Protein AF-A0A2E3Q6E6-F1 (afdb_monomer_lite)

Sequence (419 aa):
MIGASSLKQVFTHRFVLGALVAPLGAWAAHRLASPTRWAWLAGALAGLLLAWDPGLVDTLVVSFRGYGAPEFIAVAMVGISVGGRAGAVVAGAAFVAATGQHPMSAGVGLGLAVLMWAQADRAALGFAVAAVALCALPRLHWIWQLGSCGAGFVECLGSVATGSAEPDVSAITMLRRAFWDRGVVELGLGASLAVLTGLVAAASHRHGRRLAWAGILAVLGVLALGLSIQGLRPYHLRAAMPVVVVAAAVGFSLRPWALGVAGLCLFFGGIRLEAPHGPAGDLAAVDALGAALAQGGEAVRVEAVWFEDPVGVEPAGVVLAARQAGLSTDLLTIEETAPLVLLVNGPASGELPVPLPATDGELDGIAREAVPGTRVVRFVGLAEARAWIQSASTPPVVSGGSFDWVKAMKPGVGAYEGL

Radius of gyration: 23.6 Å; chains: 1; bounding box: 62×43×67 Å

Secondary structure (DSSP, 8-state):
-TT--SHHHHHHHHHHHHHTHHHHHHHHHHHHS-SSTTHHHHHHHHHHHHHH-HHHHHHHH-GGG---HHHHHHHHHHHHHH-HHHHHHHHHHHHHHHHHH-TTHHHHHHHHHHHHHHH--HHHHHHHHHHHHHHHHHHHHHHHHHTTSSS-HHHHHHHHHHTT--TTS-HHHHHHHHHIIIIIIIS-HHHHHHHHHHHHHHHTSTTTHHHHHHHHHHHHHHHHHHHHTT---GGGGGGGHHHHHHHHHHHHHH-THHHHHHHHHHHHH----SPPPPPS--HHHHHHHHHHHHHS-S-BEEEEEESSSSP-S-HHHHHHHHHHTT--GGGB---TTS-EEEEEE--TTS--SS----B-HHHHHHHHHHSTTEEEEEESSHHHHHHHHHT-SS--SEEE-SHHHHHHH-TTTT-----

Structure (mmCIF, N/CA/C/O backbone):
data_AF-A0A2E3Q6E6-F1
#
_entry.id   AF-A0A2E3Q6E6-F1
#
loop_
_atom_site.group_PDB
_atom_site.id
_atom_site.type_symbol
_atom_site.label_atom_id
_atom_site.label_alt_id
_atom_site.label_comp_id
_atom_site.label_asym_id
_atom_site.label_entity_id
_atom_site.label_seq_id
_atom_site.pdbx_PDB_ins_code
_atom_site.Cartn_x
_atom_site.Cartn_y
_atom_site.Cartn_z
_atom_site.occupancy
_atom_site.B_iso_or_equiv
_atom_site.auth_seq_id
_atom_site.auth_comp_id
_atom_site.auth_asym_id
_atom_site.auth_atom_id
_atom_site.pdbx_PDB_model_num
ATOM 1 N N . MET A 1 1 ? 3.784 -15.969 -4.122 1.00 55.38 1 MET A N 1
ATOM 2 C CA . MET A 1 1 ? 4.144 -15.914 -5.556 1.00 55.38 1 MET A CA 1
ATOM 3 C C . MET A 1 1 ? 5.064 -17.044 -6.000 1.00 55.38 1 MET A C 1
ATOM 5 O O . MET A 1 1 ? 5.200 -17.235 -7.199 1.00 55.38 1 MET A O 1
ATOM 9 N N . ILE A 1 2 ? 5.654 -17.819 -5.080 1.00 41.59 2 ILE A N 1
ATOM 10 C CA . ILE A 1 2 ? 6.239 -19.129 -5.399 1.00 41.59 2 ILE A CA 1
ATOM 11 C C . ILE A 1 2 ? 5.158 -19.956 -6.117 1.00 41.59 2 ILE A C 1
ATOM 13 O O . ILE A 1 2 ? 4.078 -20.136 -5.557 1.00 41.59 2 ILE A O 1
ATOM 17 N N . GLY A 1 3 ? 5.422 -20.362 -7.361 1.00 62.66 3 GLY A N 1
ATOM 18 C CA . GLY A 1 3 ? 4.515 -21.169 -8.186 1.00 62.66 3 GLY A CA 1
ATOM 19 C C . GLY A 1 3 ? 3.654 -20.421 -9.214 1.00 62.66 3 GLY A C 1
ATOM 20 O O . GLY A 1 3 ? 2.913 -21.081 -9.931 1.00 62.66 3 GLY A O 1
ATOM 21 N N . ALA A 1 4 ? 3.728 -19.087 -9.320 1.00 76.81 4 ALA A N 1
ATOM 22 C CA . ALA A 1 4 ? 3.060 -18.372 -10.415 1.00 76.81 4 ALA A CA 1
ATOM 23 C C . ALA A 1 4 ? 3.908 -18.433 -11.697 1.00 76.81 4 ALA A C 1
ATOM 25 O O . ALA A 1 4 ? 5.089 -18.093 -11.661 1.00 76.81 4 ALA A O 1
ATOM 26 N N . SER A 1 5 ? 3.303 -18.839 -12.814 1.00 82.56 5 SER A N 1
ATOM 27 C CA . SER A 1 5 ? 3.966 -18.972 -14.120 1.00 82.56 5 SER A CA 1
ATOM 28 C C . SER A 1 5 ? 3.773 -17.760 -15.042 1.00 82.56 5 SER A C 1
ATOM 30 O O . SER A 1 5 ? 4.204 -17.800 -16.187 1.00 82.56 5 SER A O 1
ATOM 32 N N . SER A 1 6 ? 3.065 -16.722 -14.585 1.00 81.31 6 SER A N 1
ATOM 33 C CA . SER A 1 6 ? 2.751 -15.502 -15.349 1.00 81.31 6 SER A CA 1
ATOM 34 C C . SER A 1 6 ? 2.426 -14.329 -14.423 1.00 81.31 6 SER A C 1
ATOM 36 O O . SER A 1 6 ? 2.037 -14.536 -13.259 1.00 81.31 6 SER A O 1
ATOM 38 N N . LEU A 1 7 ? 2.503 -13.101 -14.940 1.00 79.50 7 LEU A N 1
ATOM 39 C CA . LEU A 1 7 ? 2.070 -11.908 -14.223 1.00 79.50 7 LEU A CA 1
ATOM 40 C C . LEU A 1 7 ? 0.579 -11.985 -13.953 1.00 79.50 7 LEU A C 1
ATOM 42 O O . LEU A 1 7 ? 0.161 -11.753 -12.820 1.00 79.50 7 LEU A O 1
ATOM 46 N N . LYS A 1 8 ? -0.227 -12.414 -14.927 1.00 81.25 8 LYS A N 1
ATOM 47 C CA . LYS A 1 8 ? -1.668 -12.599 -14.724 1.00 81.25 8 LYS A CA 1
ATOM 48 C C . LYS A 1 8 ? -1.987 -13.434 -13.479 1.00 81.25 8 LYS A C 1
ATOM 50 O O . LYS A 1 8 ? -2.848 -13.050 -12.683 1.00 81.25 8 LYS A O 1
ATOM 55 N N . GLN A 1 9 ? -1.279 -14.544 -13.256 1.00 81.31 9 GLN A N 1
ATOM 56 C CA . GLN A 1 9 ? -1.454 -15.356 -12.045 1.00 81.31 9 GLN A CA 1
ATOM 57 C C . GLN A 1 9 ? -0.987 -14.632 -10.778 1.00 81.31 9 GLN A C 1
ATOM 59 O O . GLN A 1 9 ? -1.646 -14.724 -9.742 1.00 81.31 9 GLN A O 1
ATOM 64 N N . VAL A 1 10 ? 0.132 -13.904 -10.835 1.00 81.00 10 VAL A N 1
ATOM 65 C CA . VAL A 1 10 ? 0.601 -13.067 -9.720 1.00 81.00 10 VAL A CA 1
ATOM 66 C C . VAL A 1 10 ? -0.456 -12.041 -9.316 1.00 81.00 10 VAL A C 1
ATOM 68 O O . VAL A 1 10 ? -0.835 -11.995 -8.144 1.00 81.00 10 VAL A O 1
ATOM 71 N N . PHE A 1 11 ? -0.960 -11.266 -10.276 1.00 78.56 11 PHE A N 1
ATOM 72 C CA . PHE A 1 11 ? -1.993 -10.257 -10.059 1.00 78.56 11 PHE A CA 1
ATOM 73 C C . PHE A 1 11 ? -3.296 -10.887 -9.563 1.00 78.56 11 PHE A C 1
ATOM 75 O O . PHE A 1 11 ? -3.905 -10.361 -8.639 1.00 78.56 11 PHE A O 1
ATOM 82 N N . THR A 1 12 ? -3.679 -12.059 -10.077 1.00 81.75 12 THR A N 1
ATOM 83 C CA . THR A 1 12 ? -4.864 -12.794 -9.599 1.00 81.75 12 THR A CA 1
ATOM 84 C C . THR A 1 12 ? -4.723 -13.179 -8.126 1.00 81.75 12 THR A C 1
ATOM 86 O O . THR A 1 12 ? -5.603 -12.882 -7.318 1.00 81.75 12 THR A O 1
ATOM 89 N N . HIS A 1 13 ? -3.598 -13.785 -7.731 1.00 83.06 13 HIS A N 1
ATOM 90 C CA . HIS A 1 13 ? -3.347 -14.103 -6.324 1.00 83.06 13 HIS A CA 1
ATOM 91 C C . HIS A 1 13 ? -3.319 -12.841 -5.458 1.00 83.06 13 HIS A C 1
ATOM 93 O O . HIS A 1 13 ? -3.861 -12.830 -4.353 1.00 83.06 13 HIS A O 1
ATOM 99 N N . ARG A 1 14 ? -2.705 -11.764 -5.957 1.00 80.06 14 ARG A N 1
ATOM 100 C CA . ARG A 1 14 ? -2.631 -10.484 -5.252 1.00 80.06 14 ARG A CA 1
ATOM 101 C C . ARG A 1 14 ? -4.014 -9.872 -5.044 1.00 80.06 14 ARG A C 1
ATOM 103 O O . ARG A 1 14 ? -4.275 -9.395 -3.941 1.00 80.06 14 ARG A O 1
ATOM 110 N N . PHE A 1 15 ? -4.873 -9.937 -6.060 1.00 81.94 15 PHE A N 1
ATOM 111 C CA . PHE A 1 15 ? -6.258 -9.484 -6.027 1.00 81.94 15 PHE A CA 1
ATOM 112 C C . PHE A 1 15 ? -7.061 -10.255 -4.980 1.00 81.94 15 PHE A C 1
ATOM 114 O O . PHE A 1 15 ? -7.695 -9.643 -4.125 1.00 81.94 15 PHE A O 1
ATO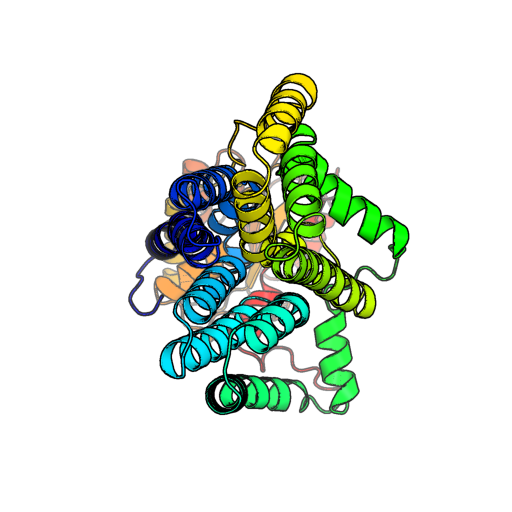M 121 N N . VAL A 1 16 ? -6.955 -11.590 -4.970 1.00 84.69 16 VAL A N 1
ATOM 122 C CA . VAL A 1 16 ? -7.597 -12.436 -3.950 1.00 84.69 16 VAL A CA 1
ATOM 123 C C . VAL A 1 16 ? -7.120 -12.057 -2.547 1.00 84.69 16 VAL A C 1
ATOM 125 O O . VAL A 1 16 ? -7.940 -11.896 -1.649 1.00 84.69 16 VAL A O 1
ATOM 128 N N . LEU A 1 17 ? -5.811 -11.869 -2.351 1.00 85.69 17 LEU A N 1
ATOM 129 C CA . LEU A 1 17 ? -5.263 -11.488 -1.048 1.00 85.69 17 LEU A CA 1
ATOM 130 C C . LEU A 1 17 ? -5.728 -10.100 -0.591 1.00 85.69 17 LEU A C 1
ATOM 132 O O . LEU A 1 17 ? -6.064 -9.944 0.579 1.00 85.69 17 LEU A O 1
ATOM 136 N N . GLY A 1 18 ? -5.783 -9.101 -1.474 1.00 86.19 18 GLY A N 1
ATOM 137 C CA . GLY A 1 18 ? -6.264 -7.773 -1.079 1.00 86.19 18 GLY A CA 1
ATOM 138 C C . GLY A 1 18 ? -7.775 -7.689 -0.907 1.00 86.19 18 GLY A C 1
ATOM 139 O O . GLY A 1 18 ? -8.241 -6.962 -0.032 1.00 86.19 18 GLY A O 1
ATOM 140 N N . ALA A 1 19 ? -8.549 -8.520 -1.609 1.00 89.56 19 ALA A N 1
ATOM 141 C CA . ALA A 1 19 ? -9.977 -8.673 -1.341 1.00 89.56 19 ALA A CA 1
ATOM 142 C C . ALA A 1 19 ? -10.256 -9.153 0.099 1.00 89.56 19 ALA A C 1
ATOM 144 O O . ALA A 1 19 ? -11.340 -8.903 0.624 1.00 89.56 19 ALA A O 1
ATOM 145 N N . LEU A 1 20 ? -9.280 -9.782 0.777 1.00 92.88 20 LEU A N 1
ATOM 146 C CA . LEU A 1 20 ? -9.403 -10.175 2.184 1.00 92.88 20 LEU A CA 1
ATOM 147 C C . LEU A 1 20 ? -9.321 -8.998 3.166 1.00 92.88 20 LEU A C 1
ATOM 149 O O . LEU A 1 20 ? -9.752 -9.155 4.308 1.00 92.88 20 LEU A O 1
ATOM 153 N N . VAL A 1 21 ? -8.832 -7.816 2.772 1.00 95.00 21 VAL A N 1
ATOM 154 C CA . VAL A 1 21 ? -8.731 -6.657 3.683 1.00 95.00 21 VAL A CA 1
ATOM 155 C C . VAL A 1 21 ? -10.096 -6.308 4.279 1.00 95.00 21 VAL A C 1
ATOM 157 O O . VAL A 1 21 ? -10.211 -6.122 5.491 1.00 95.00 21 VAL A O 1
ATOM 160 N N . ALA A 1 22 ? -11.141 -6.282 3.449 1.00 95.81 22 ALA A N 1
ATOM 161 C CA . ALA A 1 22 ? -12.502 -5.969 3.873 1.00 95.81 22 ALA A CA 1
ATOM 162 C C . ALA A 1 22 ? -13.083 -6.978 4.887 1.00 95.81 22 ALA A C 1
ATOM 164 O O . ALA A 1 22 ? -13.472 -6.544 5.975 1.00 95.81 22 ALA A O 1
ATOM 165 N N . PRO A 1 23 ? -13.125 -8.303 4.627 1.00 97.62 23 PRO A N 1
ATOM 166 C CA . PRO A 1 23 ? -13.629 -9.266 5.605 1.00 97.62 23 PRO A CA 1
ATOM 167 C C . PRO A 1 23 ? -12.757 -9.354 6.866 1.00 97.62 23 PRO A C 1
ATOM 169 O O . PRO A 1 23 ? -13.300 -9.510 7.960 1.00 97.62 23 PRO A O 1
ATOM 172 N N . LEU A 1 24 ? -11.431 -9.197 6.762 1.00 98.06 24 LEU A N 1
ATOM 173 C CA . LEU A 1 24 ? -10.545 -9.154 7.933 1.00 98.06 24 LEU A CA 1
ATOM 174 C C . LEU A 1 24 ? -10.821 -7.921 8.806 1.00 98.06 24 LEU A C 1
ATOM 176 O O . LEU A 1 24 ? -10.926 -8.035 10.028 1.00 98.06 24 LEU A O 1
ATOM 180 N N . GLY A 1 25 ? -11.003 -6.751 8.189 1.00 97.94 25 GLY A N 1
ATOM 181 C CA . GLY A 1 25 ? -11.387 -5.527 8.888 1.00 97.94 25 GLY A CA 1
ATOM 182 C C . GLY A 1 25 ? -12.787 -5.610 9.500 1.00 97.94 25 GLY A C 1
ATOM 183 O O . GLY A 1 25 ? -12.974 -5.205 10.646 1.00 97.94 25 GLY A O 1
ATOM 184 N N . ALA A 1 26 ? -13.754 -6.202 8.793 1.00 98.25 26 ALA A N 1
ATOM 185 C CA . ALA A 1 26 ? -15.092 -6.473 9.318 1.00 98.25 26 ALA A CA 1
ATOM 186 C C . ALA A 1 26 ? -15.040 -7.358 10.570 1.00 98.25 26 ALA A C 1
ATOM 188 O O . ALA A 1 26 ? -15.648 -7.043 11.596 1.00 98.25 26 ALA A O 1
ATOM 189 N N . TRP A 1 27 ? -14.266 -8.442 10.509 1.00 98.12 27 TRP A N 1
ATOM 190 C CA . TRP A 1 27 ? -14.070 -9.340 11.639 1.00 98.12 27 TRP A CA 1
ATOM 191 C C . TRP A 1 27 ? -13.416 -8.620 12.825 1.00 98.12 27 TRP A C 1
ATOM 193 O O . TRP A 1 27 ? -13.933 -8.680 13.944 1.00 98.12 27 TRP A O 1
ATOM 203 N N . ALA A 1 28 ? -12.339 -7.867 12.582 1.00 97.88 28 ALA A N 1
ATOM 204 C CA . ALA A 1 28 ? -11.651 -7.114 13.625 1.00 97.88 28 ALA A CA 1
ATOM 205 C C . ALA A 1 28 ? -12.564 -6.060 14.274 1.00 97.88 28 ALA A C 1
ATOM 207 O O . ALA A 1 28 ? -12.620 -5.968 15.500 1.00 97.88 28 ALA A O 1
ATOM 208 N N . ALA A 1 29 ? -13.332 -5.302 13.484 1.00 97.75 29 ALA A N 1
ATOM 209 C CA . ALA A 1 29 ? -14.275 -4.309 13.998 1.00 97.75 29 ALA A CA 1
ATOM 210 C C . ALA A 1 29 ? -15.397 -4.943 14.823 1.00 97.75 29 ALA A C 1
ATOM 212 O O . ALA A 1 29 ? -15.726 -4.435 15.894 1.00 97.75 29 ALA A O 1
ATOM 213 N N . HIS A 1 30 ? -15.943 -6.076 14.374 1.00 97.31 30 HIS A N 1
ATOM 214 C CA . HIS A 1 30 ? -16.950 -6.816 15.128 1.00 97.31 30 HIS A CA 1
ATOM 215 C C . HIS A 1 30 ? -16.427 -7.272 16.497 1.00 97.31 30 HIS A C 1
ATOM 217 O O . HIS A 1 30 ? -17.115 -7.129 17.506 1.00 97.31 30 HIS A O 1
ATOM 223 N N . ARG A 1 31 ? -15.195 -7.792 16.537 1.00 96.25 31 ARG A N 1
ATOM 224 C CA . ARG A 1 31 ? -14.553 -8.309 17.754 1.00 96.25 31 ARG A CA 1
ATOM 225 C C . ARG A 1 31 ? -14.098 -7.213 18.717 1.00 96.25 31 ARG A C 1
ATOM 227 O O . ARG A 1 31 ? -14.141 -7.420 19.925 1.00 96.25 31 ARG A O 1
ATOM 234 N N . LEU A 1 32 ? -13.652 -6.070 18.193 1.00 95.44 32 LEU A N 1
ATOM 235 C CA . LEU A 1 32 ? -13.181 -4.929 18.987 1.00 95.44 32 LEU A CA 1
ATOM 236 C C . LEU A 1 32 ? -14.315 -4.010 19.447 1.00 95.44 32 LEU A C 1
ATOM 238 O O . LEU A 1 32 ? -14.121 -3.214 20.371 1.00 95.44 32 LEU A O 1
ATOM 242 N N . ALA A 1 33 ? -15.492 -4.097 18.826 1.00 93.75 33 ALA A N 1
ATOM 243 C CA . ALA A 1 33 ? -16.678 -3.431 19.331 1.00 93.75 33 ALA A CA 1
ATOM 244 C C . ALA A 1 33 ? -17.034 -3.981 20.720 1.00 93.75 33 ALA A C 1
ATOM 246 O O . ALA A 1 33 ? -16.974 -5.183 20.976 1.00 93.75 33 ALA A O 1
ATOM 247 N N . SER A 1 34 ? -17.433 -3.093 21.636 1.00 82.12 34 SER A N 1
ATOM 248 C CA . SER A 1 34 ? -17.981 -3.524 22.925 1.00 82.12 34 SER A CA 1
ATOM 249 C C . SER A 1 34 ? -19.151 -4.493 22.697 1.00 82.12 34 SER A C 1
ATOM 251 O O . SER A 1 34 ? -19.881 -4.293 21.719 1.00 82.12 34 SER A O 1
ATOM 253 N N . PRO A 1 35 ? -19.365 -5.489 23.586 1.00 77.94 35 PRO A N 1
ATOM 254 C CA . PRO A 1 35 ? -20.443 -6.473 23.478 1.00 77.94 35 PRO A CA 1
ATOM 255 C C . PRO A 1 35 ? -21.796 -5.777 23.635 1.00 77.94 35 PRO A C 1
ATOM 257 O O . PRO A 1 35 ? -22.407 -5.712 24.695 1.00 77.94 35 PRO A O 1
ATOM 260 N N . THR A 1 36 ? -22.226 -5.176 22.542 1.00 78.50 36 THR A N 1
ATOM 261 C CA . THR A 1 36 ? -23.466 -4.447 22.374 1.00 78.50 36 THR A CA 1
ATOM 262 C C . THR A 1 36 ? -24.239 -5.156 21.279 1.00 78.50 36 THR A C 1
ATOM 264 O O . THR A 1 36 ? -23.657 -5.789 20.393 1.00 78.50 36 THR A O 1
ATOM 267 N N . ARG A 1 37 ? -25.560 -4.979 21.265 1.00 85.94 37 ARG A N 1
ATOM 268 C CA . ARG A 1 37 ? -26.411 -5.470 20.169 1.00 85.94 37 ARG A CA 1
ATOM 269 C C . ARG A 1 37 ? -26.032 -4.918 18.783 1.00 85.94 37 ARG A C 1
ATOM 271 O O . ARG A 1 37 ? -26.583 -5.374 17.791 1.00 85.94 37 ARG A O 1
ATOM 278 N N . TRP A 1 38 ? -25.117 -3.946 18.712 1.00 90.81 38 TRP A N 1
ATOM 279 C CA . TRP A 1 38 ? -24.669 -3.275 17.491 1.00 90.81 38 TRP A CA 1
ATOM 280 C C . TRP A 1 38 ? -23.248 -3.664 17.061 1.00 90.81 38 TRP A C 1
ATOM 282 O O . TRP A 1 38 ? -22.733 -3.100 16.101 1.00 90.81 38 TRP A O 1
ATOM 292 N N . ALA A 1 39 ? -22.598 -4.636 17.710 1.00 92.44 39 ALA A N 1
ATOM 293 C CA . ALA A 1 39 ? -21.259 -5.075 17.303 1.00 92.44 39 ALA A CA 1
ATOM 294 C C . ALA A 1 39 ? -21.221 -5.607 15.855 1.00 92.44 39 ALA A C 1
ATOM 296 O O . ALA A 1 39 ? -20.226 -5.449 15.153 1.00 92.44 39 ALA A O 1
ATOM 297 N N . TRP A 1 40 ? -22.305 -6.223 15.370 1.00 94.94 40 TRP A N 1
ATOM 298 C CA . TRP A 1 40 ? -22.417 -6.656 13.969 1.00 94.94 40 TRP A CA 1
ATOM 299 C C . TRP A 1 40 ? -22.393 -5.468 12.994 1.00 94.94 40 TRP A C 1
ATOM 301 O O . TRP A 1 40 ? -21.820 -5.577 11.914 1.00 94.94 40 TRP A O 1
ATOM 311 N N . LEU A 1 41 ? -22.947 -4.319 13.400 1.00 94.50 41 LEU A N 1
ATOM 312 C CA . LEU A 1 41 ? -22.977 -3.103 12.593 1.00 94.50 41 LEU A CA 1
ATOM 313 C C . LEU A 1 41 ? -21.569 -2.530 12.407 1.00 94.50 41 LEU A C 1
ATOM 315 O O . LEU A 1 41 ? -21.233 -2.106 11.307 1.00 94.50 41 LEU A O 1
ATOM 319 N N . ALA A 1 42 ? -20.719 -2.582 13.442 1.00 95.69 42 ALA A N 1
ATOM 320 C CA . ALA A 1 42 ? -19.305 -2.225 13.308 1.00 95.69 42 ALA A CA 1
ATOM 321 C C . ALA A 1 42 ? -18.606 -3.095 12.252 1.00 95.69 42 ALA A C 1
ATOM 323 O O . ALA A 1 42 ? -17.888 -2.575 11.402 1.00 95.69 42 ALA A O 1
ATOM 324 N N . GLY A 1 43 ? -18.852 -4.408 12.268 1.00 96.75 43 GLY A N 1
ATOM 325 C CA . GLY A 1 43 ? -18.298 -5.316 11.265 1.00 96.75 43 GLY A CA 1
ATOM 326 C C . GLY A 1 43 ? -18.785 -5.003 9.851 1.00 96.75 43 GLY A C 1
ATOM 327 O O . GLY A 1 43 ? -17.971 -4.831 8.947 1.00 96.75 43 GLY A O 1
ATOM 328 N N . ALA A 1 44 ? -20.100 -4.856 9.669 1.00 96.75 44 ALA A N 1
ATOM 329 C CA . ALA A 1 44 ? -20.698 -4.550 8.370 1.00 96.75 44 ALA A CA 1
ATOM 330 C C . ALA A 1 44 ? -20.172 -3.228 7.783 1.00 96.75 44 ALA A C 1
ATOM 332 O O . ALA A 1 44 ? -19.795 -3.179 6.615 1.00 96.75 44 ALA A O 1
ATOM 333 N N . LEU A 1 45 ? -20.089 -2.172 8.600 1.00 95.88 45 LEU A N 1
ATOM 334 C CA . LEU A 1 45 ? -19.599 -0.864 8.162 1.00 95.88 45 LEU A CA 1
ATOM 335 C C . LEU A 1 45 ? -18.105 -0.876 7.849 1.00 95.88 45 LEU A C 1
ATOM 337 O O . LEU A 1 45 ? -17.700 -0.277 6.858 1.00 95.88 45 LEU A O 1
ATOM 341 N N . ALA A 1 46 ? -17.287 -1.562 8.654 1.00 97.19 46 ALA A N 1
ATOM 342 C CA . ALA A 1 46 ? -15.861 -1.683 8.366 1.00 97.19 46 ALA A CA 1
ATOM 343 C C . ALA A 1 46 ? -15.619 -2.437 7.055 1.00 97.19 46 ALA A C 1
ATOM 345 O O . ALA A 1 46 ? -14.839 -1.977 6.226 1.00 97.19 46 ALA A O 1
ATOM 346 N N . GLY A 1 47 ? -16.320 -3.557 6.849 1.00 96.38 47 GLY A N 1
ATOM 347 C CA . GLY A 1 47 ? -16.245 -4.325 5.609 1.00 96.38 47 GLY A CA 1
ATOM 348 C C . GLY A 1 47 ? -16.666 -3.503 4.396 1.00 96.38 47 GLY A C 1
ATOM 349 O O . GLY A 1 47 ? -15.937 -3.470 3.412 1.00 96.38 47 GLY A O 1
ATOM 350 N N . LEU A 1 48 ? -17.792 -2.787 4.489 1.00 94.25 48 LEU A N 1
ATOM 351 C CA . LEU A 1 48 ? -18.283 -1.939 3.404 1.00 94.25 48 LEU A CA 1
ATOM 352 C C . LEU A 1 48 ? -17.304 -0.807 3.076 1.00 94.25 48 LEU A C 1
ATOM 354 O O . LEU A 1 48 ? -16.957 -0.635 1.917 1.00 94.25 48 LEU A O 1
ATOM 358 N N . LEU A 1 49 ? -16.830 -0.061 4.079 1.00 93.25 49 LEU A N 1
ATOM 359 C CA . LEU A 1 49 ? -15.914 1.064 3.865 1.00 93.25 49 LEU A CA 1
ATOM 360 C C . LEU A 1 49 ? -14.557 0.615 3.305 1.00 93.25 49 LEU A C 1
ATOM 362 O O . LEU A 1 49 ? -14.005 1.301 2.452 1.00 93.25 49 LEU A O 1
ATOM 366 N N . LEU A 1 50 ? -14.027 -0.530 3.749 1.00 93.81 50 LEU A N 1
ATOM 367 C CA . LEU A 1 50 ? -12.780 -1.086 3.209 1.00 93.81 50 LEU A CA 1
ATOM 368 C C . LEU A 1 50 ? -12.958 -1.666 1.802 1.00 93.81 50 LEU A C 1
ATOM 370 O O . LEU A 1 50 ? -12.058 -1.528 0.985 1.00 93.81 50 LEU A O 1
ATOM 374 N N . ALA A 1 51 ? -14.098 -2.298 1.510 1.00 91.25 51 ALA A N 1
ATOM 375 C CA . ALA A 1 51 ? -14.409 -2.777 0.163 1.00 91.25 51 ALA A CA 1
ATOM 376 C C . ALA A 1 51 ? -14.638 -1.617 -0.818 1.00 91.25 51 ALA A C 1
ATOM 378 O O . ALA A 1 51 ? -14.346 -1.748 -2.002 1.00 91.25 51 ALA A O 1
ATOM 379 N N . TRP A 1 52 ? -15.155 -0.493 -0.317 1.00 88.75 52 TRP A N 1
ATOM 380 C CA . TRP A 1 52 ? -15.399 0.710 -1.103 1.00 88.75 52 TRP A CA 1
ATOM 381 C C . TRP A 1 52 ? -14.115 1.458 -1.450 1.00 88.75 52 TRP A C 1
ATOM 383 O O . TRP A 1 52 ? -14.049 2.095 -2.491 1.00 88.75 52 TRP A O 1
ATOM 393 N N . ASP A 1 53 ? -13.113 1.430 -0.573 1.00 89.31 53 ASP A N 1
ATOM 394 C CA . ASP A 1 53 ? -11.920 2.262 -0.680 1.00 89.31 53 ASP A CA 1
ATOM 395 C C . ASP A 1 53 ? -11.151 2.020 -1.997 1.00 89.31 53 ASP A C 1
ATOM 397 O O . ASP A 1 53 ? -10.412 1.034 -2.116 1.00 89.31 53 ASP A O 1
ATOM 401 N N . PRO A 1 54 ? -11.242 2.935 -2.981 1.00 83.44 54 PRO A N 1
ATOM 402 C CA . PRO A 1 54 ? -10.610 2.732 -4.277 1.00 83.44 54 PRO A CA 1
ATOM 403 C C . PRO A 1 54 ? -9.088 2.783 -4.165 1.00 83.44 54 PRO A C 1
ATOM 405 O O . PRO A 1 54 ? -8.410 2.225 -5.015 1.00 83.44 54 PRO A O 1
ATOM 408 N N . GLY A 1 55 ? -8.531 3.380 -3.104 1.00 79.12 55 GLY A N 1
ATOM 409 C CA . GLY A 1 55 ? -7.095 3.329 -2.841 1.00 79.12 55 GLY A CA 1
ATOM 410 C C . GLY A 1 55 ? -6.617 1.910 -2.518 1.00 79.12 55 GLY A C 1
ATOM 411 O O . GLY A 1 55 ? -5.530 1.519 -2.945 1.00 79.12 55 GLY A O 1
ATOM 412 N N . LEU A 1 56 ? -7.433 1.113 -1.817 1.00 81.38 56 LEU A N 1
ATOM 413 C CA . LEU A 1 56 ? -7.132 -0.300 -1.559 1.00 81.38 56 LEU A CA 1
ATOM 414 C C . LEU A 1 56 ? -7.267 -1.143 -2.833 1.00 81.38 56 LEU A C 1
ATOM 416 O O . LEU A 1 56 ? -6.456 -2.039 -3.062 1.00 81.38 56 LEU A O 1
ATOM 420 N N . VAL A 1 57 ? -8.222 -0.813 -3.706 1.00 73.06 57 VAL A N 1
ATOM 421 C CA . VAL A 1 57 ? -8.320 -1.424 -5.042 1.00 73.06 57 VAL A CA 1
ATOM 422 C C . VAL A 1 57 ? -7.135 -1.020 -5.924 1.00 73.06 57 VAL A C 1
ATOM 424 O O . VAL A 1 57 ? -6.554 -1.860 -6.598 1.00 73.06 57 VAL A O 1
ATOM 427 N N . ASP A 1 58 ? -6.687 0.229 -5.866 1.00 63.97 58 ASP A N 1
ATOM 428 C CA . ASP A 1 58 ? -5.525 0.707 -6.619 1.00 63.97 58 ASP A CA 1
ATOM 429 C C . ASP A 1 58 ? -4.231 -0.003 -6.190 1.00 63.97 58 ASP A C 1
ATOM 431 O O . ASP A 1 58 ? -3.412 -0.374 -7.028 1.00 63.97 58 ASP A O 1
ATOM 435 N N . THR A 1 59 ? -4.070 -0.316 -4.895 1.00 57.41 59 THR A N 1
ATOM 436 C CA . THR A 1 59 ? -2.961 -1.182 -4.445 1.00 57.41 59 THR A CA 1
ATOM 437 C C . THR A 1 59 ? -3.024 -2.610 -5.001 1.00 57.41 59 THR A C 1
ATOM 439 O O . THR A 1 59 ? -2.005 -3.305 -4.977 1.00 57.41 59 THR A O 1
ATOM 442 N N . LEU A 1 60 ? -4.183 -3.054 -5.507 1.00 58.56 60 LEU A N 1
ATOM 443 C CA . LEU A 1 60 ? -4.331 -4.330 -6.215 1.00 58.56 60 LEU A CA 1
ATOM 444 C C . LEU A 1 60 ? -3.937 -4.226 -7.689 1.00 58.56 60 LEU A C 1
ATOM 446 O O . LEU A 1 60 ? -3.378 -5.183 -8.223 1.00 58.56 60 LEU A O 1
ATOM 450 N N . VAL A 1 61 ? -4.231 -3.093 -8.332 1.00 53.53 61 VAL A N 1
ATOM 451 C CA . VAL A 1 61 ? -4.068 -2.898 -9.782 1.00 53.53 61 VAL A CA 1
ATOM 452 C C . VAL A 1 61 ? -2.662 -2.411 -10.138 1.00 53.53 61 VAL A C 1
ATOM 454 O O . VAL A 1 61 ? -2.067 -2.903 -11.091 1.00 53.53 61 VAL A O 1
ATOM 457 N N . VAL A 1 62 ? -2.064 -1.520 -9.346 1.00 53.62 62 VAL A N 1
ATOM 458 C CA . VAL A 1 62 ? -0.716 -0.982 -9.600 1.00 53.62 62 VAL A CA 1
ATOM 459 C C . VAL A 1 62 ? 0.324 -1.834 -8.858 1.00 53.62 62 VAL A C 1
ATOM 461 O O . VAL A 1 62 ? 1.022 -1.381 -7.947 1.00 53.62 62 VAL A O 1
ATOM 464 N N . SER A 1 63 ? 0.409 -3.131 -9.194 1.00 41.62 63 SER A N 1
ATOM 465 C CA . SER A 1 63 ? 1.240 -4.077 -8.426 1.00 41.62 63 SER A CA 1
ATOM 466 C C . SER A 1 63 ? 2.747 -3.888 -8.590 1.00 41.62 63 SER A C 1
ATOM 468 O O . SER A 1 63 ? 3.494 -4.492 -7.819 1.00 41.62 63 SER A O 1
ATOM 470 N N . PHE A 1 64 ? 3.221 -3.051 -9.519 1.00 45.22 64 PHE A N 1
ATOM 471 C CA . PHE A 1 64 ? 4.657 -2.782 -9.674 1.00 45.22 64 PHE A CA 1
ATOM 472 C C . PHE A 1 64 ? 5.268 -2.045 -8.482 1.00 45.22 64 PHE A C 1
ATOM 474 O O . PHE A 1 64 ? 6.479 -2.099 -8.293 1.00 45.22 64 PHE A O 1
ATOM 481 N N . ARG A 1 65 ? 4.437 -1.446 -7.614 1.00 51.44 65 ARG A N 1
ATOM 482 C CA . ARG A 1 65 ? 4.875 -0.898 -6.322 1.00 51.44 65 ARG A CA 1
ATOM 483 C C . ARG A 1 65 ? 4.497 -1.756 -5.111 1.00 51.44 65 ARG A C 1
ATOM 485 O O . ARG A 1 65 ? 4.795 -1.365 -4.000 1.00 51.44 65 ARG A O 1
ATOM 492 N N . GLY A 1 66 ? 3.926 -2.951 -5.294 1.00 51.72 66 GLY A N 1
ATOM 493 C CA . GLY A 1 66 ? 4.017 -4.036 -4.305 1.00 51.72 66 GLY A CA 1
ATOM 494 C C . GLY A 1 66 ? 3.574 -3.737 -2.865 1.00 51.72 66 GLY A C 1
ATOM 495 O O . GLY A 1 66 ? 4.237 -4.173 -1.930 1.00 51.72 66 GLY A O 1
ATOM 496 N N . TYR A 1 67 ? 2.454 -3.053 -2.626 1.00 67.88 67 TYR A N 1
ATOM 497 C CA . TYR A 1 67 ? 2.048 -2.762 -1.245 1.00 67.88 67 TYR A CA 1
ATOM 498 C C . TYR A 1 67 ? 1.063 -3.791 -0.710 1.00 67.88 67 TYR A C 1
ATOM 500 O O . TYR A 1 67 ? -0.111 -3.498 -0.543 1.00 67.88 67 TYR A O 1
ATOM 508 N N . GLY A 1 68 ? 1.564 -4.990 -0.385 1.00 82.81 68 GLY A N 1
ATOM 509 C CA . GLY A 1 68 ? 0.897 -5.968 0.498 1.00 82.81 68 GLY A CA 1
ATOM 510 C C . GLY A 1 68 ? 0.682 -5.483 1.942 1.00 82.81 68 GLY A C 1
ATOM 511 O O . GLY A 1 68 ? 0.308 -6.256 2.822 1.00 82.81 68 GLY A O 1
ATOM 512 N N . ALA A 1 69 ? 1.021 -4.224 2.228 1.00 91.38 69 ALA A N 1
ATOM 513 C CA . ALA A 1 69 ? 0.998 -3.661 3.563 1.00 91.38 69 ALA A CA 1
ATOM 514 C C . ALA A 1 69 ? -0.415 -3.609 4.170 1.00 91.38 69 ALA A C 1
ATOM 516 O O . ALA A 1 69 ? -0.558 -4.104 5.289 1.00 91.38 69 ALA A O 1
ATOM 517 N N . PRO A 1 70 ? -1.462 -3.081 3.498 1.00 93.25 70 PRO A N 1
ATOM 518 C CA . PRO A 1 70 ? -2.807 -3.046 4.072 1.00 93.25 70 PRO A CA 1
ATOM 519 C C . PRO A 1 70 ? -3.341 -4.435 4.456 1.00 93.25 70 PRO A C 1
ATOM 521 O O . PRO A 1 70 ? -3.983 -4.571 5.495 1.00 93.25 70 PRO A O 1
ATOM 524 N N . GLU A 1 71 ? -3.028 -5.477 3.684 1.00 94.00 71 GLU A N 1
ATOM 525 C CA . GLU A 1 71 ? -3.391 -6.872 3.964 1.00 94.00 71 GLU A CA 1
ATOM 526 C C . GLU A 1 71 ? -2.774 -7.345 5.269 1.00 94.00 71 GLU A C 1
ATOM 528 O O . GLU A 1 71 ? -3.471 -7.835 6.156 1.00 94.00 71 GLU A O 1
ATOM 533 N N . PHE A 1 72 ? -1.465 -7.158 5.419 1.00 95.88 72 PHE A N 1
ATOM 534 C CA . PHE A 1 72 ? -0.769 -7.563 6.629 1.00 95.88 72 PHE A CA 1
ATOM 535 C C . PHE A 1 72 ? -1.157 -6.706 7.841 1.00 95.88 72 PHE A C 1
ATOM 537 O O . PHE A 1 72 ? -1.251 -7.234 8.947 1.00 95.88 72 PHE A O 1
ATOM 544 N N . ILE A 1 73 ? -1.475 -5.419 7.663 1.00 97.38 73 ILE A N 1
ATOM 545 C CA . ILE A 1 73 ? -2.051 -4.599 8.739 1.00 97.38 73 ILE A CA 1
ATOM 546 C C . ILE A 1 73 ? -3.453 -5.101 9.118 1.00 97.38 73 ILE A C 1
ATOM 548 O O . ILE A 1 73 ? -3.767 -5.170 10.306 1.00 97.38 73 ILE A O 1
ATOM 552 N N . ALA A 1 74 ? -4.284 -5.519 8.159 1.00 97.25 74 ALA A N 1
ATOM 553 C CA . ALA A 1 74 ? -5.581 -6.131 8.449 1.00 97.25 74 ALA A CA 1
ATOM 554 C C . ALA A 1 74 ? -5.423 -7.457 9.217 1.00 97.25 74 ALA A C 1
ATOM 556 O O . ALA A 1 74 ? -6.115 -7.674 10.212 1.00 97.25 74 ALA A O 1
ATOM 557 N N . VAL A 1 75 ? -4.452 -8.300 8.844 1.00 98.12 75 VAL A N 1
ATOM 558 C CA . VAL A 1 75 ? -4.083 -9.506 9.611 1.00 98.12 75 VAL A CA 1
ATOM 559 C C . VAL A 1 75 ? -3.579 -9.142 11.013 1.00 98.12 75 VAL A C 1
ATOM 561 O O . VAL A 1 75 ? -3.923 -9.818 11.983 1.00 98.12 75 VAL A O 1
ATOM 564 N N . ALA A 1 76 ? -2.822 -8.053 11.169 1.00 98.19 76 ALA A N 1
ATOM 565 C CA . ALA A 1 76 ? -2.378 -7.600 12.483 1.00 98.19 76 ALA A CA 1
ATOM 566 C C . ALA A 1 76 ? -3.553 -7.152 13.370 1.00 98.19 76 ALA A C 1
ATOM 568 O O . ALA A 1 76 ? -3.611 -7.507 14.549 1.00 98.19 76 ALA A O 1
ATOM 569 N N . MET A 1 77 ? -4.531 -6.447 12.794 1.00 98.31 77 MET A N 1
ATOM 570 C CA . MET A 1 77 ? -5.786 -6.089 13.465 1.00 98.31 77 MET A CA 1
ATOM 571 C C . MET A 1 77 ? -6.598 -7.327 13.863 1.00 98.31 77 MET A C 1
ATOM 573 O O . MET A 1 77 ? -7.196 -7.356 14.944 1.00 98.31 77 MET A O 1
ATOM 577 N N . VAL A 1 78 ? -6.579 -8.378 13.036 1.00 98.19 78 VAL A N 1
ATOM 578 C CA . VAL A 1 78 ? -7.150 -9.679 13.397 1.00 98.19 78 VAL A CA 1
ATOM 579 C C . VAL A 1 78 ? -6.410 -10.269 14.605 1.00 98.19 78 VAL A C 1
ATOM 581 O O . VAL A 1 78 ? -7.027 -10.559 15.625 1.00 98.19 78 VAL A O 1
ATOM 584 N N . GLY A 1 79 ? -5.079 -10.356 14.570 1.00 97.88 79 GLY A N 1
ATOM 585 C CA . GLY A 1 79 ? -4.289 -10.846 15.706 1.00 97.88 79 GLY A CA 1
ATOM 586 C C . GLY A 1 79 ? -4.600 -10.109 17.019 1.00 97.88 79 GLY A C 1
ATOM 587 O O . GLY A 1 79 ? -4.870 -10.739 18.043 1.00 97.88 79 GLY A O 1
ATOM 588 N N . ILE A 1 80 ? -4.673 -8.776 16.976 1.00 97.31 80 ILE A N 1
ATOM 589 C CA . ILE A 1 80 ? -5.023 -7.942 18.139 1.00 97.31 80 ILE A CA 1
ATOM 590 C C . ILE A 1 80 ? -6.429 -8.254 18.666 1.00 97.31 80 ILE A C 1
ATOM 592 O O . ILE A 1 80 ? -6.634 -8.303 19.876 1.00 97.31 80 ILE A O 1
ATOM 596 N N . SER A 1 81 ? -7.401 -8.470 17.781 1.00 96.44 81 SER A N 1
ATOM 597 C CA . SER A 1 81 ? -8.800 -8.686 18.167 1.00 96.44 81 SER A CA 1
ATOM 598 C C . SER A 1 81 ? -9.146 -10.135 18.540 1.00 96.44 81 SER A C 1
ATOM 600 O O . SER A 1 81 ? -10.157 -10.375 19.210 1.00 96.44 81 SER A O 1
ATOM 602 N N . VAL A 1 82 ? -8.289 -11.107 18.195 1.00 95.81 82 VAL A N 1
ATOM 603 C CA . VAL A 1 82 ? -8.266 -12.429 18.852 1.00 95.81 82 VAL A CA 1
ATOM 604 C C . VAL A 1 82 ? -7.799 -12.276 20.303 1.00 95.81 82 VAL A C 1
ATOM 606 O O . VAL A 1 82 ? -8.400 -12.859 21.206 1.00 95.81 82 VAL A O 1
ATOM 609 N N . GLY A 1 83 ? -6.747 -11.482 20.523 1.00 94.19 83 GLY A N 1
ATOM 610 C CA . GLY A 1 83 ? -6.088 -11.338 21.817 1.00 94.19 83 GLY A CA 1
ATOM 611 C C . GLY A 1 83 ? -5.230 -12.552 22.204 1.00 94.19 83 GLY A C 1
ATOM 612 O O . GLY A 1 83 ? -4.996 -13.475 21.419 1.00 94.19 83 GLY A O 1
ATOM 613 N N . GLY A 1 84 ? -4.730 -12.543 23.443 1.00 95.50 84 GLY A N 1
ATOM 614 C CA . GLY A 1 84 ? -3.872 -13.604 23.978 1.00 95.50 84 GLY A CA 1
ATOM 615 C C . GLY A 1 84 ? -2.512 -13.731 23.275 1.00 95.50 84 GLY A C 1
ATOM 616 O O . GLY A 1 84 ? -2.117 -12.903 22.456 1.00 95.50 84 GLY A O 1
ATOM 617 N N . ARG A 1 85 ? -1.767 -14.793 23.609 1.00 96.50 85 ARG A N 1
ATOM 618 C CA . ARG A 1 85 ? -0.395 -15.009 23.108 1.00 96.50 85 ARG A CA 1
ATOM 619 C C . ARG A 1 85 ? -0.353 -15.261 21.602 1.00 96.50 85 ARG A C 1
ATOM 621 O O . ARG A 1 85 ? 0.467 -14.672 20.911 1.00 96.50 85 ARG A O 1
ATOM 628 N N . ALA A 1 86 ? -1.250 -16.107 21.093 1.00 96.12 86 ALA A N 1
ATOM 629 C CA . ALA A 1 86 ? -1.307 -16.432 19.669 1.00 96.12 86 ALA A CA 1
ATOM 630 C C . ALA A 1 86 ? -1.671 -15.203 18.822 1.00 96.12 86 ALA A C 1
ATOM 632 O O . ALA A 1 86 ? -0.988 -14.913 17.843 1.00 96.12 86 ALA A O 1
ATOM 633 N N . GLY A 1 87 ? -2.686 -14.435 19.239 1.00 96.69 87 GLY A N 1
ATOM 634 C CA . GLY A 1 87 ? -3.066 -13.192 18.569 1.00 96.69 87 GLY A CA 1
ATOM 635 C C . GLY A 1 87 ? -1.938 -12.158 18.565 1.00 96.69 87 GLY A C 1
ATOM 636 O O . GLY A 1 87 ? -1.674 -11.534 17.539 1.00 96.69 87 GLY A O 1
ATOM 637 N N . ALA A 1 88 ? -1.204 -12.044 19.674 1.00 96.75 88 ALA A N 1
ATOM 638 C CA . ALA A 1 88 ? -0.041 -11.170 19.782 1.00 96.75 88 ALA A CA 1
ATOM 639 C C . ALA A 1 88 ? 1.117 -11.576 18.849 1.00 96.75 88 ALA A C 1
ATOM 641 O O . ALA A 1 88 ? 1.703 -10.708 18.201 1.00 96.75 88 ALA A O 1
ATOM 642 N N . VAL A 1 89 ? 1.412 -12.878 18.724 1.00 97.44 89 VAL A N 1
ATOM 643 C CA . VAL A 1 89 ? 2.408 -13.389 17.762 1.00 97.44 89 VAL A CA 1
ATOM 644 C C . VAL A 1 89 ? 1.987 -13.082 16.327 1.00 97.44 89 VAL A C 1
ATOM 646 O O . VAL A 1 89 ? 2.792 -12.555 15.562 1.00 97.44 89 VAL A O 1
ATOM 649 N N . VAL A 1 90 ? 0.725 -13.353 15.970 1.00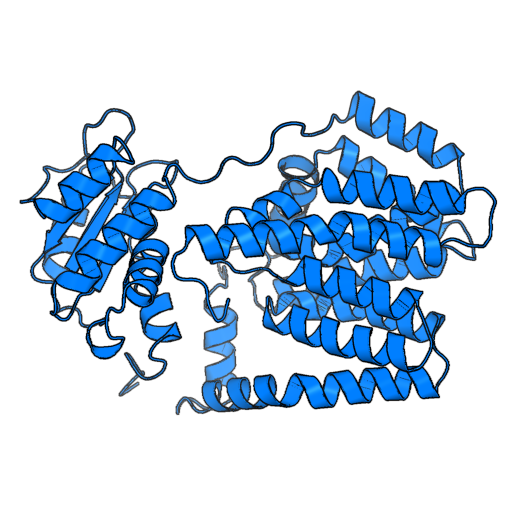 97.94 90 VAL A N 1
ATOM 650 C CA . VAL A 1 90 ? 0.188 -13.050 14.632 1.00 97.94 90 VAL A CA 1
ATOM 651 C C . VAL A 1 90 ? 0.291 -11.556 14.337 1.00 97.94 90 VAL A C 1
ATOM 653 O O . VAL A 1 90 ? 0.759 -11.181 13.266 1.00 97.94 90 VAL A O 1
ATOM 656 N N . ALA A 1 91 ? -0.077 -10.701 15.291 1.00 97.88 91 ALA A N 1
ATOM 657 C CA . ALA A 1 91 ? 0.010 -9.257 15.128 1.00 97.88 91 ALA A CA 1
ATOM 658 C C . ALA A 1 91 ? 1.450 -8.767 14.934 1.00 97.88 91 ALA A C 1
ATOM 660 O O . ALA A 1 91 ? 1.699 -7.963 14.038 1.00 97.88 91 ALA A O 1
ATOM 661 N N . GLY A 1 92 ? 2.399 -9.275 15.726 1.00 97.56 92 GLY A N 1
ATOM 662 C CA . GLY A 1 92 ? 3.816 -8.935 15.595 1.00 97.56 92 GLY A CA 1
ATOM 663 C C . GLY A 1 92 ? 4.412 -9.390 14.260 1.00 97.56 92 GLY A C 1
ATOM 664 O O . GLY A 1 92 ? 5.036 -8.593 13.560 1.00 97.56 92 GLY A O 1
ATOM 665 N N . ALA A 1 93 ? 4.167 -10.642 13.866 1.00 97.69 93 ALA A N 1
ATOM 666 C CA . ALA A 1 93 ? 4.660 -11.195 12.606 1.00 97.69 93 ALA A CA 1
ATOM 667 C C . ALA A 1 93 ? 4.053 -10.484 11.385 1.00 97.69 93 ALA A C 1
ATOM 669 O O . ALA A 1 93 ? 4.773 -10.120 10.455 1.00 97.69 93 ALA A O 1
ATOM 670 N N . ALA A 1 94 ? 2.741 -10.234 11.402 1.00 97.56 94 ALA A N 1
ATOM 671 C CA . ALA A 1 94 ? 2.055 -9.525 10.329 1.00 97.56 94 ALA A CA 1
ATOM 672 C C . ALA A 1 94 ? 2.506 -8.061 10.237 1.00 97.56 94 ALA A C 1
ATOM 674 O O . ALA A 1 94 ? 2.724 -7.564 9.139 1.00 97.56 94 ALA A O 1
ATOM 675 N N . PHE A 1 95 ? 2.748 -7.380 11.361 1.00 97.56 95 PHE A N 1
ATOM 676 C CA . PHE A 1 95 ? 3.331 -6.038 11.339 1.00 97.56 95 PHE A CA 1
ATOM 677 C C . PHE A 1 95 ? 4.700 -6.018 10.643 1.00 97.56 95 PHE A C 1
ATOM 679 O O . PHE A 1 95 ? 4.917 -5.191 9.760 1.00 97.56 95 PHE A O 1
ATOM 686 N N . VAL A 1 96 ? 5.598 -6.958 10.960 1.00 96.56 96 VAL A N 1
ATOM 687 C CA . VAL A 1 96 ? 6.900 -7.059 10.276 1.00 96.56 96 VAL A CA 1
ATOM 688 C C . VAL A 1 96 ? 6.742 -7.402 8.792 1.00 96.56 96 VAL A C 1
ATOM 690 O O . VAL A 1 96 ? 7.462 -6.875 7.945 1.00 96.56 96 VAL A O 1
ATOM 693 N N . ALA A 1 97 ? 5.776 -8.250 8.438 1.00 94.12 97 ALA A N 1
ATOM 694 C CA . ALA A 1 97 ? 5.469 -8.513 7.037 1.00 94.12 97 ALA A CA 1
ATOM 695 C C . ALA A 1 97 ? 4.987 -7.238 6.320 1.00 94.12 97 ALA A C 1
ATOM 697 O O . ALA A 1 97 ? 5.457 -6.953 5.220 1.00 94.12 97 ALA A O 1
ATOM 698 N N . ALA A 1 98 ? 4.134 -6.427 6.959 1.00 93.94 98 ALA A N 1
ATOM 699 C CA . ALA A 1 98 ? 3.660 -5.151 6.424 1.00 93.94 98 ALA A CA 1
ATOM 700 C C . ALA A 1 98 ? 4.804 -4.152 6.197 1.00 93.94 98 ALA A C 1
ATOM 702 O O . ALA A 1 98 ? 4.860 -3.526 5.138 1.00 93.94 98 ALA A O 1
ATOM 703 N N . THR A 1 99 ? 5.743 -4.024 7.144 1.00 92.38 99 THR A N 1
ATOM 704 C CA . THR A 1 99 ? 6.932 -3.167 6.964 1.00 92.38 99 THR A CA 1
ATOM 705 C C . THR A 1 99 ? 7.850 -3.687 5.862 1.00 92.38 99 THR A C 1
ATOM 707 O O . THR A 1 99 ? 8.447 -2.899 5.133 1.00 92.38 99 THR A O 1
ATOM 710 N N . GLY A 1 100 ? 7.909 -5.007 5.683 1.00 88.44 100 GLY A N 1
ATOM 711 C CA . GLY A 1 100 ? 8.623 -5.640 4.582 1.00 88.44 100 GLY A CA 1
ATOM 712 C C . GLY A 1 100 ? 7.994 -5.406 3.204 1.00 88.44 100 GLY A C 1
ATOM 713 O O . GLY A 1 100 ? 8.722 -5.390 2.212 1.00 88.44 100 GLY A O 1
ATOM 714 N N . GLN A 1 101 ? 6.671 -5.239 3.126 1.00 86.69 101 GLN A N 1
ATOM 715 C CA . GLN A 1 101 ? 5.990 -4.834 1.889 1.00 86.69 101 GLN A CA 1
ATOM 716 C C . GLN A 1 101 ? 6.147 -3.336 1.635 1.00 86.69 101 GLN A C 1
ATOM 718 O O . GLN A 1 101 ? 6.316 -2.915 0.497 1.00 86.69 101 GLN A O 1
ATOM 723 N N . HIS A 1 102 ? 6.104 -2.523 2.693 1.00 87.69 102 HIS A N 1
ATOM 724 C CA . HIS A 1 102 ? 6.356 -1.097 2.577 1.00 87.69 102 HIS A CA 1
ATOM 725 C C . HIS A 1 102 ? 6.904 -0.490 3.873 1.00 87.69 102 HIS A C 1
ATOM 727 O O . HIS A 1 102 ? 6.210 -0.555 4.896 1.00 87.69 102 HIS A O 1
ATOM 733 N N . PRO A 1 103 ? 8.072 0.182 3.854 1.00 87.94 103 PRO A N 1
ATOM 734 C CA . PRO A 1 103 ? 8.685 0.725 5.064 1.00 87.94 103 PRO A CA 1
ATOM 735 C C . PRO A 1 103 ? 7.808 1.761 5.778 1.00 87.94 103 PRO A C 1
ATOM 737 O O . PRO A 1 103 ? 7.835 1.817 7.006 1.00 87.94 103 PRO A O 1
ATOM 740 N N . MET A 1 104 ? 6.949 2.512 5.067 1.00 90.56 104 MET A N 1
ATOM 741 C CA . MET A 1 104 ? 6.042 3.470 5.730 1.00 90.56 104 MET A CA 1
ATOM 742 C C . MET A 1 104 ? 5.041 2.808 6.677 1.00 90.56 104 MET A C 1
ATOM 744 O O . MET A 1 104 ? 4.550 3.455 7.600 1.00 90.56 104 MET A O 1
ATOM 748 N N . SER A 1 105 ? 4.777 1.509 6.516 1.00 93.62 105 SER A N 1
ATOM 749 C CA . SER A 1 105 ? 3.927 0.754 7.440 1.00 93.62 105 SER A CA 1
ATOM 750 C C . SER A 1 105 ? 4.502 0.711 8.855 1.00 93.62 105 SER A C 1
ATOM 752 O O . SER A 1 105 ? 3.748 0.496 9.798 1.00 93.62 105 SER A O 1
ATOM 754 N N . ALA A 1 106 ? 5.804 0.973 9.042 1.00 94.69 106 ALA A N 1
ATOM 755 C CA . ALA A 1 106 ? 6.396 1.103 10.372 1.00 94.69 106 ALA A CA 1
ATOM 756 C C . ALA A 1 106 ? 5.720 2.223 11.182 1.00 94.69 106 ALA A C 1
ATOM 758 O O . ALA A 1 106 ? 5.504 2.066 12.383 1.00 94.69 106 ALA A O 1
ATOM 759 N N . GLY A 1 107 ? 5.279 3.296 10.512 1.00 95.75 107 GLY A N 1
ATOM 760 C CA . GLY A 1 107 ? 4.492 4.369 11.119 1.00 95.75 107 GLY A CA 1
ATOM 761 C C . GLY A 1 107 ? 3.144 3.899 11.679 1.00 95.75 107 GLY A C 1
ATOM 762 O O . GLY A 1 107 ? 2.736 4.331 12.757 1.00 95.75 107 GLY A O 1
ATOM 763 N N . VAL A 1 108 ? 2.491 2.930 11.022 1.00 97.50 108 VAL A N 1
ATOM 764 C CA . VAL A 1 108 ? 1.245 2.299 11.508 1.00 97.50 108 VAL A CA 1
ATOM 765 C C . VAL A 1 108 ? 1.472 1.563 12.837 1.00 97.50 108 VAL A C 1
ATOM 767 O O . VAL A 1 108 ? 0.550 1.436 13.647 1.00 97.50 108 VAL A O 1
ATOM 770 N N . GLY A 1 109 ? 2.716 1.151 13.110 1.00 96.81 109 GLY A N 1
ATOM 771 C CA . GLY A 1 109 ? 3.131 0.506 14.354 1.00 96.81 109 GLY A CA 1
ATOM 772 C C . GLY A 1 109 ? 2.799 1.311 15.611 1.00 96.81 109 GLY A C 1
ATOM 773 O O . GLY A 1 109 ? 2.464 0.707 16.627 1.00 96.81 109 GLY A O 1
ATOM 774 N N . LEU A 1 110 ? 2.785 2.651 15.546 1.00 96.50 110 LEU A N 1
ATOM 775 C CA . LEU A 1 110 ? 2.364 3.495 16.675 1.00 96.50 110 LEU A CA 1
ATOM 776 C C . LEU A 1 110 ? 0.904 3.230 17.068 1.00 96.50 110 LEU A C 1
ATOM 778 O O . LEU A 1 110 ? 0.586 3.093 18.250 1.00 96.50 110 LEU A O 1
ATOM 782 N N . GLY A 1 111 ? 0.020 3.107 16.077 1.00 97.44 111 GLY A N 1
ATOM 783 C CA . GLY A 1 111 ? -1.382 2.768 16.302 1.00 97.44 111 GLY A CA 1
ATOM 784 C C . GLY A 1 111 ? -1.554 1.344 16.830 1.00 97.44 111 GLY A C 1
ATOM 785 O O . GLY A 1 111 ? -2.266 1.127 17.813 1.00 97.44 111 GLY A O 1
ATOM 786 N N . LEU A 1 112 ? -0.857 0.374 16.231 1.00 97.81 112 LEU A N 1
ATOM 787 C CA . LEU A 1 112 ? -0.917 -1.028 16.661 1.00 97.81 112 LEU A CA 1
ATOM 788 C C . LEU A 1 112 ? -0.388 -1.221 18.087 1.00 97.81 112 LEU A C 1
ATOM 790 O O . LEU A 1 112 ? -0.985 -1.972 18.857 1.00 97.81 112 LEU A O 1
ATOM 794 N N . ALA A 1 113 ? 0.678 -0.514 18.471 1.00 96.56 113 ALA A N 1
ATOM 795 C CA . ALA A 1 113 ? 1.239 -0.564 19.817 1.00 96.56 113 ALA A CA 1
ATOM 796 C C . ALA A 1 113 ? 0.229 -0.095 20.874 1.00 96.56 113 ALA A C 1
ATOM 798 O O . ALA A 1 113 ? 0.090 -0.734 21.915 1.00 96.56 113 ALA A O 1
ATOM 799 N N . VAL A 1 114 ? -0.531 0.968 20.588 1.00 96.12 114 VAL A N 1
ATOM 800 C CA . VAL A 1 114 ? -1.595 1.467 21.477 1.00 96.12 114 VAL A CA 1
ATOM 801 C C . VAL A 1 114 ? -2.684 0.419 21.672 1.00 96.12 114 VAL A C 1
ATOM 803 O O . VAL A 1 114 ? -3.132 0.203 22.799 1.00 96.12 114 VAL A O 1
ATOM 806 N N . LEU A 1 115 ? -3.106 -0.254 20.598 1.00 95.62 115 LEU A N 1
ATOM 807 C CA . LEU A 1 115 ? -4.114 -1.311 20.688 1.00 95.62 115 LEU A CA 1
ATOM 808 C C . LEU A 1 115 ? -3.595 -2.536 21.431 1.00 95.62 115 LEU A C 1
ATOM 810 O O . LEU A 1 115 ? -4.299 -3.061 22.292 1.00 95.62 115 LEU A O 1
ATOM 814 N N . MET A 1 116 ? -2.364 -2.955 21.141 1.00 94.88 116 MET A N 1
ATOM 815 C CA . MET A 1 116 ? -1.736 -4.089 21.807 1.00 94.88 116 MET A CA 1
ATOM 816 C C . MET A 1 116 ? -1.594 -3.819 23.304 1.00 94.88 116 MET A C 1
ATOM 818 O O . MET A 1 116 ? -2.039 -4.621 24.114 1.00 94.88 116 MET A O 1
ATOM 822 N N . TRP A 1 117 ? -1.083 -2.648 23.688 1.00 94.06 117 TRP A N 1
ATOM 823 C CA . TRP A 1 117 ? -0.984 -2.238 25.090 1.00 94.06 117 TRP A CA 1
ATOM 824 C C . TRP A 1 117 ? -2.350 -2.183 25.786 1.00 94.06 117 TRP A C 1
ATOM 826 O O . TRP A 1 117 ? -2.472 -2.463 26.977 1.00 94.06 117 TRP A O 1
ATOM 836 N N . ALA A 1 118 ? -3.396 -1.797 25.056 1.00 90.19 118 ALA A N 1
ATOM 837 C CA . ALA A 1 118 ? -4.736 -1.660 25.604 1.00 90.19 118 ALA A CA 1
ATOM 838 C C . ALA A 1 118 ? -5.461 -2.992 25.844 1.00 90.19 118 ALA A C 1
ATOM 840 O O . ALA A 1 118 ? -6.367 -3.006 26.680 1.00 90.19 118 ALA A O 1
ATOM 841 N N . GLN A 1 119 ? -5.125 -4.040 25.085 1.00 85.44 119 GLN A N 1
ATOM 842 C CA . GLN A 1 119 ? -5.870 -5.306 25.019 1.00 85.44 119 GLN A CA 1
ATOM 843 C C . GLN A 1 119 ? -5.074 -6.513 25.533 1.00 85.44 119 GLN A C 1
ATOM 845 O O . GLN A 1 119 ? -5.666 -7.485 25.997 1.00 85.44 119 GLN A O 1
ATOM 850 N N . ALA A 1 120 ? -3.746 -6.481 25.435 1.00 85.38 120 ALA A N 1
ATOM 851 C CA . ALA A 1 120 ? -2.892 -7.603 25.788 1.00 85.38 120 ALA A CA 1
ATOM 852 C C . ALA A 1 120 ? -2.511 -7.583 27.272 1.00 85.38 120 ALA A C 1
ATOM 854 O O . ALA A 1 120 ? -2.218 -6.535 27.852 1.00 85.38 120 ALA A O 1
ATOM 855 N N . ASP A 1 121 ? -2.440 -8.767 27.880 1.00 92.06 121 ASP A N 1
ATOM 856 C CA . ASP A 1 121 ? -1.698 -8.925 29.125 1.00 92.06 121 ASP A CA 1
ATOM 857 C C . ASP A 1 121 ? -0.181 -8.752 28.879 1.00 92.06 121 ASP A C 1
ATOM 859 O O . ASP A 1 121 ? 0.307 -8.770 27.742 1.00 92.06 121 ASP A O 1
ATOM 863 N N . ARG A 1 122 ? 0.596 -8.581 29.957 1.00 92.50 122 ARG A N 1
ATOM 864 C CA . ARG A 1 122 ? 2.054 -8.375 29.857 1.00 92.50 122 ARG A CA 1
ATOM 865 C C . ARG A 1 122 ? 2.770 -9.525 29.145 1.00 92.50 122 ARG A C 1
ATOM 867 O O . ARG A 1 122 ? 3.769 -9.282 28.473 1.00 92.50 122 ARG A O 1
ATOM 874 N N . ALA A 1 123 ? 2.283 -10.758 29.290 1.00 94.38 123 ALA A N 1
ATOM 875 C CA . ALA A 1 123 ? 2.891 -11.907 28.635 1.00 94.38 123 ALA A CA 1
ATOM 876 C C . ALA A 1 123 ? 2.647 -11.839 27.125 1.00 94.38 123 ALA A C 1
ATOM 878 O O . ALA A 1 123 ? 3.595 -11.945 26.356 1.00 94.38 123 ALA A O 1
ATOM 879 N N . ALA A 1 124 ? 1.408 -11.596 26.696 1.00 94.56 124 ALA A N 1
ATOM 880 C CA . ALA A 1 124 ? 1.039 -11.411 25.300 1.00 94.56 124 ALA A CA 1
ATOM 881 C C . ALA A 1 124 ? 1.825 -10.259 24.650 1.00 94.56 124 ALA A C 1
ATOM 883 O O . ALA A 1 124 ? 2.346 -10.441 23.553 1.00 94.56 124 ALA A O 1
ATOM 884 N N . LEU A 1 125 ? 2.032 -9.133 25.343 1.00 94.94 125 LEU A N 1
ATOM 885 C CA . LEU A 1 125 ? 2.915 -8.070 24.847 1.00 94.94 125 LEU A CA 1
ATOM 886 C C . LEU A 1 125 ? 4.359 -8.566 24.642 1.00 94.94 125 LEU A C 1
ATOM 888 O O . LEU A 1 125 ? 4.961 -8.288 23.606 1.00 94.94 125 LEU A O 1
ATOM 892 N N . GLY A 1 126 ? 4.894 -9.349 25.585 1.00 96.00 126 GLY A N 1
ATOM 893 C CA . GLY A 1 126 ? 6.202 -9.996 25.443 1.00 96.00 126 GLY A CA 1
ATOM 894 C C . GLY A 1 126 ? 6.283 -10.920 24.222 1.00 96.00 126 GLY A C 1
ATOM 895 O O . GLY A 1 126 ? 7.267 -10.877 23.489 1.00 96.00 126 GLY A O 1
ATOM 896 N N . PHE A 1 127 ? 5.227 -11.693 23.945 1.00 96.69 127 PHE A N 1
ATOM 897 C CA . PHE A 1 127 ? 5.134 -12.531 22.743 1.00 96.69 127 PHE A CA 1
ATOM 898 C C . PHE A 1 127 ? 5.076 -11.711 21.449 1.00 96.69 127 PHE A C 1
ATOM 900 O O . PHE A 1 127 ? 5.731 -12.087 20.479 1.00 96.69 127 PHE A O 1
ATOM 907 N N . ALA A 1 128 ? 4.348 -10.589 21.424 1.00 95.69 128 ALA A N 1
ATOM 908 C CA . ALA A 1 128 ? 4.349 -9.687 20.270 1.00 95.69 128 ALA A CA 1
ATOM 909 C C . ALA A 1 128 ? 5.752 -9.128 20.002 1.00 95.69 128 ALA A C 1
ATOM 911 O O . ALA A 1 128 ? 6.219 -9.179 18.868 1.00 95.69 128 ALA A O 1
ATOM 912 N N . VAL A 1 129 ? 6.446 -8.644 21.038 1.00 96.56 129 VAL A N 1
ATOM 913 C CA . VAL A 1 129 ? 7.816 -8.117 20.910 1.00 96.56 129 VAL A CA 1
ATOM 914 C C . VAL A 1 129 ? 8.782 -9.201 20.434 1.00 96.56 129 VAL A C 1
ATOM 916 O O . VAL A 1 129 ? 9.563 -8.956 19.518 1.00 96.56 129 VAL A O 1
ATOM 919 N N . ALA A 1 130 ? 8.702 -10.409 20.999 1.00 97.31 130 ALA A N 1
ATOM 920 C CA . ALA A 1 130 ? 9.523 -11.537 20.568 1.00 97.31 130 ALA A CA 1
ATOM 921 C C . ALA A 1 130 ? 9.258 -11.907 19.100 1.00 97.31 130 ALA A C 1
ATOM 923 O O . ALA A 1 130 ? 10.204 -12.104 18.341 1.00 97.31 130 ALA A O 1
ATOM 924 N N . ALA A 1 131 ? 7.989 -11.946 18.677 1.00 96.75 131 ALA A N 1
ATOM 925 C CA . ALA A 1 131 ? 7.624 -12.198 17.286 1.00 96.75 131 ALA A CA 1
ATOM 926 C C . ALA A 1 131 ? 8.162 -11.106 16.351 1.00 96.75 131 ALA A C 1
ATOM 928 O O . ALA A 1 131 ? 8.750 -11.431 15.325 1.00 96.75 131 ALA A O 1
ATOM 929 N N . VAL A 1 132 ? 8.036 -9.826 16.722 1.00 96.75 132 VAL A N 1
ATOM 930 C CA . VAL A 1 132 ? 8.613 -8.712 15.951 1.00 96.75 132 VAL A CA 1
ATOM 931 C C . VAL A 1 132 ? 10.126 -8.870 15.820 1.00 96.75 132 VAL A C 1
ATOM 933 O O . VAL A 1 132 ? 10.646 -8.808 14.709 1.00 96.75 132 VAL A O 1
ATOM 936 N N . ALA A 1 133 ? 10.831 -9.118 16.925 1.00 96.56 133 ALA A N 1
ATOM 937 C CA . ALA A 1 133 ? 12.283 -9.268 16.924 1.00 96.56 133 ALA A CA 1
ATOM 938 C C . ALA A 1 133 ? 12.736 -10.435 16.032 1.0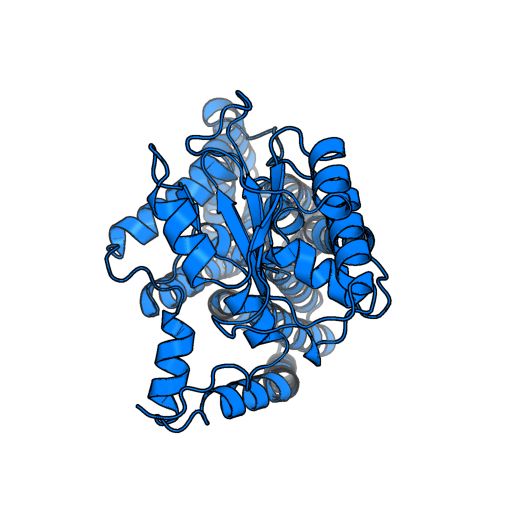0 96.56 133 ALA A C 1
ATOM 940 O O . ALA A 1 133 ? 13.602 -10.251 15.180 1.00 96.56 133 ALA A O 1
ATOM 941 N N . LEU A 1 134 ? 12.116 -11.610 16.181 1.00 97.19 134 LEU A N 1
ATOM 942 C CA . LEU A 1 134 ? 12.456 -12.807 15.409 1.00 97.19 134 LEU A CA 1
ATOM 943 C C . LEU A 1 134 ? 12.128 -12.646 13.921 1.00 97.19 134 LEU A C 1
ATOM 945 O O . LEU A 1 134 ? 12.972 -12.925 13.070 1.00 97.19 134 LEU A O 1
ATOM 949 N N . CYS A 1 135 ? 10.929 -12.163 13.591 1.00 95.81 135 CYS A N 1
ATOM 950 C CA . CYS A 1 135 ? 10.517 -11.972 12.202 1.00 95.81 135 CYS A CA 1
ATOM 951 C C . CYS A 1 135 ? 11.299 -10.850 11.504 1.00 95.81 135 CYS A C 1
ATOM 953 O O . CYS A 1 135 ? 11.387 -10.854 10.277 1.00 95.81 135 CYS A O 1
ATOM 955 N N . ALA A 1 136 ? 11.871 -9.896 12.249 1.00 94.81 136 ALA A N 1
ATOM 956 C CA . ALA A 1 136 ? 12.682 -8.820 11.685 1.00 94.81 136 ALA A CA 1
ATOM 957 C C . ALA A 1 136 ? 14.106 -9.262 11.312 1.00 94.81 136 ALA A C 1
ATOM 959 O O . ALA A 1 136 ? 14.737 -8.585 10.501 1.00 94.81 136 ALA A O 1
ATOM 960 N N . LEU A 1 137 ? 14.613 -10.389 11.834 1.00 94.56 137 LEU A N 1
ATOM 961 C CA . LEU A 1 137 ? 16.000 -10.826 11.608 1.00 94.56 137 LEU A CA 1
ATOM 962 C C . LEU A 1 137 ? 16.403 -10.898 10.121 1.00 94.56 137 LEU A C 1
ATOM 964 O O . LEU A 1 137 ? 17.439 -10.323 9.781 1.00 94.56 137 LEU A O 1
ATOM 968 N N . PRO A 1 138 ? 15.612 -11.496 9.201 1.00 90.19 138 PRO A N 1
ATOM 969 C CA . PRO A 1 138 ? 15.977 -11.519 7.782 1.00 90.19 138 PRO A CA 1
ATOM 970 C C . PRO A 1 138 ? 16.073 -10.116 7.172 1.00 90.19 138 PRO A C 1
ATOM 972 O O . PRO A 1 138 ? 16.922 -9.854 6.327 1.00 90.19 138 PRO A O 1
ATOM 975 N N . ARG A 1 139 ? 15.228 -9.183 7.627 1.00 85.06 139 ARG A N 1
ATOM 976 C CA . ARG A 1 139 ? 15.240 -7.795 7.151 1.00 85.06 139 ARG A CA 1
ATOM 977 C C . ARG A 1 139 ? 16.425 -7.019 7.692 1.00 85.06 139 ARG A C 1
ATOM 979 O O . ARG A 1 139 ? 17.049 -6.290 6.933 1.00 85.06 139 ARG A O 1
ATOM 986 N N . LEU A 1 140 ? 16.763 -7.207 8.963 1.00 89.00 140 LEU A N 1
ATOM 987 C CA . LEU A 1 140 ? 17.966 -6.623 9.550 1.00 89.00 140 LEU A CA 1
ATOM 988 C C . LEU A 1 140 ? 19.223 -7.123 8.833 1.00 89.00 140 LEU A C 1
ATOM 990 O O . LEU A 1 140 ? 20.125 -6.332 8.584 1.00 89.00 140 LEU A O 1
ATOM 994 N N . HIS A 1 141 ? 19.249 -8.393 8.422 1.00 89.94 141 HIS A N 1
ATOM 995 C CA . HIS A 1 141 ? 20.327 -8.929 7.596 1.00 89.94 141 HIS A CA 1
ATOM 996 C C . HIS A 1 141 ? 20.431 -8.227 6.230 1.00 89.94 141 HIS A C 1
ATOM 998 O O . HIS A 1 141 ? 21.528 -7.862 5.816 1.00 89.94 141 HIS A O 1
ATOM 1004 N N . TRP A 1 142 ? 19.315 -7.969 5.544 1.00 84.94 142 TRP A N 1
ATOM 1005 C CA . TRP A 1 142 ? 19.338 -7.248 4.262 1.00 84.94 142 TRP A CA 1
ATOM 1006 C C . TRP A 1 142 ? 19.700 -5.771 4.416 1.00 84.94 142 TRP A C 1
ATOM 1008 O O . TRP A 1 142 ? 20.474 -5.247 3.624 1.00 84.94 142 TRP A O 1
ATOM 1018 N N . ILE A 1 143 ? 19.197 -5.103 5.457 1.00 85.44 143 ILE A N 1
ATOM 1019 C CA . ILE A 1 143 ? 19.604 -3.732 5.800 1.00 85.44 143 ILE A CA 1
ATOM 1020 C C . ILE A 1 143 ? 21.109 -3.695 6.073 1.00 85.44 143 ILE A C 1
ATOM 1022 O O . ILE A 1 143 ? 21.791 -2.779 5.626 1.00 85.44 143 ILE A O 1
ATOM 1026 N N . TRP A 1 144 ? 21.638 -4.716 6.752 1.00 88.06 144 TRP A N 1
ATOM 1027 C CA . TRP A 1 144 ? 23.069 -4.839 6.986 1.00 88.06 144 TRP A CA 1
ATOM 1028 C C . TRP A 1 144 ? 23.873 -4.943 5.684 1.00 88.06 144 TRP A C 1
ATOM 1030 O O . TRP A 1 144 ? 24.866 -4.236 5.510 1.00 88.06 144 TRP A O 1
ATOM 1040 N N . GLN A 1 145 ? 23.416 -5.777 4.747 1.00 85.62 145 GLN A N 1
ATOM 1041 C CA . GLN A 1 145 ? 24.029 -5.904 3.423 1.00 85.62 145 GLN A CA 1
ATOM 1042 C C . GLN A 1 145 ? 23.976 -4.587 2.637 1.00 85.62 145 GLN A C 1
ATOM 1044 O O . GLN A 1 145 ? 24.997 -4.166 2.104 1.00 85.62 145 GLN A O 1
ATOM 1049 N N . LEU A 1 146 ? 22.827 -3.901 2.624 1.00 79.12 146 LEU A N 1
ATOM 1050 C CA . LEU A 1 146 ? 22.673 -2.597 1.964 1.00 79.12 146 LEU A CA 1
ATOM 1051 C C . LEU A 1 146 ? 23.593 -1.530 2.568 1.00 79.12 146 LEU A C 1
ATOM 1053 O O . LEU A 1 146 ? 24.180 -0.737 1.840 1.00 79.12 146 LEU A O 1
ATOM 1057 N N . GLY A 1 147 ? 23.755 -1.533 3.892 1.00 84.31 147 GLY A N 1
ATOM 1058 C CA . GLY A 1 147 ? 24.673 -0.636 4.589 1.00 84.31 147 GLY A CA 1
ATOM 1059 C C . GLY A 1 147 ? 26.156 -0.930 4.327 1.00 84.31 147 GLY A C 1
ATOM 1060 O O . GLY A 1 147 ? 27.013 -0.124 4.669 1.00 84.31 147 GLY A O 1
ATOM 1061 N N . SER A 1 148 ? 26.498 -2.057 3.705 1.00 85.88 148 SER A N 1
ATOM 1062 C CA . SER A 1 148 ? 27.889 -2.470 3.483 1.00 85.88 148 SER A CA 1
ATOM 1063 C C . SER A 1 148 ? 28.450 -2.011 2.124 1.00 85.88 148 SER A C 1
ATOM 1065 O O . SER A 1 148 ? 29.302 -2.685 1.556 1.00 85.88 148 SER A O 1
ATOM 1067 N N . CYS A 1 149 ? 27.994 -0.868 1.591 1.00 78.44 149 CYS A N 1
ATOM 1068 C CA . CYS A 1 149 ? 28.301 -0.405 0.227 1.00 78.44 149 CYS A CA 1
ATOM 1069 C C . CYS A 1 149 ? 29.648 0.338 0.052 1.00 78.44 149 CYS A C 1
ATOM 1071 O O . CYS A 1 149 ? 29.885 0.933 -0.992 1.00 78.44 149 CYS A O 1
ATOM 1073 N N . GLY A 1 150 ? 30.527 0.343 1.061 1.00 82.19 150 GLY A N 1
ATOM 1074 C CA . GLY A 1 150 ? 31.842 1.006 1.004 1.00 82.19 150 GLY A CA 1
ATOM 1075 C C . GLY A 1 150 ? 31.842 2.498 1.371 1.00 82.19 150 GLY A C 1
ATOM 1076 O O . GLY A 1 150 ? 32.815 2.956 1.958 1.00 82.19 150 GLY A O 1
ATOM 1077 N N . ALA A 1 151 ? 30.732 3.219 1.167 1.00 82.56 151 ALA A N 1
ATOM 1078 C CA . ALA A 1 151 ? 30.559 4.626 1.576 1.00 82.56 151 ALA A CA 1
ATOM 1079 C C . ALA A 1 151 ? 30.276 4.814 3.086 1.00 82.56 151 ALA A C 1
ATOM 1081 O O . ALA A 1 151 ? 30.112 5.921 3.583 1.00 82.56 151 ALA A O 1
ATOM 1082 N N . GLY A 1 152 ? 30.213 3.719 3.847 1.00 86.69 152 GLY A N 1
ATOM 1083 C CA . GLY A 1 152 ? 29.848 3.729 5.262 1.00 86.69 152 GLY A CA 1
ATOM 1084 C C . GLY A 1 152 ? 28.350 3.514 5.495 1.00 86.69 152 GLY A C 1
ATOM 1085 O O . GLY A 1 152 ? 27.491 3.931 4.724 1.00 86.69 152 GLY A O 1
ATOM 1086 N N . PHE A 1 153 ? 28.031 2.841 6.601 1.00 87.00 153 PHE A N 1
ATOM 1087 C CA . PHE A 1 153 ? 26.702 2.276 6.854 1.00 87.00 153 PHE A CA 1
ATOM 1088 C C . PHE A 1 153 ? 25.545 3.274 6.753 1.00 87.00 153 PHE A C 1
ATOM 1090 O O . PHE A 1 153 ? 24.540 3.014 6.094 1.00 87.00 153 PHE A O 1
ATOM 1097 N N . VAL A 1 154 ? 25.687 4.422 7.416 1.00 89.19 154 VAL A N 1
ATOM 1098 C CA . VAL A 1 154 ? 24.636 5.445 7.484 1.00 89.19 154 VAL A CA 1
ATOM 1099 C C . VAL A 1 154 ? 24.461 6.147 6.142 1.00 89.19 154 VAL A C 1
ATOM 1101 O O . VAL A 1 154 ? 23.332 6.435 5.761 1.00 89.19 154 VAL A O 1
ATOM 1104 N N . GLU A 1 155 ? 25.548 6.383 5.412 1.00 86.62 155 GLU A N 1
ATOM 1105 C CA . GLU A 1 155 ? 25.505 7.034 4.104 1.00 86.62 155 GLU A CA 1
ATOM 1106 C C . GLU A 1 155 ? 24.843 6.135 3.057 1.00 86.62 155 GLU A C 1
ATOM 1108 O O . GLU A 1 155 ? 23.913 6.569 2.376 1.00 86.62 155 GLU A O 1
ATOM 1113 N N . CYS A 1 156 ? 25.223 4.853 3.019 1.00 82.50 156 CYS A N 1
ATOM 1114 C CA . CYS A 1 156 ? 24.593 3.851 2.160 1.00 82.50 156 CYS A CA 1
ATOM 1115 C C . CYS A 1 156 ? 23.076 3.784 2.395 1.00 82.50 156 CYS A C 1
ATOM 1117 O O . CYS A 1 156 ? 22.282 3.851 1.456 1.00 82.50 156 CYS A O 1
ATOM 1119 N N . LEU A 1 157 ? 22.651 3.691 3.660 1.00 83.12 157 LEU A N 1
ATOM 1120 C CA . LEU A 1 157 ? 21.228 3.655 3.995 1.00 83.12 157 LEU A CA 1
ATOM 1121 C C . LEU A 1 157 ? 20.529 4.991 3.738 1.00 83.12 157 LEU A C 1
ATOM 1123 O O . LEU A 1 157 ? 19.372 4.984 3.329 1.00 83.12 157 LEU A O 1
ATOM 1127 N N . GLY A 1 158 ? 21.217 6.113 3.948 1.00 82.56 158 GLY A N 1
ATOM 1128 C CA . GLY A 1 158 ? 20.720 7.449 3.640 1.00 82.56 158 GLY A CA 1
ATOM 1129 C C . GLY A 1 158 ? 20.394 7.587 2.158 1.00 82.56 158 GLY A C 1
ATOM 1130 O O . GLY A 1 158 ? 19.267 7.933 1.826 1.00 82.56 158 GLY A O 1
ATOM 1131 N N . SER A 1 159 ? 21.332 7.214 1.284 1.00 80.12 159 SER A N 1
ATOM 1132 C CA . SER A 1 159 ? 21.154 7.225 -0.173 1.00 80.12 159 SER A CA 1
ATOM 1133 C C . SER A 1 159 ? 19.998 6.325 -0.625 1.00 80.12 159 SER A C 1
ATOM 1135 O O . SER A 1 159 ? 19.156 6.740 -1.419 1.00 80.12 159 SER A O 1
ATOM 1137 N N . VAL A 1 160 ? 19.889 5.113 -0.067 1.00 80.62 160 VAL A N 1
ATOM 1138 C CA . VAL A 1 160 ? 18.761 4.211 -0.361 1.00 80.62 160 VAL A CA 1
ATOM 1139 C C . VAL A 1 160 ? 17.434 4.805 0.120 1.00 80.62 160 VAL A C 1
ATOM 1141 O O . VAL A 1 160 ? 16.436 4.742 -0.596 1.00 80.62 160 VAL A O 1
ATOM 1144 N N . ALA A 1 161 ? 17.403 5.393 1.318 1.00 78.44 161 ALA A N 1
ATOM 1145 C CA . ALA A 1 161 ? 16.191 5.968 1.894 1.00 78.44 161 ALA A CA 1
ATOM 1146 C C . ALA A 1 161 ? 15.718 7.225 1.148 1.00 78.44 161 ALA A C 1
ATOM 1148 O O . ALA A 1 161 ? 14.511 7.434 1.023 1.00 78.44 161 ALA A O 1
ATOM 1149 N N . THR A 1 162 ? 16.642 8.045 0.640 1.00 78.94 162 THR A N 1
ATOM 1150 C CA . THR A 1 162 ? 16.333 9.274 -0.107 1.00 78.94 162 THR A CA 1
ATOM 1151 C C . THR A 1 162 ? 16.266 9.071 -1.618 1.00 78.94 162 THR A C 1
ATOM 1153 O O . THR A 1 162 ? 15.920 10.008 -2.330 1.00 78.94 162 THR A O 1
ATOM 1156 N N . GLY A 1 163 ? 16.495 7.858 -2.131 1.00 74.25 163 GLY A N 1
ATOM 1157 C CA . GLY A 1 163 ? 16.438 7.564 -3.569 1.00 74.25 163 GLY A CA 1
ATOM 1158 C C . GLY A 1 163 ? 15.077 7.840 -4.226 1.00 74.25 163 GLY A C 1
ATOM 1159 O O . GLY A 1 163 ? 14.986 7.952 -5.442 1.00 74.25 163 GLY A O 1
ATOM 1160 N N . SER A 1 164 ? 14.008 7.977 -3.435 1.00 72.12 164 SER A N 1
ATOM 1161 C CA . SER A 1 164 ? 12.676 8.404 -3.898 1.00 72.12 164 SER A CA 1
ATOM 1162 C C . SER A 1 164 ? 12.194 9.711 -3.257 1.00 72.12 164 SER A C 1
ATOM 1164 O O . SER A 1 164 ? 10.996 10.014 -3.331 1.00 72.12 164 SER A O 1
ATOM 1166 N N . ALA A 1 165 ? 13.095 10.445 -2.596 1.00 83.88 165 ALA A N 1
ATOM 1167 C CA . ALA A 1 165 ? 12.803 11.736 -1.993 1.00 83.88 165 ALA A CA 1
ATOM 1168 C C . ALA A 1 165 ? 12.490 12.785 -3.066 1.00 83.88 165 ALA A C 1
ATOM 1170 O O . ALA A 1 165 ? 13.033 12.751 -4.168 1.00 83.88 165 ALA A O 1
ATOM 1171 N N . GLU A 1 166 ? 11.635 13.744 -2.721 1.00 81.62 166 GLU A N 1
ATOM 1172 C CA . GLU A 1 166 ? 11.368 14.931 -3.535 1.00 81.62 166 GLU A CA 1
ATOM 1173 C C . GLU A 1 166 ? 11.980 16.158 -2.829 1.00 81.62 166 GLU A C 1
ATOM 1175 O O . GLU A 1 166 ? 11.251 16.892 -2.154 1.00 81.62 166 GLU A O 1
ATOM 1180 N N . PRO A 1 167 ? 13.309 16.380 -2.922 1.00 84.06 167 PRO A N 1
ATOM 1181 C CA . PRO A 1 167 ? 14.001 17.404 -2.132 1.00 84.06 167 PRO A CA 1
ATOM 1182 C C . PRO A 1 167 ? 13.509 18.828 -2.419 1.00 84.06 167 PRO A C 1
ATOM 1184 O O . PRO A 1 167 ? 13.545 19.684 -1.536 1.00 84.06 167 PRO A O 1
ATOM 1187 N N . ASP A 1 168 ? 12.975 19.060 -3.619 1.00 89.44 168 ASP A N 1
ATOM 1188 C CA . ASP A 1 168 ? 12.451 20.358 -4.054 1.00 89.44 168 ASP A CA 1
ATOM 1189 C C . ASP A 1 168 ? 10.977 20.587 -3.666 1.00 89.44 168 ASP A C 1
ATOM 1191 O O . ASP A 1 168 ? 10.398 21.638 -3.954 1.00 89.44 168 ASP A O 1
ATOM 1195 N N . VAL A 1 169 ? 10.329 19.619 -3.006 1.00 89.31 169 VAL A N 1
ATOM 1196 C CA . VAL A 1 169 ? 8.922 19.713 -2.603 1.00 89.31 169 VAL A CA 1
ATOM 1197 C C . VAL A 1 169 ? 8.826 19.996 -1.106 1.00 89.31 169 VAL A C 1
ATOM 1199 O O . VAL A 1 169 ? 9.266 19.223 -0.260 1.00 89.31 169 VAL A O 1
ATOM 1202 N N . SER A 1 170 ? 8.182 21.110 -0.749 1.00 94.62 170 SER A N 1
ATOM 1203 C CA . SER A 1 170 ? 8.005 21.474 0.661 1.00 94.62 170 SER A CA 1
ATOM 1204 C C . SER A 1 170 ? 7.165 20.443 1.432 1.00 94.62 170 SER A C 1
ATOM 1206 O O . SER A 1 170 ? 6.206 19.876 0.900 1.00 94.62 170 SER A O 1
ATOM 1208 N N . ALA A 1 171 ? 7.445 20.276 2.729 1.00 94.88 171 ALA A N 1
ATOM 1209 C CA . ALA A 1 171 ? 6.670 19.400 3.613 1.00 94.88 171 ALA A CA 1
ATOM 1210 C C . ALA A 1 171 ? 5.165 19.737 3.622 1.00 94.88 171 ALA A C 1
ATOM 1212 O O . ALA A 1 171 ? 4.321 18.843 3.658 1.00 94.88 171 ALA A O 1
ATOM 1213 N N . ILE A 1 172 ? 4.813 21.026 3.537 1.00 96.38 172 ILE A N 1
ATOM 1214 C CA . ILE A 1 172 ? 3.416 21.481 3.457 1.00 96.38 172 ILE A CA 1
ATOM 1215 C C . ILE A 1 172 ? 2.776 21.013 2.147 1.00 96.38 172 ILE A C 1
ATOM 1217 O O . ILE A 1 172 ? 1.639 20.541 2.153 1.00 96.38 172 ILE A O 1
ATOM 1221 N N . THR A 1 173 ? 3.502 21.101 1.030 1.00 93.81 173 THR A N 1
ATOM 1222 C CA . THR A 1 173 ? 3.033 20.603 -0.268 1.00 93.81 173 THR A CA 1
ATOM 1223 C C . THR A 1 173 ? 2.827 19.090 -0.232 1.00 93.81 173 THR A C 1
ATOM 1225 O O . THR A 1 173 ? 1.777 18.625 -0.673 1.00 93.81 173 THR A O 1
ATOM 1228 N N . MET A 1 174 ? 3.761 18.327 0.348 1.00 93.81 174 MET A N 1
ATOM 1229 C CA . MET A 1 174 ? 3.617 16.874 0.524 1.00 93.81 174 MET A CA 1
ATOM 1230 C C . MET A 1 174 ? 2.395 16.519 1.373 1.00 93.81 174 MET A C 1
ATOM 1232 O O . MET A 1 174 ? 1.613 15.655 0.988 1.00 93.81 174 MET A O 1
ATOM 1236 N N . LEU A 1 175 ? 2.190 17.209 2.500 1.00 95.38 175 LEU A N 1
ATOM 1237 C CA . LEU A 1 175 ? 1.018 17.013 3.356 1.00 95.38 175 LEU A CA 1
ATOM 1238 C C . LEU A 1 175 ? -0.278 17.331 2.615 1.00 95.38 175 LEU A C 1
ATOM 1240 O O . LEU A 1 175 ? -1.221 16.542 2.660 1.00 95.38 175 LEU A O 1
ATOM 1244 N N . ARG A 1 176 ? -0.325 18.466 1.910 1.00 95.00 176 ARG A N 1
ATOM 1245 C CA . ARG A 1 176 ? -1.496 18.865 1.127 1.00 95.00 176 ARG A CA 1
ATOM 1246 C C . ARG A 1 176 ? -1.825 17.814 0.074 1.00 95.00 176 ARG A C 1
ATOM 1248 O O . ARG A 1 176 ? -2.981 17.419 0.011 1.00 95.00 176 ARG A O 1
ATOM 1255 N N . ARG A 1 177 ? -0.837 17.346 -0.699 1.00 92.31 177 ARG A N 1
ATOM 1256 C CA . ARG A 1 177 ? -1.010 16.261 -1.681 1.00 92.31 177 ARG A CA 1
ATOM 1257 C C . ARG A 1 177 ? -1.502 14.993 -0.997 1.00 92.31 177 ARG A C 1
ATOM 1259 O O . ARG A 1 177 ? -2.552 14.481 -1.351 1.00 92.31 177 ARG A O 1
ATOM 1266 N N . ALA A 1 178 ? -0.824 14.547 0.059 1.00 90.75 178 ALA A N 1
ATOM 1267 C CA . ALA A 1 178 ? -1.185 13.327 0.768 1.00 90.75 178 ALA A CA 1
ATOM 1268 C C . ALA A 1 178 ? -2.637 13.344 1.268 1.00 90.75 178 ALA A C 1
ATOM 1270 O O . ALA A 1 178 ? -3.350 12.372 1.054 1.00 90.75 178 ALA A O 1
ATOM 1271 N N . PHE A 1 179 ? -3.098 14.435 1.887 1.00 92.00 179 PHE A N 1
ATOM 1272 C CA . PHE A 1 179 ? -4.473 14.538 2.384 1.00 92.00 179 PHE A CA 1
ATOM 1273 C C . PHE A 1 179 ? -5.505 14.807 1.291 1.00 92.00 179 PHE A C 1
ATOM 1275 O O . PHE A 1 179 ? -6.589 14.229 1.337 1.00 92.00 179 PHE A O 1
ATOM 1282 N N . TRP A 1 180 ? -5.200 15.685 0.336 1.00 92.94 180 TRP A N 1
ATOM 1283 C CA . TRP A 1 180 ? -6.114 16.006 -0.757 1.00 92.94 180 TRP A CA 1
ATOM 1284 C C . TRP A 1 180 ? -6.317 14.796 -1.659 1.00 92.94 180 TRP A C 1
ATOM 1286 O O . TRP A 1 180 ? -7.448 14.370 -1.875 1.00 92.94 180 TRP A O 1
ATOM 1296 N N . ASP A 1 181 ? -5.231 14.182 -2.112 1.00 89.19 181 ASP A N 1
ATOM 1297 C CA . ASP A 1 181 ? -5.307 13.061 -3.034 1.00 89.19 181 ASP A CA 1
ATOM 1298 C C . ASP A 1 181 ? -5.921 11.852 -2.332 1.00 89.19 181 ASP A C 1
ATOM 1300 O O . ASP A 1 181 ? -6.849 11.245 -2.852 1.00 89.19 181 ASP A O 1
ATOM 1304 N N . ARG A 1 182 ? -5.513 11.547 -1.094 1.00 90.44 182 ARG A N 1
ATOM 1305 C CA . ARG A 1 182 ? -6.095 10.418 -0.361 1.00 90.44 182 ARG A CA 1
ATOM 1306 C C . ARG A 1 182 ? -7.556 10.653 0.022 1.00 90.44 182 ARG A C 1
ATOM 1308 O O . ARG A 1 182 ? -8.394 9.767 -0.134 1.00 90.44 182 ARG A O 1
ATOM 1315 N N . GLY A 1 183 ? -7.849 11.813 0.600 1.00 89.69 183 GLY A N 1
ATOM 1316 C CA . GLY A 1 183 ? -9.139 12.085 1.221 1.00 89.69 183 GLY A CA 1
ATOM 1317 C C . GLY A 1 183 ? -10.196 12.577 0.237 1.00 89.69 183 GLY A C 1
ATOM 1318 O O . GLY A 1 183 ? -11.359 12.194 0.333 1.00 89.69 183 GLY A O 1
ATOM 1319 N N . VAL A 1 184 ? -9.814 13.429 -0.709 1.00 90.06 184 VAL A N 1
ATOM 1320 C CA . VAL A 1 184 ? -10.746 14.061 -1.649 1.00 90.06 184 VAL A CA 1
ATOM 1321 C C . VAL A 1 184 ? -10.760 13.325 -2.982 1.00 90.06 184 VAL A C 1
ATOM 1323 O O . VAL A 1 184 ? -11.842 12.996 -3.457 1.00 90.06 184 VAL A O 1
ATOM 1326 N N . VAL A 1 185 ? -9.594 13.036 -3.568 1.00 87.94 185 VAL A N 1
ATOM 1327 C CA . VAL A 1 185 ? -9.511 12.452 -4.921 1.00 87.94 185 VAL A CA 1
ATOM 1328 C C . VAL A 1 185 ? -9.772 10.945 -4.915 1.00 87.94 185 VAL A C 1
ATOM 1330 O O . VAL A 1 185 ? -10.577 10.452 -5.703 1.00 87.94 185 VAL A O 1
ATOM 1333 N N . GLU A 1 186 ? -9.100 10.194 -4.044 1.00 87.56 186 GLU A N 1
ATOM 1334 C CA . GLU A 1 186 ? -9.244 8.743 -3.951 1.00 87.56 186 GLU A CA 1
ATOM 1335 C C . GLU A 1 186 ? -10.553 8.387 -3.250 1.00 87.56 186 GLU A C 1
ATOM 1337 O O . GLU A 1 186 ? -11.476 7.895 -3.890 1.00 87.56 186 GLU A O 1
ATOM 1342 N N . LEU A 1 187 ? -10.661 8.647 -1.944 1.00 88.12 187 LEU A N 1
ATOM 1343 C CA . LEU A 1 187 ? -11.800 8.182 -1.151 1.00 88.12 187 LEU A CA 1
ATOM 1344 C C . LEU A 1 187 ? -13.098 8.959 -1.446 1.00 88.12 187 LEU A C 1
ATOM 1346 O O . LEU A 1 187 ? -14.192 8.407 -1.327 1.00 88.12 187 LEU A O 1
ATOM 1350 N N . GLY A 1 188 ? -12.982 10.225 -1.847 1.00 90.94 188 GLY A N 1
ATOM 1351 C CA . GLY A 1 188 ? -14.100 11.160 -1.946 1.00 90.94 188 GLY A CA 1
ATOM 1352 C C . GLY A 1 188 ? -14.332 11.914 -0.635 1.00 90.94 188 GLY A C 1
ATOM 1353 O O . GLY A 1 188 ? -14.283 11.342 0.460 1.00 90.94 188 GLY A O 1
ATOM 1354 N N . LEU A 1 189 ? -14.621 13.216 -0.741 1.00 92.00 189 LEU A N 1
ATOM 1355 C CA . LEU A 1 189 ? -14.786 14.097 0.420 1.00 92.00 189 LEU A CA 1
ATOM 1356 C C . LEU A 1 189 ? -15.860 13.578 1.390 1.00 92.00 189 LEU A C 1
ATOM 1358 O O . LEU A 1 189 ? -15.627 13.548 2.599 1.00 92.00 189 LEU A O 1
ATOM 1362 N N . GLY A 1 190 ? -17.007 13.126 0.876 1.00 93.94 190 GLY A N 1
ATOM 1363 C CA . GLY A 1 190 ? -18.092 12.590 1.698 1.00 93.94 190 GLY A CA 1
ATOM 1364 C C . GLY A 1 190 ? -17.690 11.361 2.513 1.00 93.94 190 GLY A C 1
ATOM 1365 O O . GLY A 1 190 ? -17.945 11.306 3.719 1.00 93.94 190 GLY A O 1
ATOM 1366 N N . ALA A 1 191 ? -16.993 10.408 1.894 1.00 93.19 191 ALA A N 1
ATOM 1367 C CA . ALA A 1 191 ? -16.504 9.209 2.571 1.00 93.19 191 ALA A CA 1
ATOM 1368 C C . ALA A 1 191 ? -15.398 9.523 3.592 1.00 93.19 191 ALA A C 1
ATOM 1370 O O . ALA A 1 191 ? -15.417 8.985 4.702 1.00 93.19 191 ALA A O 1
ATOM 1371 N N . SER A 1 192 ? -14.498 10.462 3.292 1.00 94.88 192 SER A N 1
ATOM 1372 C CA . SER A 1 192 ? -13.504 10.946 4.259 1.00 94.88 192 SER A CA 1
ATOM 1373 C C . SER A 1 192 ? -14.144 11.586 5.491 1.00 94.88 192 SER A C 1
ATOM 1375 O O . SER A 1 192 ? -13.758 11.285 6.624 1.00 94.88 192 SER A O 1
ATOM 1377 N N . LEU A 1 193 ? -15.161 12.429 5.293 1.00 96.25 193 LEU A N 1
ATOM 1378 C CA . LEU A 1 193 ? -15.910 13.045 6.390 1.00 96.25 193 LEU A CA 1
ATOM 1379 C C . LEU A 1 193 ? -16.716 12.010 7.189 1.00 96.25 193 LEU A C 1
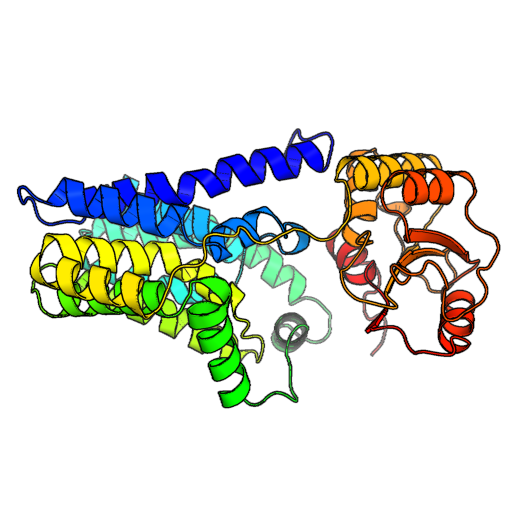ATOM 1381 O O . LEU A 1 193 ? -16.801 12.117 8.415 1.00 96.25 193 LEU A O 1
ATOM 1385 N N . ALA A 1 194 ? -17.250 10.975 6.536 1.00 96.19 194 ALA A N 1
ATOM 1386 C CA . ALA A 1 194 ? -17.886 9.853 7.219 1.00 96.19 194 ALA A CA 1
ATOM 1387 C C . ALA A 1 194 ? -16.882 9.111 8.121 1.00 96.19 194 ALA A C 1
ATOM 1389 O O . ALA A 1 194 ? -17.138 8.950 9.315 1.00 96.19 194 ALA A O 1
ATOM 1390 N N . VAL A 1 195 ? -15.705 8.737 7.606 1.00 96.81 195 VAL A N 1
ATOM 1391 C CA . VAL A 1 195 ? -14.639 8.099 8.404 1.00 96.81 195 VAL A CA 1
ATOM 1392 C C . VAL A 1 195 ? -14.232 8.980 9.590 1.00 96.81 195 VAL A C 1
ATOM 1394 O O . VAL A 1 195 ? -14.153 8.492 10.721 1.00 96.81 195 VAL A O 1
ATOM 1397 N N . LEU A 1 196 ? -14.051 10.287 9.371 1.00 97.38 196 LEU A N 1
ATOM 1398 C CA . LEU A 1 196 ? -13.748 11.244 10.438 1.00 97.38 196 LEU A CA 1
ATOM 1399 C C . LEU A 1 196 ? -14.857 11.293 11.500 1.00 97.38 196 LEU A C 1
ATOM 1401 O O . LEU A 1 196 ? -14.567 11.274 12.696 1.00 97.38 196 LEU A O 1
ATOM 1405 N N . THR A 1 197 ? -16.124 11.298 11.084 1.00 97.81 197 THR A N 1
ATOM 1406 C CA . THR A 1 197 ? -17.282 11.275 11.992 1.00 97.81 197 THR A CA 1
ATOM 1407 C C . THR A 1 197 ? -17.267 10.017 12.863 1.00 97.81 197 THR A C 1
ATOM 1409 O O . THR A 1 197 ? -17.451 10.104 14.079 1.00 97.81 197 THR A O 1
ATOM 1412 N N . GLY A 1 198 ? -16.972 8.853 12.278 1.00 97.62 198 GLY A N 1
ATOM 1413 C CA . GLY A 1 198 ? -16.805 7.606 13.023 1.00 97.62 198 GLY A CA 1
ATOM 1414 C C . GLY A 1 198 ? -15.659 7.678 14.040 1.00 97.62 198 GLY A C 1
ATOM 1415 O O . GLY A 1 198 ? -15.824 7.265 15.189 1.00 97.62 198 GLY A O 1
ATOM 1416 N N . LEU A 1 199 ? -14.511 8.257 13.671 1.00 97.88 199 LEU A N 1
ATOM 1417 C CA . LEU A 1 199 ? -13.390 8.457 14.599 1.00 97.88 199 LEU A CA 1
ATOM 1418 C C . LEU A 1 199 ? -13.756 9.391 15.760 1.00 97.88 199 LEU A C 1
ATOM 1420 O O . LEU A 1 199 ? -13.439 9.086 16.911 1.00 97.88 199 LEU A O 1
ATOM 1424 N N . VAL A 1 200 ? -14.456 10.497 15.490 1.00 98.12 200 VAL A N 1
ATOM 1425 C CA . VAL A 1 200 ? -14.947 11.426 16.524 1.00 98.12 200 VAL A CA 1
ATOM 1426 C C . VAL A 1 200 ? -15.934 10.720 17.455 1.00 98.12 200 VAL A C 1
ATOM 1428 O O . VAL A 1 200 ? -15.830 10.823 18.682 1.00 98.12 200 VAL A O 1
ATOM 1431 N N . ALA A 1 201 ? -16.852 9.935 16.893 1.00 97.00 201 ALA A N 1
ATOM 1432 C CA . ALA A 1 201 ? -17.784 9.117 17.653 1.00 97.00 201 ALA A CA 1
ATOM 1433 C C . ALA A 1 201 ? -17.055 8.126 18.576 1.00 97.00 201 ALA A C 1
ATOM 1435 O O . ALA A 1 201 ? -17.367 8.065 19.771 1.00 97.00 201 ALA A O 1
ATOM 1436 N N . ALA A 1 202 ? -16.040 7.423 18.066 1.00 96.81 202 ALA A N 1
ATOM 1437 C CA . ALA A 1 202 ? -15.193 6.530 18.852 1.00 96.81 202 ALA A CA 1
ATOM 1438 C C . ALA A 1 202 ? -14.435 7.286 19.959 1.00 96.81 202 ALA A C 1
ATOM 1440 O O . ALA A 1 202 ? -14.477 6.869 21.117 1.00 96.81 202 ALA A O 1
ATOM 1441 N N . ALA A 1 203 ? -13.812 8.427 19.645 1.00 97.31 203 ALA A N 1
ATOM 1442 C CA . ALA A 1 203 ? -13.071 9.263 20.595 1.00 97.31 203 ALA A CA 1
ATOM 1443 C C . ALA A 1 203 ? -13.947 9.766 21.757 1.00 97.31 203 ALA A C 1
ATOM 1445 O O . ALA A 1 203 ? -13.517 9.781 22.920 1.00 97.31 203 ALA A O 1
ATOM 1446 N N . SER A 1 204 ? -15.204 10.113 21.454 1.00 96.94 204 SER A N 1
ATOM 1447 C CA . SER A 1 204 ? -16.200 10.591 22.422 1.00 96.94 204 SER A CA 1
ATOM 1448 C C . SER A 1 204 ? -16.659 9.525 23.426 1.00 96.94 204 SER A C 1
ATOM 1450 O O . SER A 1 204 ? -17.302 9.846 24.428 1.00 96.94 204 SER A O 1
ATOM 1452 N N . HIS A 1 205 ? -16.363 8.246 23.175 1.00 94.69 205 HIS A N 1
ATOM 1453 C CA . HIS A 1 205 ? -16.815 7.130 23.996 1.00 94.69 205 HIS A CA 1
ATOM 1454 C C . HIS A 1 205 ? -15.641 6.452 24.707 1.00 94.69 205 HIS A C 1
ATOM 1456 O O . HIS A 1 205 ? -14.616 6.159 24.098 1.00 94.69 205 HIS A O 1
ATOM 1462 N N . ARG A 1 206 ? -15.782 6.139 26.005 1.00 92.56 206 ARG A N 1
ATOM 1463 C CA . ARG A 1 206 ? -14.685 5.569 26.818 1.00 92.56 206 ARG A CA 1
ATOM 1464 C C . ARG A 1 206 ? -14.092 4.294 26.201 1.00 92.56 206 ARG A C 1
ATOM 1466 O O . ARG A 1 206 ? -12.875 4.152 26.183 1.00 92.56 206 ARG A O 1
ATOM 1473 N N . HIS A 1 207 ? -14.939 3.411 25.670 1.00 89.31 207 HIS A N 1
ATOM 1474 C CA . HIS A 1 207 ? -14.502 2.154 25.052 1.00 89.31 207 HIS A CA 1
ATOM 1475 C C . HIS A 1 207 ? -13.891 2.345 23.652 1.00 89.31 207 HIS A C 1
ATOM 1477 O O . HIS A 1 207 ? -12.982 1.612 23.282 1.00 89.31 207 HIS A O 1
ATOM 1483 N N . GLY A 1 208 ? -14.344 3.348 22.889 1.00 93.25 208 GLY A N 1
ATOM 1484 C CA . GLY A 1 208 ? -13.851 3.620 21.533 1.00 93.25 208 GLY A CA 1
ATOM 1485 C C . GLY A 1 208 ? -12.608 4.512 21.497 1.00 93.25 208 GLY A C 1
ATOM 1486 O O . GLY A 1 208 ? -11.879 4.517 20.510 1.00 93.25 208 GLY A O 1
ATOM 1487 N N . ARG A 1 209 ? -12.321 5.246 22.579 1.00 96.06 209 ARG A N 1
ATOM 1488 C CA . ARG A 1 209 ? -11.273 6.275 22.601 1.00 96.06 209 ARG A CA 1
ATOM 1489 C C . ARG A 1 209 ? -9.889 5.746 22.253 1.00 96.06 209 ARG A C 1
ATOM 1491 O O . ARG A 1 209 ? -9.146 6.411 21.543 1.00 96.06 209 ARG A O 1
ATOM 1498 N N . ARG A 1 210 ? -9.541 4.553 22.738 1.00 96.12 210 ARG A N 1
ATOM 1499 C CA . ARG A 1 210 ? -8.241 3.933 22.438 1.00 96.12 210 ARG A CA 1
ATOM 1500 C C . ARG A 1 210 ? -8.134 3.520 20.969 1.00 96.12 210 ARG A C 1
ATOM 1502 O O . ARG A 1 210 ? -7.078 3.704 20.380 1.00 96.12 210 ARG A O 1
ATOM 1509 N N . LEU A 1 211 ? -9.229 3.036 20.376 1.00 96.44 211 LEU A N 1
ATOM 1510 C CA . LEU A 1 211 ? -9.298 2.725 18.944 1.00 96.44 211 LEU A CA 1
ATOM 1511 C C . LEU A 1 211 ? -9.166 3.988 18.092 1.00 96.44 211 LEU A C 1
ATOM 1513 O O . LEU A 1 211 ? -8.392 3.998 17.141 1.00 96.44 211 LEU A O 1
ATOM 1517 N N . ALA A 1 212 ? -9.848 5.071 18.473 1.00 97.38 212 ALA A N 1
ATOM 1518 C CA . ALA A 1 212 ? -9.713 6.357 17.793 1.00 97.38 212 ALA A CA 1
ATOM 1519 C C . ALA A 1 212 ? -8.263 6.863 17.823 1.00 97.38 212 ALA A C 1
ATOM 1521 O O . ALA A 1 212 ? -7.710 7.208 16.782 1.00 97.38 212 ALA A O 1
ATOM 1522 N N . TRP A 1 213 ? -7.618 6.836 18.997 1.00 97.88 213 TRP A N 1
ATOM 1523 C CA . TRP A 1 213 ? -6.211 7.220 19.123 1.00 97.88 213 TRP A CA 1
ATOM 1524 C C . TRP A 1 213 ? -5.277 6.322 18.322 1.00 97.88 213 TRP A C 1
ATOM 1526 O O . TRP A 1 213 ? -4.343 6.833 17.717 1.00 97.88 213 TRP A O 1
ATOM 1536 N N . ALA A 1 214 ? -5.536 5.017 18.268 1.00 97.88 214 ALA A N 1
ATOM 1537 C CA . ALA A 1 214 ? -4.758 4.114 17.434 1.00 97.88 214 ALA A CA 1
ATOM 1538 C C . ALA A 1 214 ? -4.858 4.466 15.943 1.00 97.88 214 ALA A C 1
ATOM 1540 O O . ALA A 1 214 ? -3.834 4.521 15.268 1.00 97.88 214 ALA A O 1
ATOM 1541 N N . GLY A 1 215 ? -6.062 4.762 15.439 1.00 97.75 215 GLY A N 1
ATOM 1542 C CA . GLY A 1 215 ? -6.254 5.218 14.059 1.00 97.75 215 GLY A CA 1
ATOM 1543 C C . GLY A 1 215 ? -5.517 6.529 13.767 1.00 97.75 215 GLY A C 1
ATOM 1544 O O . GLY A 1 215 ? -4.803 6.628 12.773 1.00 97.75 215 GLY A O 1
ATOM 1545 N N . ILE A 1 216 ? -5.620 7.511 14.669 1.00 97.94 216 ILE A N 1
ATOM 1546 C CA . ILE A 1 216 ? -4.928 8.804 14.541 1.00 97.94 216 ILE A CA 1
ATOM 1547 C C . ILE A 1 216 ? -3.405 8.615 14.557 1.00 97.94 216 ILE A C 1
ATOM 1549 O O . ILE A 1 216 ? -2.710 9.146 13.695 1.00 97.94 216 ILE A O 1
ATOM 1553 N N . LEU A 1 217 ? -2.877 7.837 15.504 1.00 98.31 217 LEU A N 1
ATOM 1554 C CA . LEU A 1 217 ? -1.439 7.601 15.638 1.00 98.31 217 LEU A CA 1
ATOM 1555 C C . LEU A 1 217 ? -0.867 6.780 14.482 1.00 98.31 217 LEU A C 1
ATOM 1557 O O . LEU A 1 217 ? 0.275 7.016 14.101 1.00 98.31 217 LEU A O 1
ATOM 1561 N N . ALA A 1 218 ? -1.648 5.877 13.885 1.00 97.81 218 ALA A N 1
ATOM 1562 C CA . ALA A 1 218 ? -1.247 5.186 12.664 1.00 97.81 218 ALA A CA 1
ATOM 1563 C C . ALA A 1 218 ? -1.030 6.170 11.502 1.00 97.81 218 ALA A C 1
ATOM 1565 O O . ALA A 1 218 ? -0.004 6.102 10.828 1.00 97.81 218 ALA A O 1
ATOM 1566 N N . VAL A 1 219 ? -1.954 7.117 11.299 1.00 97.44 219 VAL A N 1
ATOM 1567 C CA . VAL A 1 219 ? -1.813 8.168 10.276 1.00 97.44 219 VAL A CA 1
ATOM 1568 C C . VAL A 1 219 ? -0.628 9.078 10.596 1.00 97.44 219 VAL A C 1
ATOM 1570 O O . VAL A 1 219 ? 0.237 9.270 9.748 1.00 97.44 219 VAL A O 1
ATOM 1573 N N . LEU A 1 220 ? -0.541 9.594 11.826 1.00 97.75 220 LEU A N 1
ATOM 1574 C CA . LEU A 1 220 ? 0.552 10.480 12.237 1.00 97.75 220 LEU A CA 1
ATOM 1575 C C . LEU A 1 220 ? 1.925 9.812 12.114 1.00 97.75 220 LEU A C 1
ATOM 1577 O O . LEU A 1 220 ? 2.871 10.467 11.690 1.00 97.75 220 LEU A O 1
ATOM 1581 N N . GLY A 1 221 ? 2.038 8.522 12.433 1.00 97.62 221 GLY A N 1
ATOM 1582 C CA . GLY A 1 221 ? 3.282 7.775 12.276 1.00 97.62 221 GLY A CA 1
ATOM 1583 C C . GLY A 1 221 ? 3.714 7.645 10.817 1.00 97.62 221 GLY A C 1
ATOM 1584 O O . GLY A 1 221 ? 4.889 7.843 10.514 1.00 97.62 221 GLY A O 1
ATOM 1585 N N . VAL A 1 222 ? 2.776 7.361 9.904 1.00 96.19 222 VAL A N 1
ATOM 1586 C CA . VAL A 1 222 ? 3.057 7.325 8.456 1.00 96.19 222 VAL A CA 1
ATOM 1587 C C . VAL A 1 222 ? 3.497 8.701 7.954 1.00 96.19 222 VAL A C 1
ATOM 1589 O O . VAL A 1 222 ? 4.469 8.797 7.209 1.00 96.19 222 VAL A O 1
ATOM 1592 N N . LEU A 1 223 ? 2.819 9.770 8.383 1.00 96.50 223 LEU A N 1
ATOM 1593 C CA . LEU A 1 223 ? 3.174 11.141 8.009 1.00 96.50 223 LEU A CA 1
ATOM 1594 C C . LEU A 1 223 ? 4.560 11.530 8.530 1.00 96.50 223 LEU A C 1
ATOM 1596 O O . LEU A 1 223 ? 5.367 12.046 7.765 1.00 96.50 223 LEU A O 1
ATOM 1600 N N . ALA A 1 224 ? 4.853 11.256 9.803 1.00 96.44 224 ALA A N 1
ATOM 1601 C CA . ALA A 1 224 ? 6.135 11.583 10.417 1.00 96.44 224 ALA A CA 1
ATOM 1602 C C . ALA A 1 224 ? 7.297 10.887 9.695 1.00 96.44 224 ALA A C 1
ATOM 1604 O O . ALA A 1 224 ? 8.274 11.542 9.340 1.00 96.44 224 ALA A O 1
ATOM 1605 N N . LEU A 1 225 ? 7.156 9.588 9.417 1.00 92.62 225 LEU A N 1
ATOM 1606 C CA . LEU A 1 225 ? 8.177 8.812 8.717 1.00 92.62 225 LEU A CA 1
ATOM 1607 C C . LEU A 1 225 ? 8.320 9.233 7.246 1.00 92.62 225 LEU A C 1
ATOM 1609 O O . LEU A 1 225 ? 9.430 9.329 6.732 1.00 92.62 225 LEU A O 1
ATOM 1613 N N . GLY A 1 226 ? 7.207 9.520 6.564 1.00 91.75 226 GLY A N 1
ATOM 1614 C CA . GLY A 1 226 ? 7.228 9.973 5.174 1.00 91.75 226 GLY A CA 1
ATOM 1615 C C . GLY A 1 226 ? 7.886 11.341 5.018 1.00 91.75 226 GLY A C 1
ATOM 1616 O O . GLY A 1 226 ? 8.677 11.541 4.098 1.00 91.75 226 GLY A O 1
ATOM 1617 N N . LEU A 1 227 ? 7.598 12.267 5.934 1.00 94.31 227 LEU A N 1
ATOM 1618 C CA . LEU A 1 227 ? 8.199 13.599 5.944 1.00 94.31 227 LEU A CA 1
ATOM 1619 C C . LEU A 1 227 ? 9.677 13.567 6.337 1.00 94.31 227 LEU A C 1
ATOM 1621 O O . LEU A 1 227 ? 10.455 14.326 5.766 1.00 94.31 227 LEU A O 1
ATOM 1625 N N . SER A 1 228 ? 10.087 12.685 7.257 1.00 91.56 228 SER A N 1
ATOM 1626 C CA . SER A 1 228 ? 11.492 12.602 7.682 1.00 91.56 228 SER A CA 1
ATOM 1627 C C . SER A 1 228 ? 12.439 12.165 6.566 1.00 91.56 228 SER A C 1
ATOM 1629 O O . SER A 1 228 ? 13.622 12.475 6.632 1.00 91.56 228 SER A O 1
ATOM 1631 N N . ILE A 1 229 ? 11.928 11.457 5.554 1.00 89.12 229 ILE A N 1
ATOM 1632 C CA . ILE A 1 229 ? 12.707 11.038 4.380 1.00 89.12 229 ILE A CA 1
ATOM 1633 C C . ILE A 1 229 ? 12.305 11.775 3.097 1.00 89.12 229 ILE A C 1
ATOM 1635 O O . ILE A 1 229 ? 12.705 11.360 2.015 1.00 89.12 229 ILE A O 1
ATOM 1639 N N . GLN A 1 230 ? 11.477 12.826 3.200 1.00 88.69 230 GLN A N 1
ATOM 1640 C CA . GLN A 1 230 ? 10.971 13.593 2.049 1.00 88.69 230 GLN A CA 1
ATOM 1641 C C . GLN A 1 230 ? 10.308 12.718 0.965 1.00 88.69 230 GLN A C 1
ATOM 1643 O O . GLN A 1 230 ? 10.306 13.053 -0.215 1.00 88.69 230 GLN A O 1
ATOM 1648 N N . GLY A 1 231 ? 9.739 11.580 1.366 1.00 86.62 231 GLY A N 1
ATOM 1649 C CA . GLY A 1 231 ? 9.167 10.581 0.467 1.00 86.62 231 GLY A CA 1
ATOM 1650 C C . GLY A 1 231 ? 7.654 10.446 0.597 1.00 86.62 231 GLY A C 1
ATOM 1651 O O . GLY A 1 231 ? 7.093 9.488 0.081 1.00 86.62 231 GLY A O 1
ATOM 1652 N N . LEU A 1 232 ? 6.967 11.326 1.334 1.00 91.12 232 LEU A N 1
ATOM 1653 C CA . LEU A 1 232 ? 5.535 11.182 1.606 1.00 91.12 232 LEU A CA 1
ATOM 1654 C C . LEU A 1 232 ? 4.695 11.291 0.321 1.00 91.12 232 LEU A C 1
ATOM 1656 O O . LEU A 1 232 ? 4.648 12.340 -0.312 1.00 91.12 232 LEU A O 1
ATOM 1660 N N . ARG A 1 233 ? 3.946 10.227 0.007 1.00 88.94 233 ARG A N 1
ATOM 1661 C CA . ARG A 1 233 ? 2.988 10.179 -1.103 1.00 88.94 233 ARG A CA 1
ATOM 1662 C C . ARG A 1 233 ? 1.593 9.756 -0.624 1.00 88.94 233 ARG A C 1
ATOM 1664 O O . ARG A 1 233 ? 1.492 9.083 0.407 1.00 88.94 233 ARG A O 1
ATOM 1671 N N . PRO A 1 234 ? 0.517 10.098 -1.357 1.00 87.06 234 PRO A N 1
ATOM 1672 C CA . PRO A 1 234 ? -0.861 9.808 -0.941 1.00 87.06 234 PRO A CA 1
ATOM 1673 C C . PRO A 1 234 ? -1.121 8.333 -0.633 1.00 87.06 234 PRO A C 1
ATOM 1675 O O . PRO A 1 234 ? -1.725 7.995 0.389 1.00 87.06 234 PRO A O 1
ATOM 1678 N N . TYR A 1 235 ? -0.574 7.440 -1.460 1.00 86.88 235 TYR A N 1
ATOM 1679 C CA . TYR A 1 235 ? -0.765 6.001 -1.312 1.00 86.88 235 TYR A CA 1
ATOM 1680 C C . TYR A 1 235 ? -0.158 5.429 -0.018 1.00 86.88 235 TYR A C 1
ATOM 1682 O O . TYR A 1 235 ? -0.573 4.361 0.425 1.00 86.88 235 TYR A O 1
ATOM 1690 N N . HIS A 1 236 ? 0.764 6.132 0.655 1.00 91.25 236 HIS A N 1
ATOM 1691 C CA . HIS A 1 236 ? 1.314 5.685 1.942 1.00 91.25 236 HIS A CA 1
ATOM 1692 C C . HIS A 1 236 ? 0.247 5.613 3.036 1.00 91.25 236 HIS A C 1
ATOM 1694 O O . HIS A 1 236 ? 0.289 4.724 3.888 1.00 91.25 236 HIS A O 1
ATOM 1700 N N . LEU A 1 237 ? -0.747 6.503 2.988 1.00 93.25 237 LEU A N 1
ATOM 1701 C CA . LEU A 1 237 ? -1.835 6.535 3.964 1.00 93.25 237 LEU A CA 1
ATOM 1702 C C . LEU A 1 237 ? -2.778 5.330 3.846 1.00 93.25 237 LEU A C 1
ATOM 1704 O O . LEU A 1 237 ? -3.498 5.027 4.798 1.00 93.25 237 LEU A O 1
ATOM 1708 N N . ARG A 1 238 ? -2.735 4.586 2.733 1.00 92.19 238 ARG A N 1
ATOM 1709 C CA . ARG A 1 238 ? -3.534 3.366 2.532 1.00 92.19 238 ARG A CA 1
ATOM 1710 C C . ARG A 1 238 ? -3.178 2.275 3.545 1.00 92.19 238 ARG A C 1
ATOM 1712 O O . ARG A 1 238 ? -4.063 1.569 4.016 1.00 92.19 238 ARG A O 1
ATOM 1719 N N . ALA A 1 239 ? -1.914 2.203 3.975 1.00 92.69 239 ALA A N 1
ATOM 1720 C CA . ALA A 1 239 ? -1.468 1.259 5.003 1.00 92.69 239 ALA A CA 1
ATOM 1721 C C . ALA A 1 239 ? -2.150 1.485 6.367 1.00 92.69 239 ALA A C 1
ATOM 1723 O O . ALA A 1 239 ? -2.322 0.539 7.133 1.00 92.69 239 ALA A O 1
ATOM 1724 N N . ALA A 1 240 ? -2.571 2.718 6.674 1.00 95.75 240 ALA A N 1
ATOM 1725 C CA . ALA A 1 240 ? -3.263 3.042 7.922 1.00 95.75 240 ALA A CA 1
ATOM 1726 C C . ALA A 1 240 ? -4.776 2.753 7.869 1.00 95.75 240 ALA A C 1
ATOM 1728 O O . ALA A 1 240 ? -5.421 2.673 8.919 1.00 95.75 240 ALA A O 1
ATOM 1729 N N . MET A 1 241 ? -5.355 2.573 6.674 1.00 95.19 241 MET A N 1
ATOM 1730 C CA . MET A 1 241 ? -6.807 2.462 6.489 1.00 95.19 241 MET A CA 1
ATOM 1731 C C . MET A 1 241 ? -7.455 1.303 7.248 1.00 95.19 241 MET A C 1
ATOM 1733 O O . MET A 1 241 ? -8.496 1.550 7.858 1.00 95.19 241 MET A O 1
ATOM 1737 N N . PRO A 1 242 ? -6.874 0.088 7.329 1.00 96.94 242 PRO A N 1
ATOM 1738 C CA . PRO A 1 242 ? -7.476 -0.979 8.126 1.00 96.94 242 PRO A CA 1
ATOM 1739 C C . PRO A 1 242 ? -7.663 -0.583 9.599 1.00 96.94 242 PRO A C 1
ATOM 1741 O O . PRO A 1 242 ? -8.693 -0.888 10.190 1.00 96.94 242 PRO A O 1
ATOM 1744 N N . VAL A 1 243 ? -6.717 0.158 10.188 1.00 98.00 243 VAL A N 1
ATOM 1745 C CA . VAL A 1 243 ? -6.816 0.631 11.582 1.00 98.00 243 VAL A CA 1
ATOM 1746 C C . VAL A 1 243 ? -7.854 1.749 11.701 1.00 98.00 243 VAL A C 1
ATOM 1748 O O . VAL A 1 243 ? -8.715 1.719 12.582 1.00 98.00 243 VAL A O 1
ATOM 1751 N N . VAL A 1 244 ? -7.787 2.730 10.797 1.00 98.00 244 VAL A N 1
ATOM 1752 C CA . VAL A 1 244 ? -8.658 3.913 10.786 1.00 98.00 244 VAL A CA 1
ATOM 1753 C C . VAL A 1 244 ? -10.125 3.533 10.584 1.00 98.00 244 VAL A C 1
ATOM 1755 O O . VAL A 1 244 ? -10.984 3.975 11.349 1.00 98.00 244 VAL A O 1
ATOM 1758 N N . VAL A 1 245 ? -10.423 2.687 9.596 1.00 97.94 245 VAL A N 1
ATOM 1759 C CA . VAL A 1 245 ? -11.795 2.275 9.273 1.00 97.94 245 VAL A CA 1
ATOM 1760 C C . VAL A 1 245 ? -12.377 1.399 10.372 1.00 97.94 245 VAL A C 1
ATOM 1762 O O . VAL A 1 245 ? -13.522 1.613 10.764 1.00 97.94 245 VAL A O 1
ATOM 1765 N N . VAL A 1 246 ? -11.596 0.468 10.932 1.00 98.25 246 VAL A N 1
ATOM 1766 C CA . VAL A 1 246 ? -12.038 -0.331 12.084 1.00 98.25 246 VAL A CA 1
ATOM 1767 C C . VAL A 1 246 ? -12.408 0.578 13.258 1.00 98.25 246 VAL A C 1
ATOM 1769 O O . VAL A 1 246 ? -13.478 0.419 13.846 1.00 98.25 246 VAL A O 1
ATOM 1772 N N . ALA A 1 247 ? -11.573 1.571 13.577 1.00 97.88 247 ALA A N 1
ATOM 1773 C CA . ALA A 1 247 ? -11.861 2.524 14.645 1.00 97.88 247 ALA A CA 1
ATOM 1774 C C . ALA A 1 247 ? -13.127 3.353 14.367 1.00 97.88 247 ALA A C 1
ATOM 1776 O O . ALA A 1 247 ? -13.971 3.503 15.256 1.00 97.88 247 ALA A O 1
ATOM 1777 N N . ALA A 1 248 ? -13.289 3.849 13.137 1.00 97.88 248 ALA A N 1
ATOM 1778 C CA . ALA A 1 248 ? -14.459 4.618 12.728 1.00 97.88 248 ALA A CA 1
ATOM 1779 C C . ALA A 1 248 ? -15.754 3.792 12.805 1.00 97.88 248 ALA A C 1
ATOM 1781 O O . ALA A 1 248 ? -16.751 4.240 13.377 1.00 97.88 248 ALA A O 1
ATOM 1782 N N . ALA A 1 249 ? -15.721 2.556 12.305 1.00 97.50 249 ALA A N 1
ATOM 1783 C CA . ALA A 1 249 ? -16.858 1.646 12.302 1.00 97.50 249 ALA A CA 1
ATOM 1784 C C . ALA A 1 249 ? -17.299 1.243 13.716 1.00 97.50 249 ALA A C 1
ATOM 1786 O O . ALA A 1 249 ? -18.496 1.234 14.023 1.00 97.50 249 ALA A O 1
ATOM 1787 N N . VAL A 1 250 ? -16.341 0.995 14.617 1.00 96.88 250 VAL A N 1
ATOM 1788 C CA . VAL A 1 250 ? -16.645 0.806 16.042 1.00 96.88 250 VAL A CA 1
ATOM 1789 C C . VAL A 1 250 ? -17.297 2.067 16.617 1.00 96.88 250 VAL A C 1
ATOM 1791 O O . VAL A 1 250 ? -18.291 1.960 17.335 1.00 96.88 250 VAL A O 1
ATOM 1794 N N . GLY A 1 251 ? -16.821 3.261 16.257 1.00 96.62 251 GLY A N 1
ATOM 1795 C CA . GLY A 1 251 ? -17.429 4.533 16.657 1.00 96.62 251 GLY A CA 1
ATOM 1796 C C . GLY A 1 251 ? -18.910 4.650 16.298 1.00 96.62 251 GLY A C 1
ATOM 1797 O O . GLY A 1 251 ? -19.717 5.011 17.158 1.00 96.62 251 GLY A O 1
ATOM 1798 N N . PHE A 1 252 ? -19.290 4.259 15.080 1.00 95.88 252 PHE A N 1
ATOM 1799 C CA . PHE A 1 252 ? -20.692 4.245 14.655 1.00 95.88 252 PHE A CA 1
ATOM 1800 C C . PHE A 1 252 ? -21.568 3.303 15.483 1.00 95.88 252 PHE A C 1
ATOM 1802 O O . PHE A 1 252 ? -22.680 3.672 15.861 1.00 95.88 252 PHE A O 1
ATOM 1809 N N . SER A 1 253 ? -21.062 2.115 15.830 1.00 95.06 253 SER A N 1
ATOM 1810 C CA . SER A 1 253 ? -21.806 1.170 16.678 1.00 95.06 253 SER A CA 1
ATOM 1811 C C . SER A 1 253 ? -22.035 1.691 18.103 1.00 95.06 253 SER A C 1
ATOM 1813 O O . SER A 1 253 ? -23.043 1.377 18.736 1.00 95.06 253 SER A O 1
ATOM 1815 N N . LEU A 1 254 ? -21.115 2.523 18.600 1.00 94.12 254 LEU A N 1
ATOM 1816 C CA . LEU A 1 254 ? -21.181 3.123 19.932 1.00 94.12 254 LEU A CA 1
ATOM 1817 C C . LEU A 1 254 ? -22.080 4.365 19.967 1.00 94.12 254 LEU A C 1
ATOM 1819 O O . LEU A 1 254 ? -22.631 4.702 21.016 1.00 94.12 254 LEU A O 1
ATOM 1823 N N . ARG A 1 255 ? -22.210 5.070 18.840 1.00 93.81 255 ARG A N 1
ATOM 1824 C CA . ARG A 1 255 ? -22.955 6.325 18.719 1.00 93.81 255 ARG A CA 1
ATOM 1825 C C . ARG A 1 255 ? -23.785 6.326 17.429 1.00 93.81 255 ARG A C 1
ATOM 1827 O O . ARG A 1 255 ? -23.350 6.892 16.429 1.00 93.81 255 ARG A O 1
ATOM 1834 N N . PRO A 1 256 ? -25.015 5.784 17.454 1.00 88.06 256 PRO A N 1
ATOM 1835 C CA . PRO A 1 256 ? -25.854 5.690 16.258 1.00 88.06 256 PRO A CA 1
ATOM 1836 C C . PRO A 1 256 ? -26.148 7.032 15.571 1.00 88.06 256 PRO A C 1
ATOM 1838 O O . PRO A 1 256 ? -26.337 7.058 14.361 1.00 88.06 256 PRO A O 1
ATOM 1841 N N . TRP A 1 257 ? -26.128 8.159 16.300 1.00 92.69 257 TRP A N 1
ATOM 1842 C CA . TRP A 1 257 ? -26.285 9.494 15.700 1.00 92.69 257 TRP A CA 1
ATOM 1843 C C . TRP A 1 257 ? -25.231 9.781 14.620 1.00 92.69 257 TRP A C 1
ATOM 1845 O O . TRP A 1 257 ? -25.520 10.469 13.642 1.00 92.69 257 TRP A O 1
ATOM 1855 N N . 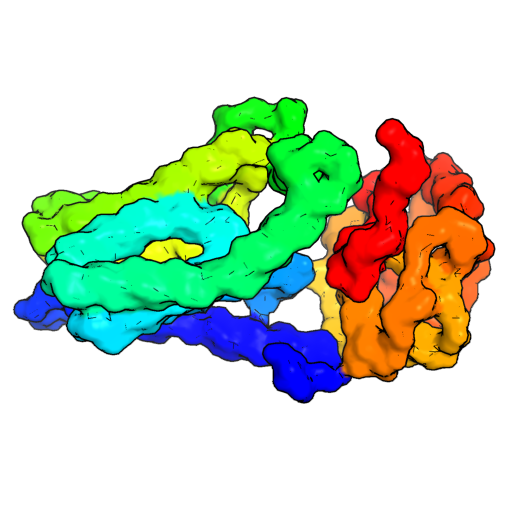ALA A 1 258 ? -24.026 9.221 14.765 1.00 95.00 258 ALA A N 1
ATOM 1856 C CA . ALA A 1 258 ? -22.934 9.426 13.825 1.00 95.00 258 ALA A CA 1
ATOM 1857 C C . ALA A 1 258 ? -23.217 8.777 12.463 1.00 95.00 258 ALA A C 1
ATOM 1859 O O . ALA A 1 258 ? -22.671 9.228 11.464 1.00 95.00 258 ALA A O 1
ATOM 1860 N N . LEU A 1 259 ? -24.117 7.788 12.391 1.00 94.12 259 LEU A N 1
ATOM 1861 C CA . LEU A 1 259 ? -24.584 7.230 11.119 1.00 94.12 259 LEU A CA 1
ATOM 1862 C C . LEU A 1 259 ? -25.416 8.230 10.326 1.00 94.12 259 LEU A C 1
ATOM 1864 O O . LEU A 1 259 ? -25.265 8.308 9.113 1.00 94.12 259 LEU A O 1
ATOM 1868 N N . GLY A 1 260 ? -26.260 9.013 11.005 1.00 95.56 260 GLY A N 1
ATOM 1869 C CA . GLY A 1 260 ? -27.030 10.075 10.358 1.00 95.56 260 GLY A CA 1
ATOM 1870 C C . GLY A 1 260 ? -26.105 11.128 9.751 1.00 95.56 260 GLY A C 1
ATOM 1871 O O . GLY A 1 260 ? -26.245 11.473 8.583 1.00 95.56 260 GLY A O 1
ATOM 1872 N N . VAL A 1 261 ? -25.097 11.565 10.514 1.00 96.75 261 VAL A N 1
ATOM 1873 C CA . VAL A 1 261 ? -24.087 12.519 10.027 1.00 96.75 261 VAL A CA 1
ATOM 1874 C C . VAL A 1 261 ? -23.267 11.924 8.884 1.00 96.75 261 VAL A C 1
ATOM 1876 O O . VAL A 1 261 ? -23.109 12.578 7.861 1.00 96.75 261 VAL A O 1
ATOM 1879 N N . ALA A 1 262 ? -22.814 10.674 9.001 1.00 94.00 262 ALA A N 1
ATOM 1880 C CA . ALA A 1 262 ? -22.103 9.989 7.926 1.00 94.00 262 ALA A CA 1
ATOM 1881 C C . ALA A 1 262 ? -22.956 9.877 6.653 1.00 94.00 262 ALA A C 1
ATOM 1883 O O . ALA A 1 262 ? -22.456 10.154 5.570 1.00 94.00 262 ALA A O 1
ATOM 1884 N N . GLY A 1 263 ? -24.245 9.548 6.774 1.00 94.31 263 GLY A N 1
ATOM 1885 C CA . GLY A 1 263 ? -25.178 9.520 5.647 1.00 94.31 263 GLY A CA 1
ATOM 1886 C C . GLY A 1 263 ? -25.297 10.877 4.952 1.00 94.31 263 GLY A C 1
ATOM 1887 O O . GLY A 1 263 ? -25.234 10.937 3.728 1.00 94.31 263 GLY A O 1
ATOM 1888 N N . LEU A 1 264 ? -25.376 11.971 5.718 1.00 96.19 264 LEU A N 1
ATOM 1889 C CA . LEU A 1 264 ? -25.354 13.330 5.166 1.00 96.19 264 LEU A CA 1
ATOM 1890 C C . LEU A 1 264 ? -24.015 13.646 4.485 1.00 96.19 264 LEU A C 1
ATOM 1892 O O . LEU A 1 264 ? -24.009 14.217 3.398 1.00 96.19 264 LEU A O 1
ATOM 1896 N N . CYS A 1 265 ? -22.886 13.247 5.078 1.00 95.12 265 CYS A N 1
ATOM 1897 C CA . CYS A 1 265 ? -21.569 13.413 4.466 1.00 95.12 265 CYS A CA 1
ATOM 1898 C C . CYS A 1 265 ? -21.473 12.688 3.121 1.00 95.12 265 CYS A C 1
ATOM 1900 O O . CYS A 1 265 ? -21.011 13.287 2.158 1.00 95.12 265 CYS A O 1
ATOM 1902 N N . LEU A 1 266 ? -21.934 11.438 3.033 1.00 93.50 266 LEU A N 1
ATOM 1903 C CA . LEU A 1 266 ? -21.933 10.671 1.783 1.00 93.50 266 LEU A CA 1
ATOM 1904 C C . LEU A 1 266 ? -22.899 11.271 0.750 1.00 93.50 266 LEU A C 1
ATOM 1906 O O . LEU A 1 266 ? -22.560 11.341 -0.427 1.00 93.50 266 LEU A O 1
ATOM 1910 N N . PHE A 1 267 ? -24.075 11.736 1.184 1.00 93.88 267 PHE A N 1
ATOM 1911 C CA . PHE A 1 267 ? -25.081 12.332 0.302 1.00 93.88 267 PHE A CA 1
ATOM 1912 C C . PHE A 1 267 ? -24.614 13.662 -0.307 1.00 93.88 267 PHE A C 1
ATOM 1914 O O . PHE A 1 267 ? -24.708 13.847 -1.516 1.00 93.88 267 PHE A O 1
ATOM 1921 N N . PHE A 1 268 ? -24.088 14.581 0.510 1.00 93.38 268 PHE A N 1
ATOM 1922 C CA . PHE A 1 268 ? -23.678 15.915 0.050 1.00 93.38 268 PHE A CA 1
ATOM 1923 C C . PHE A 1 268 ? -22.234 15.978 -0.450 1.00 93.38 268 PHE A C 1
ATOM 1925 O O . PHE A 1 268 ? -21.930 16.746 -1.357 1.00 93.38 268 PHE A O 1
ATOM 1932 N N . GLY A 1 269 ? -21.332 15.206 0.155 1.00 86.75 269 GLY A N 1
ATOM 1933 C CA . GLY A 1 269 ? -19.911 15.174 -0.199 1.00 86.75 269 GLY A CA 1
ATOM 1934 C C . GLY A 1 269 ? -19.566 14.143 -1.273 1.00 86.75 269 GLY A C 1
ATOM 1935 O O . GLY A 1 269 ? -18.405 14.071 -1.678 1.00 86.75 269 GLY A O 1
ATOM 1936 N N . GLY A 1 270 ? -20.551 13.352 -1.707 1.00 84.00 270 GLY A N 1
ATOM 1937 C CA . GLY A 1 270 ? -20.401 12.318 -2.718 1.00 84.00 270 GLY A CA 1
ATOM 1938 C C . GLY A 1 270 ? -19.577 11.115 -2.262 1.00 84.00 270 GLY A C 1
ATOM 1939 O O . GLY A 1 270 ? -18.939 11.092 -1.205 1.00 84.00 270 GLY A O 1
ATOM 1940 N N . ILE A 1 271 ? -19.594 10.100 -3.117 1.00 79.62 271 ILE A N 1
ATOM 1941 C CA . ILE A 1 271 ? -18.816 8.871 -2.995 1.00 79.62 271 ILE A CA 1
ATOM 1942 C C . ILE A 1 271 ? -18.257 8.527 -4.367 1.00 79.62 271 ILE A C 1
ATOM 1944 O O . ILE A 1 271 ? -18.938 8.697 -5.380 1.00 79.62 271 ILE A O 1
ATOM 1948 N N . ARG A 1 272 ? -17.019 8.040 -4.413 1.00 80.94 272 ARG A N 1
ATOM 1949 C CA . ARG A 1 272 ? -16.431 7.573 -5.666 1.00 80.94 272 ARG A CA 1
ATOM 1950 C C . ARG A 1 272 ? -16.929 6.158 -5.946 1.00 80.94 272 ARG A C 1
ATOM 1952 O O . ARG A 1 272 ? -16.604 5.248 -5.194 1.00 80.94 272 ARG A O 1
ATOM 1959 N N . LEU A 1 273 ? -17.751 5.998 -6.981 1.00 79.31 273 LEU A N 1
ATOM 1960 C CA . LEU A 1 273 ? -18.300 4.700 -7.409 1.00 79.31 273 LEU A CA 1
ATOM 1961 C C . LEU A 1 273 ? -17.427 4.004 -8.458 1.00 79.31 273 LEU A C 1
ATOM 1963 O O . LEU A 1 273 ? -17.540 2.799 -8.659 1.00 79.31 273 LEU A O 1
ATOM 1967 N N . GLU A 1 274 ? -16.567 4.764 -9.129 1.00 79.75 274 GLU A N 1
ATOM 1968 C CA . GLU A 1 274 ? -15.701 4.253 -10.182 1.00 79.75 274 GLU A CA 1
ATOM 1969 C C . GLU A 1 274 ? -14.399 3.719 -9.592 1.00 79.75 274 GLU A C 1
ATOM 1971 O O . GLU A 1 274 ? -13.646 4.449 -8.933 1.00 79.75 274 GLU A O 1
ATOM 1976 N N . ALA A 1 275 ? -14.124 2.443 -9.861 1.00 68.88 275 ALA A N 1
ATOM 1977 C CA . ALA A 1 275 ? -12.833 1.848 -9.568 1.00 68.88 275 ALA A CA 1
ATOM 1978 C C . ALA A 1 275 ? -11.731 2.548 -10.391 1.00 68.88 275 ALA A C 1
ATOM 1980 O O . ALA A 1 275 ? -11.972 2.945 -11.538 1.00 68.88 275 ALA A O 1
ATOM 1981 N N . PRO A 1 276 ? -10.517 2.701 -9.837 1.00 67.38 276 PRO A N 1
ATOM 1982 C CA . PRO A 1 276 ? -9.389 3.199 -10.605 1.00 67.38 276 PRO A CA 1
ATOM 1983 C C . PRO A 1 276 ? -9.144 2.270 -11.795 1.00 67.38 276 PRO A C 1
ATOM 1985 O O . PRO A 1 276 ? -9.178 1.046 -11.667 1.00 67.38 276 PRO A O 1
ATOM 1988 N N . HIS A 1 277 ? -8.961 2.871 -12.964 1.00 61.91 277 HIS A N 1
ATOM 1989 C CA . HIS A 1 277 ? -8.638 2.140 -14.178 1.00 61.91 277 HIS A CA 1
ATOM 1990 C C . HIS A 1 277 ? -7.123 1.930 -14.185 1.00 61.91 277 HIS A C 1
ATOM 1992 O O . HIS A 1 277 ? -6.370 2.871 -13.934 1.00 61.91 277 HIS A O 1
ATOM 1998 N N . GLY A 1 278 ? -6.679 0.695 -14.417 1.00 58.38 278 GLY A N 1
ATOM 1999 C CA . GLY A 1 278 ? -5.259 0.430 -14.632 1.00 58.38 278 GLY A CA 1
ATOM 2000 C C . GLY A 1 278 ? -4.756 1.103 -15.917 1.00 58.38 278 GLY A C 1
ATOM 2001 O O . GLY A 1 278 ? -5.578 1.464 -16.766 1.00 58.38 278 GLY A O 1
ATOM 2002 N N . PRO A 1 279 ? -3.430 1.269 -16.075 1.00 57.25 279 PRO A N 1
ATOM 2003 C CA . PRO A 1 279 ? -2.843 1.696 -17.344 1.00 57.25 279 PRO A CA 1
ATOM 2004 C C . PRO A 1 279 ? -3.320 0.809 -18.502 1.00 57.25 279 PRO A C 1
ATOM 2006 O O . PRO A 1 279 ? -3.643 -0.368 -18.308 1.00 57.25 279 PRO A O 1
ATOM 2009 N N . ALA A 1 280 ? -3.390 1.383 -19.703 1.00 52.75 280 ALA A N 1
ATOM 2010 C CA . ALA A 1 280 ? -3.822 0.661 -20.891 1.00 52.75 280 ALA A CA 1
ATOM 2011 C C . ALA A 1 280 ? -2.757 -0.386 -21.258 1.00 52.75 280 ALA A C 1
ATOM 2013 O O . ALA A 1 280 ? -1.678 -0.059 -21.742 1.00 52.75 280 ALA A O 1
ATOM 2014 N N . GLY A 1 281 ? -3.051 -1.655 -20.983 1.00 61.69 281 GLY A N 1
ATOM 2015 C CA . GLY A 1 281 ? -2.135 -2.766 -21.208 1.00 61.69 281 GLY A CA 1
ATOM 2016 C C . GLY A 1 281 ? -2.730 -4.068 -20.705 1.00 61.69 281 GLY A C 1
ATOM 2017 O O . GLY A 1 281 ? -2.920 -4.242 -19.502 1.00 61.69 281 GLY A O 1
ATOM 2018 N N . ASP A 1 282 ? -3.043 -4.992 -21.613 1.00 71.38 282 ASP A N 1
ATOM 2019 C CA . ASP A 1 282 ? -3.452 -6.334 -21.204 1.00 71.38 282 ASP A CA 1
ATOM 2020 C C . ASP A 1 282 ? -2.253 -7.025 -20.535 1.00 71.38 282 ASP A C 1
ATOM 2022 O O . ASP A 1 282 ? -1.168 -7.109 -21.113 1.00 71.38 282 ASP A O 1
ATOM 2026 N N . LEU A 1 283 ? -2.435 -7.543 -19.316 1.00 80.69 283 LEU A N 1
ATOM 2027 C CA . LEU A 1 283 ? -1.418 -8.359 -18.643 1.00 80.69 283 LEU A CA 1
ATOM 2028 C C . LEU A 1 283 ? -0.963 -9.523 -19.532 1.00 80.69 283 LEU A C 1
ATOM 2030 O O . LEU A 1 283 ? 0.207 -9.889 -19.486 1.00 80.69 283 LEU A O 1
ATOM 2034 N N . ALA A 1 284 ? -1.856 -10.059 -20.372 1.00 82.50 284 ALA A N 1
ATOM 2035 C CA . ALA A 1 284 ? -1.512 -11.088 -21.347 1.00 82.50 284 ALA A CA 1
ATOM 2036 C C . ALA A 1 284 ? -0.477 -10.605 -22.376 1.00 82.50 284 ALA A C 1
ATOM 2038 O O . ALA A 1 284 ? 0.377 -11.381 -22.794 1.00 82.50 284 ALA A O 1
ATOM 2039 N N . ALA A 1 285 ? -0.511 -9.328 -22.750 1.00 83.62 285 ALA A N 1
ATOM 2040 C CA . ALA A 1 285 ? 0.448 -8.737 -23.670 1.00 83.62 285 ALA A CA 1
ATOM 2041 C C . ALA A 1 285 ? 1.805 -8.500 -23.021 1.00 83.62 285 ALA A C 1
ATOM 2043 O O . ALA A 1 285 ? 2.834 -8.758 -23.636 1.00 83.62 285 ALA A O 1
ATOM 2044 N N . VAL A 1 286 ? 1.814 -8.057 -21.762 1.00 87.94 286 VAL A N 1
ATOM 2045 C CA . VAL A 1 286 ? 3.051 -7.947 -20.979 1.00 87.94 286 VAL A CA 1
ATOM 2046 C C . VAL A 1 286 ? 3.686 -9.329 -20.800 1.00 87.94 286 VAL A C 1
ATOM 2048 O O . VAL A 1 286 ? 4.893 -9.474 -20.983 1.00 87.94 286 VAL A O 1
ATOM 2051 N N . ASP A 1 287 ? 2.871 -10.351 -20.513 1.00 89.31 287 ASP A N 1
ATOM 2052 C CA . ASP A 1 287 ? 3.300 -11.751 -20.442 1.00 89.31 287 ASP A CA 1
ATOM 2053 C C . ASP A 1 287 ? 3.857 -12.244 -21.794 1.00 89.31 287 ASP A C 1
ATOM 2055 O O . ASP A 1 287 ? 4.917 -12.870 -21.825 1.00 89.31 287 ASP A O 1
ATOM 2059 N N . ALA A 1 288 ? 3.201 -11.920 -22.914 1.00 90.06 288 ALA A N 1
ATOM 2060 C CA . ALA A 1 288 ? 3.651 -12.287 -24.260 1.00 90.06 288 ALA A CA 1
ATOM 2061 C C . ALA A 1 288 ? 4.962 -11.587 -24.661 1.00 90.06 288 ALA A C 1
ATOM 2063 O O . ALA A 1 288 ? 5.881 -12.245 -25.144 1.00 90.06 288 ALA A O 1
ATOM 2064 N N . LEU A 1 289 ? 5.087 -10.281 -24.397 1.00 90.81 289 LEU A N 1
ATOM 2065 C CA . LEU A 1 289 ? 6.323 -9.521 -24.605 1.00 90.81 289 LEU A CA 1
ATOM 2066 C C . LEU A 1 289 ? 7.467 -10.092 -23.770 1.00 90.81 289 LEU A C 1
ATOM 2068 O O . LEU A 1 289 ? 8.576 -10.258 -24.271 1.00 90.81 289 LEU A O 1
ATOM 2072 N N . GLY A 1 290 ? 7.197 -10.435 -22.509 1.00 90.88 290 GLY A N 1
ATOM 2073 C CA . GLY A 1 290 ? 8.176 -11.086 -21.649 1.00 90.88 290 GLY A CA 1
ATOM 2074 C C . GLY A 1 290 ? 8.609 -12.452 -22.187 1.00 90.88 290 GLY A C 1
ATOM 2075 O O . GLY A 1 290 ? 9.802 -12.747 -22.231 1.00 90.88 290 GLY A O 1
ATOM 2076 N N . ALA A 1 291 ? 7.663 -13.278 -22.640 1.00 92.56 291 ALA A N 1
ATOM 2077 C CA . ALA A 1 291 ? 7.950 -14.593 -23.210 1.00 92.56 291 ALA A CA 1
ATOM 2078 C C . ALA A 1 291 ? 8.764 -14.519 -24.510 1.00 92.56 291 ALA A C 1
ATOM 2080 O O . ALA A 1 291 ? 9.664 -15.336 -24.706 1.00 92.56 291 ALA A O 1
ATOM 2081 N N . ALA A 1 292 ? 8.481 -13.546 -25.375 1.00 92.56 292 ALA A N 1
ATOM 2082 C CA . ALA A 1 292 ? 9.263 -13.292 -26.582 1.00 92.56 292 ALA A CA 1
ATOM 2083 C C . ALA A 1 292 ? 10.672 -12.779 -26.234 1.00 92.56 292 ALA A C 1
ATOM 2085 O O . ALA A 1 292 ? 11.668 -13.295 -26.736 1.00 92.56 292 ALA A O 1
ATOM 2086 N N . LEU A 1 293 ? 10.785 -11.855 -25.272 1.00 91.44 293 LEU A N 1
ATOM 2087 C CA . LEU A 1 293 ? 12.080 -11.372 -24.785 1.00 91.44 293 LEU A CA 1
ATOM 2088 C C . LEU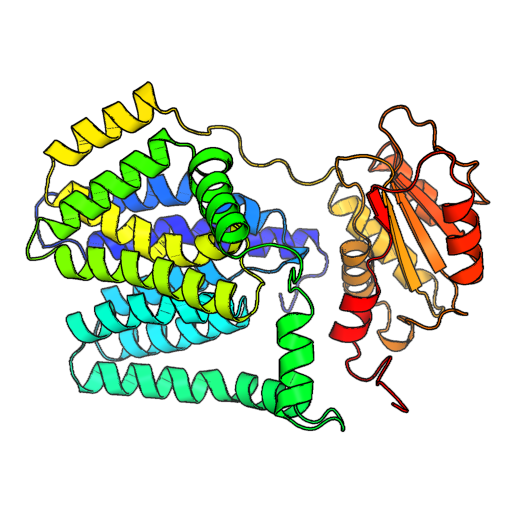 A 1 293 ? 12.941 -12.508 -24.203 1.00 91.44 293 LEU A C 1
ATOM 2090 O O . LEU A 1 293 ? 14.148 -12.551 -24.430 1.00 91.44 293 LEU A O 1
ATOM 2094 N N . ALA A 1 294 ? 12.328 -13.455 -23.486 1.00 92.38 294 ALA A N 1
ATOM 2095 C CA . ALA A 1 294 ? 13.017 -14.611 -22.913 1.00 92.38 294 ALA A CA 1
ATOM 2096 C C . ALA A 1 294 ? 13.617 -15.561 -23.966 1.00 92.38 294 ALA A C 1
ATOM 2098 O O . ALA A 1 294 ? 14.590 -16.254 -23.668 1.00 92.38 294 ALA A O 1
ATOM 2099 N N . GLN A 1 295 ? 13.075 -15.580 -25.189 1.00 92.50 295 GLN A N 1
ATOM 2100 C CA . GLN A 1 295 ? 13.568 -16.415 -26.290 1.00 92.50 295 GLN A CA 1
ATOM 2101 C C . GLN A 1 295 ? 14.804 -15.827 -26.987 1.00 92.50 295 GLN A C 1
ATOM 2103 O O . GLN A 1 295 ? 15.567 -16.581 -27.587 1.00 92.50 295 GLN A O 1
ATOM 2108 N N . GLY A 1 296 ? 15.037 -14.511 -26.878 1.00 84.44 296 GLY A N 1
ATOM 2109 C CA . GLY A 1 296 ? 16.112 -13.805 -27.589 1.00 84.44 296 GLY A CA 1
ATOM 2110 C C . GLY A 1 296 ? 17.537 -14.231 -27.211 1.00 84.44 296 GLY A C 1
ATOM 2111 O O . GLY A 1 296 ? 18.460 -14.031 -27.993 1.00 84.44 296 GLY A O 1
ATOM 2112 N N . GLY A 1 297 ? 17.733 -14.845 -26.038 1.00 84.12 297 GLY A N 1
ATOM 2113 C CA . GLY A 1 297 ? 18.991 -15.495 -25.634 1.00 84.12 297 GLY A CA 1
ATOM 2114 C C . GLY A 1 297 ? 20.211 -14.581 -25.430 1.00 84.12 297 GLY A C 1
ATOM 2115 O O . GLY A 1 297 ? 21.270 -15.072 -25.045 1.00 84.12 297 GLY A O 1
ATOM 2116 N N . GLU A 1 298 ? 20.084 -13.275 -25.650 1.00 88.81 298 GLU A N 1
ATOM 2117 C CA . GLU A 1 298 ? 21.164 -12.291 -25.539 1.00 88.81 298 GLU A CA 1
ATOM 2118 C C . GLU A 1 298 ? 20.982 -11.343 -24.350 1.00 88.81 298 GLU A C 1
ATOM 2120 O O . GLU A 1 298 ? 19.905 -11.252 -23.755 1.00 88.81 298 GLU A O 1
ATOM 2125 N N . ALA A 1 299 ? 22.058 -10.632 -24.000 1.00 88.69 299 ALA A N 1
ATOM 2126 C CA . ALA A 1 299 ? 21.996 -9.620 -22.961 1.00 88.69 299 ALA A CA 1
ATOM 2127 C C . ALA A 1 299 ? 21.176 -8.417 -23.449 1.00 88.69 299 ALA A C 1
ATOM 2129 O O . ALA A 1 299 ? 21.446 -7.878 -24.521 1.00 88.69 299 ALA A O 1
ATOM 2130 N N . VAL A 1 300 ? 20.195 -7.987 -22.661 1.00 87.56 300 VAL A N 1
ATOM 2131 C CA . VAL A 1 300 ? 19.243 -6.952 -23.054 1.00 87.56 300 VAL A CA 1
ATOM 2132 C C . VAL A 1 300 ? 18.945 -5.990 -21.912 1.00 87.56 300 VAL A C 1
ATOM 2134 O O . VAL A 1 300 ? 18.801 -6.370 -20.743 1.00 87.56 300 VAL A O 1
ATOM 2137 N N . ARG A 1 301 ? 18.827 -4.716 -22.279 1.00 90.44 301 ARG A N 1
ATOM 2138 C CA . ARG A 1 301 ? 18.288 -3.642 -21.450 1.00 90.44 301 ARG A CA 1
ATOM 2139 C C . ARG A 1 301 ? 16.884 -3.297 -21.946 1.00 90.44 301 ARG A C 1
ATOM 2141 O O . ARG A 1 301 ? 16.673 -3.206 -23.150 1.00 90.44 301 ARG A O 1
ATOM 2148 N N . VAL A 1 302 ? 15.928 -3.093 -21.041 1.00 90.25 302 VAL A N 1
ATOM 2149 C CA . VAL A 1 302 ? 14.532 -2.779 -21.404 1.00 90.25 302 VAL A CA 1
ATOM 2150 C C . VAL A 1 302 ? 14.145 -1.421 -20.835 1.00 90.25 302 VAL A C 1
ATOM 2152 O O . VAL A 1 302 ? 14.038 -1.263 -19.628 1.00 90.25 302 VAL A O 1
ATOM 2155 N N . GLU A 1 303 ? 13.918 -0.420 -21.668 1.00 90.75 303 GLU A N 1
ATOM 2156 C CA . GLU A 1 303 ? 13.495 0.908 -21.204 1.00 90.75 303 GLU A CA 1
ATOM 2157 C C . GLU A 1 303 ? 12.137 1.268 -21.793 1.00 90.75 303 GLU A C 1
ATOM 2159 O O . GLU A 1 303 ? 11.665 0.623 -22.730 1.00 90.75 303 GLU A O 1
ATOM 2164 N N . ALA A 1 304 ? 11.510 2.316 -21.268 1.00 89.75 304 ALA A N 1
ATOM 2165 C CA . ALA A 1 304 ? 10.337 2.905 -21.891 1.00 89.75 304 ALA A CA 1
ATOM 2166 C C . ALA A 1 304 ? 10.483 4.410 -22.084 1.00 89.75 304 ALA A C 1
ATOM 2168 O O . ALA A 1 304 ? 11.248 5.085 -21.392 1.00 89.75 304 ALA A O 1
ATOM 2169 N N . VAL A 1 305 ? 9.720 4.922 -23.044 1.00 90.38 305 VAL A N 1
ATOM 2170 C CA . VAL A 1 305 ? 9.489 6.347 -23.249 1.00 90.38 305 VAL A CA 1
ATOM 2171 C C . VAL A 1 305 ? 7.993 6.588 -23.444 1.00 90.38 305 VAL A C 1
ATOM 2173 O O . VAL A 1 305 ? 7.339 5.857 -24.194 1.00 90.38 305 VAL A O 1
ATOM 2176 N N . TRP A 1 306 ? 7.449 7.587 -22.749 1.00 89.06 306 TRP A N 1
ATOM 2177 C CA . TRP A 1 306 ? 6.031 7.959 -22.801 1.00 89.06 306 TRP A CA 1
ATOM 2178 C C . TRP A 1 306 ? 5.890 9.382 -23.312 1.00 89.06 306 TRP A C 1
ATOM 2180 O O . TRP A 1 306 ? 6.437 10.308 -22.713 1.00 89.06 306 TRP A O 1
ATOM 2190 N N . PHE A 1 307 ? 5.165 9.553 -24.415 1.00 87.12 307 PHE A N 1
ATOM 2191 C CA . PHE A 1 307 ? 4.915 10.873 -24.994 1.00 87.12 307 PHE A CA 1
ATOM 2192 C C . PHE A 1 307 ? 3.592 11.497 -24.529 1.00 87.12 307 PHE A C 1
ATOM 2194 O O . PHE A 1 307 ? 3.477 12.718 -24.563 1.00 87.12 307 PHE A O 1
ATOM 2201 N N . GLU A 1 308 ? 2.643 10.699 -24.028 1.00 80.38 308 GLU A N 1
ATOM 2202 C CA . GLU A 1 308 ? 1.382 11.154 -23.424 1.00 80.38 308 GLU A CA 1
ATOM 2203 C C . GLU A 1 308 ? 0.926 10.213 -22.292 1.00 80.38 308 GLU A C 1
ATOM 2205 O O . GLU A 1 308 ? 1.419 9.090 -22.172 1.00 80.38 308 GLU A O 1
ATOM 2210 N N . ASP A 1 309 ? -0.026 10.684 -21.479 1.00 64.94 309 ASP A N 1
ATOM 2211 C CA . ASP A 1 309 ? -0.821 9.865 -20.555 1.00 64.94 309 ASP A CA 1
ATOM 2212 C C . ASP A 1 309 ? -2.111 9.375 -21.253 1.00 64.94 309 ASP A C 1
ATOM 2214 O O . ASP A 1 309 ? -2.722 10.142 -22.001 1.00 64.94 309 ASP A O 1
ATOM 2218 N N . PRO A 1 310 ? -2.604 8.153 -20.970 1.00 61.47 310 PRO A N 1
ATOM 2219 C CA . PRO A 1 310 ? -2.151 7.248 -19.916 1.00 61.47 310 PRO A CA 1
ATOM 2220 C C . PRO A 1 310 ? -0.923 6.412 -20.297 1.00 61.47 310 PRO A C 1
ATOM 2222 O O . PRO A 1 310 ? -0.692 6.091 -21.460 1.00 61.47 310 PRO A O 1
ATOM 2225 N N . VAL A 1 311 ? -0.191 5.990 -19.265 1.00 66.25 311 VAL A N 1
ATOM 2226 C CA . VAL A 1 311 ? 0.915 5.028 -19.350 1.00 66.25 311 VAL A CA 1
ATOM 2227 C C . VAL A 1 311 ? 0.466 3.758 -20.086 1.00 66.25 311 VAL A C 1
ATOM 2229 O O . VAL A 1 311 ? -0.563 3.170 -19.742 1.00 66.25 311 VAL A O 1
ATOM 2232 N N . GLY A 1 312 ? 1.234 3.350 -21.100 1.00 74.31 312 GLY A N 1
ATOM 2233 C CA . GLY A 1 312 ? 1.023 2.100 -21.831 1.00 74.31 312 GLY A CA 1
ATOM 2234 C C . GLY A 1 312 ? 1.745 0.919 -21.174 1.00 74.31 312 GLY A C 1
ATOM 2235 O O . GLY A 1 312 ? 1.586 0.654 -19.983 1.00 74.31 312 GLY A O 1
ATOM 2236 N N . VAL A 1 313 ? 2.565 0.195 -21.937 1.00 82.62 313 VAL A N 1
ATOM 2237 C CA . VAL A 1 313 ? 3.315 -0.959 -21.421 1.00 82.62 313 VAL A CA 1
ATOM 2238 C C . VAL A 1 313 ? 4.479 -0.503 -20.536 1.00 82.62 313 VAL A C 1
ATOM 2240 O O . VAL A 1 313 ? 5.374 0.219 -20.982 1.00 82.62 313 VAL A O 1
ATOM 2243 N N . GLU A 1 314 ? 4.485 -0.991 -19.293 1.00 81.31 314 GLU A N 1
ATOM 2244 C CA . GLU A 1 314 ? 5.535 -0.730 -18.309 1.00 81.31 314 GLU A CA 1
ATOM 2245 C C . GLU A 1 314 ? 6.751 -1.659 -18.520 1.00 81.31 314 GLU A C 1
ATOM 2247 O O . GLU A 1 314 ? 6.595 -2.888 -18.500 1.00 81.31 314 GLU A O 1
ATOM 2252 N N . PRO A 1 315 ? 7.986 -1.128 -18.633 1.00 85.38 315 PRO A N 1
ATOM 2253 C CA . PRO A 1 315 ? 9.185 -1.934 -18.887 1.00 85.38 315 PRO A CA 1
ATOM 2254 C C . PRO A 1 315 ? 9.496 -2.890 -17.730 1.00 85.38 315 PRO A C 1
ATOM 2256 O O . PRO A 1 315 ? 9.914 -4.027 -17.953 1.00 85.38 315 PRO A O 1
ATOM 2259 N N . ALA A 1 316 ? 9.202 -2.476 -16.495 1.00 80.56 316 ALA A N 1
ATOM 2260 C CA . ALA A 1 316 ? 9.264 -3.320 -15.305 1.00 80.56 316 ALA A CA 1
ATOM 2261 C C . ALA A 1 316 ? 8.446 -4.609 -15.448 1.00 80.56 316 ALA A C 1
ATOM 2263 O O . ALA A 1 316 ? 8.885 -5.691 -15.048 1.00 80.56 316 ALA A O 1
ATOM 2264 N N . GLY A 1 317 ? 7.250 -4.489 -16.028 1.00 82.88 317 GLY A N 1
ATOM 2265 C CA . GLY A 1 317 ? 6.368 -5.620 -16.264 1.00 82.88 317 GLY A CA 1
ATOM 2266 C C . GLY A 1 317 ? 6.930 -6.582 -17.273 1.00 82.88 317 GLY A C 1
ATOM 2267 O O . GLY A 1 317 ? 6.988 -7.774 -16.992 1.00 82.88 317 GLY A O 1
ATOM 2268 N N . VAL A 1 318 ? 7.433 -6.069 -18.389 1.00 87.12 318 VAL A N 1
ATOM 2269 C CA . VAL A 1 318 ? 8.033 -6.908 -19.428 1.00 87.12 318 VAL A CA 1
ATOM 2270 C C . VAL A 1 318 ? 9.245 -7.672 -18.886 1.00 87.12 318 VAL A C 1
ATOM 2272 O O . VAL A 1 318 ? 9.352 -8.877 -19.101 1.00 87.12 318 VAL A O 1
ATOM 2275 N N . VAL A 1 319 ? 10.116 -7.024 -18.104 1.00 87.31 319 VAL A N 1
ATOM 2276 C CA . VAL A 1 319 ? 11.279 -7.683 -17.478 1.00 87.31 319 VAL A CA 1
ATOM 2277 C C . VAL A 1 319 ? 10.852 -8.771 -16.488 1.00 87.31 319 VAL A C 1
ATOM 2279 O O . VAL A 1 319 ? 11.408 -9.873 -16.494 1.00 87.31 319 VAL A O 1
ATOM 2282 N N . LEU A 1 320 ? 9.859 -8.496 -15.635 1.00 85.44 320 LEU A N 1
ATOM 2283 C CA . LEU A 1 320 ? 9.365 -9.478 -14.669 1.00 85.44 320 LEU A CA 1
ATOM 2284 C C . LEU A 1 320 ? 8.674 -10.664 -15.361 1.00 85.44 320 LEU A C 1
ATOM 2286 O O . LEU A 1 320 ? 8.919 -11.810 -14.980 1.00 85.44 320 LEU A O 1
ATOM 2290 N N . ALA A 1 321 ? 7.870 -10.403 -16.393 1.00 88.25 321 ALA A N 1
ATOM 2291 C CA . ALA A 1 321 ? 7.265 -11.431 -17.234 1.00 88.25 321 ALA A CA 1
ATOM 2292 C C . ALA A 1 321 ? 8.333 -12.290 -17.926 1.00 88.25 321 ALA A C 1
ATOM 2294 O O . ALA A 1 321 ? 8.259 -13.517 -17.879 1.00 88.25 321 ALA A O 1
ATOM 2295 N N . ALA A 1 322 ? 9.385 -11.677 -18.478 1.00 89.75 322 ALA A N 1
ATOM 2296 C CA . ALA A 1 322 ? 10.485 -12.404 -19.109 1.00 89.75 322 ALA A CA 1
ATOM 2297 C C . ALA A 1 322 ? 11.210 -13.327 -18.125 1.00 89.75 322 ALA A C 1
ATOM 2299 O O . ALA A 1 322 ? 11.516 -14.476 -18.445 1.00 89.75 322 ALA A O 1
ATOM 2300 N N . ARG A 1 323 ? 11.426 -12.872 -16.885 1.00 87.38 323 ARG A N 1
ATOM 2301 C CA . ARG A 1 323 ? 11.985 -13.712 -15.814 1.00 87.38 323 ARG A CA 1
ATOM 2302 C C . ARG A 1 323 ? 11.097 -14.903 -15.478 1.00 87.38 323 ARG A C 1
ATOM 2304 O O . ARG A 1 323 ? 11.619 -15.993 -15.261 1.00 87.38 323 ARG A O 1
ATOM 2311 N N . GLN A 1 324 ? 9.781 -14.711 -15.429 1.00 88.31 324 GLN A N 1
ATOM 2312 C CA . GLN A 1 324 ? 8.825 -15.799 -15.201 1.00 88.31 324 GLN A CA 1
ATOM 2313 C C . GLN A 1 324 ? 8.780 -16.783 -16.374 1.00 88.31 324 GLN A C 1
ATOM 2315 O O . GLN A 1 324 ? 8.624 -17.981 -16.150 1.00 88.31 324 GLN A O 1
ATOM 2320 N N . ALA A 1 325 ? 9.001 -16.289 -17.592 1.00 89.88 325 ALA A N 1
ATOM 2321 C CA . ALA A 1 325 ? 9.159 -17.093 -18.798 1.00 89.88 325 ALA A CA 1
ATOM 2322 C C . ALA A 1 325 ? 10.541 -17.770 -18.922 1.00 89.88 325 ALA A C 1
ATOM 2324 O O . ALA A 1 325 ? 10.771 -18.516 -19.869 1.00 89.88 325 ALA A O 1
ATOM 2325 N N . GLY A 1 326 ? 11.452 -17.560 -17.963 1.00 91.19 326 GLY A N 1
ATOM 2326 C CA . GLY A 1 326 ? 12.730 -18.270 -17.878 1.00 91.19 326 GLY A CA 1
ATOM 2327 C C . GLY A 1 326 ? 13.961 -17.498 -18.359 1.00 91.19 326 GLY A C 1
ATOM 2328 O O . GLY A 1 326 ? 15.047 -18.077 -18.352 1.00 91.19 326 GLY A O 1
ATOM 2329 N N . LEU A 1 327 ? 13.849 -16.211 -18.717 1.00 90.56 327 LEU A N 1
ATOM 2330 C CA . LEU A 1 327 ? 15.010 -15.377 -19.064 1.00 90.56 327 LEU A CA 1
ATOM 2331 C C . LEU A 1 327 ? 16.026 -15.403 -17.915 1.00 90.56 327 LEU A C 1
ATOM 2333 O O . LEU A 1 327 ? 15.660 -15.080 -16.788 1.00 90.56 327 LEU A O 1
ATOM 2337 N N . SER A 1 328 ? 17.291 -15.762 -18.155 1.00 90.94 328 SER A N 1
ATOM 2338 C CA . SER A 1 328 ? 18.317 -15.741 -17.097 1.00 90.94 328 SER A CA 1
ATOM 2339 C C . SER A 1 328 ? 18.527 -14.320 -16.568 1.00 90.94 328 SER A C 1
ATOM 2341 O O . SER A 1 328 ? 18.544 -13.366 -17.344 1.00 90.94 328 SER A O 1
ATOM 2343 N N . THR A 1 329 ? 18.747 -14.162 -15.255 1.00 85.81 329 THR A N 1
ATOM 2344 C CA . THR A 1 329 ? 19.156 -12.859 -14.708 1.00 85.81 329 THR A CA 1
ATOM 2345 C C . THR A 1 329 ? 20.411 -12.357 -15.393 1.00 85.81 329 THR A C 1
ATOM 2347 O O . THR A 1 329 ? 20.524 -11.155 -15.592 1.00 85.81 329 THR A O 1
ATOM 2350 N N . ASP A 1 330 ? 21.330 -13.248 -15.776 1.00 87.88 330 ASP A N 1
ATOM 2351 C CA . ASP A 1 330 ? 22.628 -12.906 -16.367 1.00 87.88 330 ASP A CA 1
ATOM 2352 C C . ASP A 1 330 ? 22.499 -12.092 -17.651 1.00 87.88 330 ASP A C 1
ATOM 2354 O O . ASP A 1 330 ? 23.308 -11.196 -17.871 1.00 87.88 330 ASP A O 1
ATOM 2358 N N . LEU A 1 331 ? 21.409 -12.301 -18.387 1.00 89.19 331 LEU A N 1
ATOM 2359 C CA . LEU A 1 331 ? 21.077 -11.584 -19.612 1.00 89.19 331 LEU A CA 1
ATOM 2360 C C . LEU A 1 331 ? 20.438 -10.207 -19.359 1.00 89.19 331 LEU A C 1
ATOM 2362 O O . LEU A 1 331 ? 20.377 -9.389 -20.262 1.00 89.19 331 LEU A O 1
ATOM 2366 N N . LEU A 1 332 ? 19.989 -9.895 -18.143 1.00 87.44 332 LEU A N 1
ATOM 2367 C CA . LEU A 1 332 ? 19.529 -8.546 -17.805 1.00 87.44 332 LEU A CA 1
ATOM 2368 C C . LEU A 1 332 ? 20.721 -7.673 -17.405 1.00 87.44 332 LEU A C 1
ATOM 2370 O O . LEU A 1 332 ? 21.469 -8.018 -16.480 1.00 87.44 332 LEU A O 1
ATOM 2374 N N . THR A 1 333 ? 20.886 -6.536 -18.080 1.00 85.56 333 THR A N 1
ATOM 2375 C CA . THR A 1 333 ? 22.030 -5.634 -17.894 1.00 85.56 333 THR A CA 1
ATOM 2376 C C . THR A 1 333 ? 21.616 -4.161 -17.862 1.00 85.56 333 THR A C 1
ATOM 2378 O O . THR A 1 333 ? 20.570 -3.774 -18.382 1.00 85.56 333 THR A O 1
ATOM 2381 N N . ILE A 1 334 ? 22.448 -3.338 -17.220 1.00 82.94 334 ILE A N 1
ATOM 2382 C CA . ILE A 1 334 ? 22.353 -1.868 -17.225 1.00 82.94 334 ILE A CA 1
ATOM 2383 C C . ILE A 1 334 ? 23.487 -1.223 -18.028 1.00 82.94 334 ILE A C 1
ATOM 2385 O O . ILE A 1 334 ? 23.601 0.002 -18.033 1.00 82.94 334 ILE A O 1
ATOM 2389 N N . GLU A 1 335 ? 24.350 -2.018 -18.662 1.00 85.88 335 GLU A N 1
ATOM 2390 C CA . GLU A 1 335 ? 25.444 -1.499 -19.480 1.00 85.88 335 GLU A CA 1
ATOM 2391 C C . GLU A 1 335 ? 24.889 -0.591 -20.581 1.00 85.88 335 GLU A C 1
ATOM 2393 O O . GLU A 1 335 ? 23.915 -0.928 -21.257 1.00 85.88 335 GLU A O 1
ATOM 2398 N N . GLU A 1 336 ? 25.484 0.590 -20.758 1.00 86.44 336 GLU A N 1
ATOM 2399 C CA . GLU A 1 336 ? 25.010 1.549 -21.764 1.00 86.44 336 GLU A CA 1
ATOM 2400 C C . GLU A 1 336 ? 25.238 1.054 -23.203 1.00 86.44 336 GLU A C 1
ATOM 2402 O O . GLU A 1 336 ? 24.573 1.525 -24.126 1.00 86.44 336 GLU A O 1
ATOM 2407 N N . THR A 1 337 ? 26.152 0.099 -23.387 1.00 90.00 337 THR A N 1
ATOM 2408 C CA . THR A 1 337 ? 26.525 -0.508 -24.673 1.00 90.00 337 THR A CA 1
ATOM 2409 C C . THR A 1 337 ? 25.734 -1.763 -25.024 1.00 90.00 337 THR A C 1
ATOM 2411 O O . THR A 1 337 ? 25.927 -2.303 -26.110 1.00 90.00 337 THR A O 1
ATOM 2414 N N . ALA A 1 338 ? 24.899 -2.270 -24.116 1.00 89.44 338 ALA A N 1
ATOM 2415 C CA . ALA A 1 338 ? 24.106 -3.462 -24.378 1.00 89.44 338 ALA A CA 1
ATOM 2416 C C . ALA A 1 338 ? 22.912 -3.150 -25.297 1.00 89.44 338 ALA A C 1
ATOM 2418 O O . ALA A 1 338 ? 22.362 -2.045 -25.203 1.00 89.44 338 ALA A O 1
ATOM 2419 N N . PRO A 1 339 ? 22.457 -4.126 -26.110 1.00 92.19 339 PRO A N 1
ATOM 2420 C CA . PRO A 1 339 ? 21.234 -4.000 -26.889 1.00 92.19 339 PRO A CA 1
ATOM 2421 C C . PRO A 1 339 ? 20.069 -3.503 -26.033 1.00 92.19 339 PRO A C 1
ATOM 2423 O O . PRO A 1 339 ? 19.787 -4.033 -24.952 1.00 92.19 339 PRO A O 1
ATOM 2426 N N . LEU A 1 340 ? 19.392 -2.468 -26.523 1.00 92.06 340 LEU A N 1
ATOM 2427 C CA . LEU A 1 340 ? 18.280 -1.840 -25.831 1.00 92.06 340 LEU A CA 1
ATOM 2428 C C . LEU A 1 340 ? 16.976 -2.148 -26.559 1.00 92.06 340 LEU A C 1
ATOM 2430 O O . LEU A 1 340 ? 16.794 -1.759 -27.709 1.00 92.06 340 LEU A O 1
ATOM 2434 N N . VAL A 1 341 ? 16.034 -2.752 -25.845 1.00 92.94 341 VAL A N 1
ATOM 2435 C CA . VAL A 1 341 ? 14.624 -2.807 -26.226 1.00 92.94 341 VAL A CA 1
ATOM 2436 C C . VAL A 1 341 ? 13.922 -1.604 -25.600 1.00 92.94 341 VAL A C 1
ATOM 2438 O O . VAL A 1 341 ? 13.834 -1.487 -24.378 1.00 92.94 341 VAL A O 1
ATOM 2441 N N . LEU A 1 342 ? 13.440 -0.690 -26.437 1.00 93.38 342 LEU A N 1
ATOM 2442 C CA . LEU A 1 342 ? 12.711 0.502 -26.021 1.00 93.38 342 LEU A CA 1
ATOM 2443 C C . LEU A 1 342 ? 11.216 0.333 -26.309 1.00 93.38 342 LEU A C 1
ATOM 2445 O O . LEU A 1 342 ? 10.799 0.218 -27.463 1.00 93.38 342 LEU A O 1
ATOM 2449 N N . LEU A 1 343 ? 10.412 0.368 -25.249 1.00 91.56 343 LEU A N 1
ATOM 2450 C CA . LEU A 1 343 ? 8.957 0.434 -25.317 1.00 91.56 343 LEU A CA 1
ATOM 2451 C C . LEU A 1 343 ? 8.534 1.891 -25.533 1.00 91.56 343 LEU A C 1
ATOM 2453 O O . LEU A 1 343 ? 8.638 2.730 -24.636 1.00 91.56 343 LEU A O 1
ATOM 2457 N N . VAL A 1 344 ? 8.066 2.205 -26.733 1.00 91.94 344 VAL A N 1
ATOM 2458 C CA . VAL A 1 344 ? 7.624 3.545 -27.116 1.00 91.94 344 VAL A CA 1
ATOM 2459 C C . VAL A 1 344 ? 6.113 3.610 -26.971 1.00 91.94 344 VAL A C 1
ATOM 2461 O O . VAL A 1 344 ? 5.396 3.019 -27.773 1.00 91.94 344 VAL A O 1
ATOM 2464 N N . ASN A 1 345 ? 5.614 4.326 -25.965 1.00 89.44 345 ASN A N 1
ATOM 2465 C CA . ASN A 1 345 ? 4.176 4.535 -25.810 1.00 89.44 345 ASN A CA 1
ATOM 2466 C C . ASN A 1 345 ? 3.814 5.900 -26.391 1.00 89.44 345 ASN A C 1
ATOM 2468 O O . ASN A 1 345 ? 4.204 6.950 -25.866 1.00 89.44 345 ASN A O 1
ATOM 2472 N N . GLY A 1 346 ? 3.152 5.844 -27.542 1.00 86.50 346 GLY A N 1
ATOM 2473 C CA . GLY A 1 346 ? 2.742 6.997 -28.319 1.00 86.50 346 GLY A CA 1
ATOM 2474 C C . GLY A 1 346 ? 1.387 7.563 -27.904 1.00 86.50 346 GLY A C 1
ATOM 2475 O O . GLY A 1 346 ? 0.659 6.938 -27.132 1.00 86.50 346 GLY A O 1
ATOM 2476 N N . PRO A 1 347 ? 1.043 8.740 -28.447 1.00 81.19 347 PRO A N 1
ATOM 2477 C CA . PRO A 1 347 ? -0.253 9.358 -28.233 1.00 81.19 347 PRO A CA 1
ATOM 2478 C C . PRO A 1 347 ? -1.371 8.520 -28.858 1.00 81.19 347 PRO A C 1
ATOM 2480 O O . PRO A 1 347 ? -1.157 7.782 -29.826 1.00 81.19 347 PRO A O 1
ATOM 2483 N N . ALA A 1 348 ? -2.597 8.693 -28.361 1.00 74.75 348 ALA A N 1
ATOM 2484 C CA . ALA A 1 348 ? -3.774 8.001 -28.895 1.00 74.75 348 ALA A CA 1
ATOM 2485 C C . ALA A 1 348 ? -4.058 8.347 -30.373 1.00 74.75 348 ALA A C 1
ATOM 2487 O O . ALA A 1 348 ? -4.715 7.581 -31.076 1.00 74.75 348 ALA A O 1
ATOM 2488 N N . SER A 1 349 ? -3.543 9.484 -30.858 1.00 78.75 349 SER A N 1
ATOM 2489 C CA . SER A 1 349 ? -3.594 9.879 -32.271 1.00 78.75 349 SER A CA 1
ATOM 2490 C C . SER A 1 349 ? -2.771 8.963 -33.187 1.00 78.75 349 SER A C 1
ATOM 2492 O O . SER A 1 349 ? -2.987 8.961 -34.396 1.00 78.75 349 SER A O 1
ATOM 2494 N N . GLY A 1 350 ? -1.825 8.198 -32.630 1.00 76.75 350 GLY A N 1
ATOM 2495 C CA . GLY A 1 350 ? -0.898 7.339 -33.366 1.00 76.75 350 GLY A CA 1
ATOM 2496 C C . GLY A 1 350 ? 0.271 8.079 -34.029 1.00 76.75 350 GLY A C 1
ATOM 2497 O O . GLY A 1 350 ? 1.205 7.429 -34.500 1.00 76.75 350 GLY A O 1
ATOM 2498 N N . GLU A 1 351 ? 0.262 9.414 -34.046 1.00 84.38 351 GLU A N 1
ATOM 2499 C CA . GLU A 1 351 ? 1.356 10.229 -34.579 1.00 84.38 351 GLU A CA 1
ATOM 2500 C C . GLU A 1 351 ? 2.417 10.463 -33.502 1.00 84.38 351 GLU A C 1
ATOM 2502 O O . GLU A 1 351 ? 2.229 11.254 -32.583 1.00 84.38 351 GLU A O 1
ATOM 2507 N N . LEU A 1 352 ? 3.557 9.776 -33.603 1.00 86.31 352 LEU A N 1
ATOM 2508 C CA . LEU A 1 352 ? 4.677 10.037 -32.701 1.00 86.31 352 LEU A CA 1
ATOM 2509 C C . LEU A 1 352 ? 5.335 11.396 -32.997 1.00 86.31 352 LEU A C 1
ATOM 2511 O O . LEU A 1 352 ? 5.486 11.756 -34.165 1.00 86.31 352 LEU A O 1
ATOM 2515 N N . PRO A 1 353 ? 5.860 12.095 -31.970 1.00 87.06 353 PRO A N 1
ATOM 2516 C CA . PRO A 1 353 ? 6.603 13.351 -32.138 1.00 87.06 353 PRO A CA 1
ATOM 2517 C C . PRO A 1 353 ? 8.005 13.154 -32.744 1.00 87.06 353 PRO A C 1
ATOM 2519 O O . PRO A 1 353 ? 8.811 14.082 -32.792 1.00 87.06 353 PRO A O 1
ATOM 2522 N N . VAL A 1 354 ? 8.329 11.934 -33.171 1.00 90.25 354 VAL A N 1
ATOM 2523 C CA . VAL A 1 354 ? 9.604 11.549 -33.769 1.00 90.25 354 VAL A CA 1
ATOM 2524 C C . VAL A 1 354 ? 9.381 10.376 -34.734 1.00 90.25 354 VAL A C 1
ATOM 2526 O O . VAL A 1 354 ? 8.598 9.472 -34.421 1.00 90.25 354 VAL A O 1
ATOM 2529 N N . PRO A 1 355 ? 10.049 10.341 -35.903 1.00 91.50 355 PRO A N 1
ATOM 2530 C CA . PRO A 1 355 ? 9.999 9.187 -36.793 1.00 91.50 355 PRO A CA 1
ATOM 2531 C C . PRO A 1 355 ? 10.471 7.911 -36.086 1.00 91.50 355 PRO A C 1
ATOM 2533 O O . PRO A 1 355 ? 11.539 7.888 -35.471 1.00 91.50 355 PRO A O 1
ATOM 2536 N N . LEU A 1 356 ? 9.682 6.841 -36.187 1.00 88.44 356 LEU A N 1
ATOM 2537 C CA . LEU A 1 356 ? 10.043 5.539 -35.629 1.00 88.44 356 LEU A CA 1
ATOM 2538 C C . LEU A 1 356 ? 11.264 4.949 -36.349 1.00 88.44 356 LEU A C 1
ATOM 2540 O O . LEU A 1 356 ? 11.254 4.880 -37.581 1.00 88.44 356 LEU A O 1
ATOM 2544 N N . PRO A 1 357 ? 12.272 4.456 -35.611 1.00 89.50 357 PRO A N 1
ATOM 2545 C CA . PRO A 1 357 ? 13.334 3.635 -36.174 1.00 89.50 357 PRO A CA 1
ATOM 2546 C C . PRO A 1 357 ? 12.803 2.260 -36.601 1.00 89.50 357 PRO A C 1
ATOM 2548 O O . PRO A 1 357 ? 11.613 1.957 -36.470 1.00 89.50 357 PRO A O 1
ATOM 2551 N N . ALA A 1 358 ? 13.704 1.404 -37.092 1.00 87.94 358 ALA A N 1
ATOM 2552 C CA . ALA A 1 358 ? 13.376 0.012 -37.374 1.00 87.94 358 ALA A CA 1
ATOM 2553 C C . ALA A 1 358 ? 12.851 -0.682 -36.105 1.00 87.94 358 ALA A C 1
ATOM 2555 O O . ALA A 1 358 ? 13.501 -0.682 -35.058 1.00 87.94 358 ALA A O 1
ATOM 2556 N N . THR A 1 359 ? 11.655 -1.254 -36.201 1.00 88.69 359 THR A N 1
ATOM 2557 C CA . THR A 1 359 ? 11.011 -1.942 -35.084 1.00 88.69 359 THR A CA 1
ATOM 2558 C C . THR A 1 359 ? 11.499 -3.373 -34.943 1.00 88.69 359 THR A C 1
ATOM 2560 O O . THR A 1 359 ? 11.894 -4.012 -35.919 1.00 88.69 359 THR A O 1
ATOM 2563 N N . ASP A 1 360 ? 11.409 -3.899 -33.727 1.00 85.19 360 ASP A N 1
ATOM 2564 C CA . ASP A 1 360 ? 11.602 -5.322 -33.466 1.00 85.19 360 ASP A CA 1
ATOM 2565 C C . ASP A 1 360 ? 10.363 -6.074 -33.972 1.00 85.19 360 ASP A C 1
ATOM 2567 O O . ASP A 1 360 ? 9.299 -5.971 -33.377 1.00 85.19 360 ASP A O 1
ATOM 2571 N N . GLY A 1 361 ? 10.453 -6.740 -35.127 1.00 88.62 361 GLY A N 1
ATOM 2572 C CA . GLY A 1 361 ? 9.269 -7.225 -35.849 1.00 88.62 361 GLY A CA 1
ATOM 2573 C C . GLY A 1 361 ? 8.354 -8.151 -35.038 1.00 88.62 361 GLY A C 1
ATOM 2574 O O . GLY A 1 361 ? 7.136 -8.089 -35.201 1.00 88.62 361 GLY A O 1
ATOM 2575 N N . GLU A 1 362 ? 8.920 -8.971 -34.151 1.00 89.81 362 GLU A N 1
ATOM 2576 C CA . GLU A 1 362 ? 8.152 -9.860 -33.277 1.00 89.81 362 GLU A CA 1
ATOM 2577 C C . GLU A 1 362 ? 7.575 -9.095 -32.080 1.00 89.81 362 GLU A C 1
ATOM 2579 O O . GLU A 1 362 ? 6.359 -9.101 -31.873 1.00 89.81 362 GLU A O 1
ATOM 2584 N N . LEU A 1 363 ? 8.420 -8.379 -31.327 1.00 90.06 363 LEU A N 1
ATOM 2585 C CA . LEU A 1 363 ? 7.975 -7.658 -30.130 1.00 90.06 363 LEU A CA 1
ATOM 2586 C C . LEU A 1 363 ? 7.006 -6.511 -30.466 1.00 90.06 363 LEU A C 1
ATOM 2588 O O . LEU A 1 363 ? 6.035 -6.289 -29.743 1.00 90.06 363 LEU A O 1
ATOM 2592 N N . ASP A 1 364 ? 7.225 -5.800 -31.573 1.00 90.81 364 ASP A N 1
ATOM 2593 C CA . ASP A 1 364 ? 6.340 -4.735 -32.059 1.00 90.81 364 ASP A CA 1
ATOM 2594 C C . ASP A 1 364 ? 4.986 -5.296 -32.493 1.00 90.81 364 ASP A C 1
ATOM 2596 O O . ASP A 1 364 ? 3.958 -4.677 -32.227 1.00 90.81 364 ASP A O 1
ATOM 2600 N N . GLY A 1 365 ? 4.966 -6.482 -33.112 1.00 89.69 365 GLY A N 1
ATOM 2601 C CA . GLY A 1 365 ? 3.730 -7.178 -33.466 1.00 89.69 365 GLY A CA 1
ATOM 2602 C C . GLY A 1 365 ? 2.869 -7.464 -32.235 1.00 89.69 365 GLY A C 1
ATOM 2603 O O . GLY A 1 365 ? 1.700 -7.079 -32.203 1.00 89.69 365 GLY A O 1
ATOM 2604 N N . ILE A 1 366 ? 3.479 -8.045 -31.195 1.00 88.25 366 ILE A N 1
ATOM 2605 C CA . ILE A 1 366 ? 2.811 -8.348 -29.919 1.00 88.25 366 ILE A CA 1
ATOM 2606 C C . ILE A 1 366 ? 2.296 -7.065 -29.251 1.00 88.25 366 ILE A C 1
ATOM 2608 O O . ILE A 1 366 ? 1.141 -7.002 -28.826 1.00 88.25 366 ILE A O 1
ATOM 2612 N N . ALA A 1 367 ? 3.132 -6.024 -29.161 1.00 86.69 367 ALA A N 1
ATOM 2613 C CA . ALA A 1 367 ? 2.750 -4.772 -28.511 1.00 86.69 367 ALA A CA 1
ATOM 2614 C C . ALA A 1 367 ? 1.593 -4.068 -29.234 1.00 86.69 367 ALA A C 1
ATOM 2616 O O . ALA A 1 367 ? 0.651 -3.615 -28.583 1.00 86.69 367 ALA A O 1
ATOM 2617 N N . ARG A 1 368 ? 1.636 -4.006 -30.571 1.00 86.62 368 ARG A N 1
ATOM 2618 C CA . ARG A 1 368 ? 0.614 -3.333 -31.383 1.00 86.62 368 ARG A CA 1
ATOM 2619 C C . ARG A 1 368 ? -0.742 -4.021 -31.344 1.00 86.62 368 ARG A C 1
ATOM 2621 O O . ARG A 1 368 ? -1.754 -3.328 -31.419 1.00 86.62 368 ARG A O 1
ATOM 2628 N N . GLU A 1 369 ? -0.767 -5.351 -31.284 1.00 84.81 369 GLU A N 1
ATOM 2629 C CA . GLU A 1 369 ? -2.017 -6.109 -31.183 1.00 84.81 369 GLU A CA 1
ATOM 2630 C C . GLU A 1 369 ? -2.732 -5.818 -29.858 1.00 84.81 369 GLU A C 1
ATOM 2632 O O . GLU A 1 369 ? -3.955 -5.690 -29.820 1.00 84.81 369 GLU A O 1
ATOM 2637 N N . ALA A 1 370 ? -1.966 -5.655 -28.780 1.00 80.38 370 ALA A N 1
ATOM 2638 C CA . ALA A 1 370 ? -2.514 -5.503 -27.444 1.00 80.38 370 ALA A CA 1
ATOM 2639 C C . ALA A 1 370 ? -2.809 -4.065 -27.013 1.00 80.38 370 ALA A C 1
ATOM 2641 O O . ALA A 1 370 ? -3.807 -3.818 -26.335 1.00 80.38 370 ALA A O 1
ATOM 2642 N N . VAL A 1 371 ? -1.922 -3.125 -27.345 1.00 81.69 371 VAL A N 1
ATOM 2643 C CA . VAL A 1 371 ? -2.023 -1.721 -26.930 1.00 81.69 371 VAL A CA 1
ATOM 2644 C C . VAL A 1 371 ? -1.855 -0.844 -28.166 1.00 81.69 371 VAL A C 1
ATOM 2646 O O . VAL A 1 371 ? -0.728 -0.502 -28.538 1.00 81.69 371 VAL A O 1
ATOM 2649 N N . PRO A 1 372 ? -2.965 -0.477 -28.837 1.00 79.00 372 PRO A N 1
ATOM 2650 C CA . PRO A 1 372 ? -2.931 0.415 -29.989 1.00 79.00 372 PRO A CA 1
ATOM 2651 C C . PRO A 1 372 ? -2.288 1.757 -29.599 1.00 79.00 372 PRO A C 1
ATOM 2653 O O . PRO A 1 372 ? -2.904 2.566 -28.915 1.00 79.00 372 PRO A O 1
ATOM 2656 N N . GLY A 1 373 ? -1.028 1.965 -29.990 1.00 83.81 373 GLY A N 1
ATOM 2657 C CA . GLY A 1 373 ? -0.225 3.138 -29.608 1.00 83.81 373 GLY A CA 1
ATOM 2658 C C . GLY A 1 373 ? 1.143 2.796 -29.014 1.00 83.81 373 GLY A C 1
ATOM 2659 O O . GLY A 1 373 ? 2.042 3.636 -29.034 1.00 83.81 373 GLY A O 1
ATOM 2660 N N . THR A 1 374 ? 1.353 1.558 -28.560 1.00 88.19 374 THR A N 1
ATOM 2661 C CA . THR A 1 374 ? 2.670 1.083 -28.121 1.00 88.19 374 THR A CA 1
ATOM 2662 C C . THR A 1 374 ? 3.440 0.470 -29.286 1.00 88.19 374 THR A C 1
ATOM 2664 O O . THR A 1 374 ? 2.903 -0.307 -30.076 1.00 88.19 374 THR A O 1
ATOM 2667 N N . ARG A 1 375 ? 4.722 0.819 -29.385 1.00 91.31 375 ARG A N 1
ATOM 2668 C CA . ARG A 1 375 ? 5.680 0.286 -30.354 1.00 91.31 375 ARG A CA 1
ATOM 2669 C C . ARG A 1 375 ? 6.908 -0.253 -29.637 1.00 91.31 375 ARG A C 1
ATOM 2671 O O . ARG A 1 375 ? 7.259 0.242 -28.566 1.00 91.31 375 ARG A O 1
ATOM 2678 N N . VAL A 1 376 ? 7.579 -1.231 -30.236 1.00 92.19 376 VAL A N 1
ATOM 2679 C CA . VAL A 1 376 ? 8.833 -1.777 -29.698 1.00 92.19 376 VAL A CA 1
ATOM 2680 C C . VAL A 1 376 ? 9.959 -1.567 -30.694 1.00 92.19 376 VAL A C 1
ATOM 2682 O O . VAL A 1 376 ? 9.923 -2.037 -31.832 1.00 92.19 376 VAL A O 1
ATOM 2685 N N . VAL A 1 377 ? 10.972 -0.836 -30.247 1.00 93.94 377 VAL A N 1
ATOM 2686 C CA . VAL A 1 377 ? 12.140 -0.478 -31.049 1.00 93.94 377 VAL A CA 1
ATOM 2687 C C . VAL A 1 377 ? 13.370 -1.096 -30.417 1.00 93.94 377 VAL A C 1
ATOM 2689 O O . VAL A 1 377 ? 13.478 -1.160 -29.193 1.00 93.94 377 VAL A O 1
ATOM 2692 N N . ARG A 1 378 ? 14.311 -1.530 -31.250 1.00 93.75 378 ARG A N 1
ATOM 2693 C CA . ARG A 1 378 ? 15.597 -2.033 -30.789 1.00 93.75 378 ARG A CA 1
ATOM 2694 C C . ARG A 1 378 ? 16.709 -1.076 -31.195 1.00 93.75 378 ARG A C 1
ATOM 2696 O O . ARG A 1 378 ? 16.797 -0.695 -32.356 1.00 93.75 378 ARG A O 1
ATOM 2703 N N . PHE A 1 379 ? 17.554 -0.721 -30.238 1.00 93.94 379 PHE A N 1
ATOM 2704 C CA . PHE A 1 379 ? 18.751 0.090 -30.441 1.00 93.94 379 PHE A CA 1
ATOM 2705 C C . PHE A 1 379 ? 19.996 -0.725 -30.105 1.00 93.94 379 PHE A C 1
ATOM 2707 O O . PHE A 1 379 ? 19.941 -1.658 -29.299 1.00 93.94 379 PHE A O 1
ATOM 2714 N N . VAL A 1 380 ? 21.133 -0.343 -30.685 1.00 93.12 380 VAL A N 1
ATOM 2715 C CA . VAL A 1 380 ? 22.429 -0.969 -30.385 1.00 93.12 380 VAL A CA 1
ATOM 2716 C C . VAL A 1 380 ? 22.856 -0.670 -28.946 1.00 93.12 380 VAL A C 1
ATOM 2718 O O . VAL A 1 380 ? 23.508 -1.493 -28.313 1.00 93.12 380 VAL A O 1
ATOM 2721 N N . GLY A 1 381 ? 22.455 0.488 -28.413 1.00 91.25 381 GLY A N 1
ATOM 2722 C CA . GLY A 1 381 ? 22.714 0.867 -27.030 1.00 91.25 381 GLY A CA 1
ATOM 2723 C C . GLY A 1 381 ? 21.965 2.121 -26.592 1.00 91.25 381 GLY A C 1
ATOM 2724 O O . GLY A 1 381 ? 21.221 2.747 -27.353 1.00 91.25 381 GLY A O 1
ATOM 2725 N N . LEU A 1 382 ? 22.186 2.519 -25.340 1.00 89.00 382 LEU A N 1
ATOM 2726 C CA . LEU A 1 382 ? 21.464 3.619 -24.700 1.00 89.00 382 LEU A CA 1
ATOM 2727 C C . LEU A 1 382 ? 21.755 4.984 -25.336 1.00 89.00 382 LEU A C 1
ATOM 2729 O O . LEU A 1 382 ? 20.873 5.839 -25.385 1.00 89.00 382 LEU A O 1
ATOM 2733 N N . ALA A 1 383 ? 22.981 5.202 -25.816 1.00 91.25 383 ALA A N 1
ATOM 2734 C CA . ALA A 1 383 ? 23.369 6.463 -26.446 1.00 91.25 383 ALA A CA 1
ATOM 2735 C C . ALA A 1 383 ? 22.548 6.748 -27.715 1.00 91.25 383 ALA A C 1
ATOM 2737 O O . ALA A 1 383 ? 22.083 7.869 -27.910 1.00 91.25 383 ALA A O 1
ATOM 2738 N N . GLU A 1 384 ? 22.317 5.720 -28.535 1.00 94.00 384 GLU A N 1
ATOM 2739 C CA . GLU A 1 384 ? 21.517 5.815 -29.758 1.00 94.00 384 GLU A CA 1
ATOM 2740 C C . GLU A 1 384 ? 20.049 6.128 -29.435 1.00 94.00 384 GLU A C 1
ATOM 2742 O O . GLU A 1 384 ? 19.461 7.048 -30.003 1.00 94.00 384 GLU A O 1
ATOM 2747 N N . ALA A 1 385 ? 19.484 5.436 -28.444 1.00 92.50 385 ALA A N 1
ATOM 2748 C CA . ALA A 1 385 ? 18.121 5.684 -27.991 1.00 92.50 385 ALA A CA 1
ATOM 2749 C C . ALA A 1 385 ? 17.942 7.088 -27.398 1.00 92.50 385 ALA A C 1
ATOM 2751 O O . ALA A 1 385 ? 16.954 7.757 -27.689 1.00 92.50 385 ALA A O 1
ATOM 2752 N N . ARG A 1 386 ? 18.909 7.574 -26.605 1.00 92.00 386 ARG A N 1
ATOM 2753 C CA . ARG A 1 386 ? 18.907 8.951 -26.081 1.00 92.00 386 ARG A CA 1
ATOM 2754 C C . ARG A 1 386 ? 18.942 9.974 -27.212 1.00 92.00 386 ARG A C 1
ATOM 2756 O O . ARG A 1 386 ? 18.163 10.921 -27.171 1.00 92.00 386 ARG A O 1
ATOM 2763 N N . ALA A 1 387 ? 19.798 9.774 -28.215 1.00 93.19 387 ALA A N 1
ATOM 2764 C CA . ALA A 1 387 ? 19.872 10.659 -29.376 1.00 93.19 387 ALA A CA 1
ATOM 2765 C C . ALA A 1 387 ? 18.539 10.693 -30.143 1.00 93.19 387 ALA A C 1
ATOM 2767 O O . ALA A 1 387 ? 18.065 11.765 -30.515 1.00 93.19 387 ALA A O 1
ATOM 2768 N N . TRP A 1 388 ? 17.892 9.536 -30.308 1.00 94.56 388 TRP A N 1
ATOM 2769 C CA . TRP A 1 388 ? 16.565 9.451 -30.913 1.00 94.56 388 TRP A CA 1
ATOM 2770 C C . TRP A 1 388 ? 15.495 10.176 -30.080 1.00 94.56 388 TRP A C 1
ATOM 2772 O O . TRP A 1 388 ? 14.775 11.012 -30.623 1.00 94.56 388 TRP A O 1
ATOM 2782 N N . ILE A 1 389 ? 15.435 9.956 -28.761 1.00 91.50 389 ILE A N 1
ATOM 2783 C CA . ILE A 1 389 ? 14.496 10.655 -27.860 1.00 91.50 389 ILE A CA 1
ATOM 2784 C C . ILE A 1 389 ? 14.701 12.176 -27.921 1.00 91.50 389 ILE A C 1
ATOM 2786 O O . ILE A 1 389 ? 13.733 12.929 -27.980 1.00 91.50 389 ILE A O 1
ATOM 2790 N N . GLN A 1 390 ? 15.954 12.639 -27.944 1.00 93.06 390 GLN A N 1
ATOM 2791 C CA . GLN A 1 390 ? 16.297 14.064 -28.027 1.00 93.06 390 GLN A CA 1
ATOM 2792 C C . GLN A 1 390 ? 15.902 14.712 -29.359 1.00 93.06 390 GLN A C 1
ATOM 2794 O O . GLN A 1 390 ? 15.792 15.933 -29.426 1.00 93.06 390 GLN A O 1
ATOM 2799 N N . SER A 1 391 ? 15.684 13.916 -30.409 1.00 93.94 391 SER A N 1
ATOM 2800 C CA . SER A 1 391 ? 15.214 14.411 -31.705 1.00 93.94 391 SER A CA 1
ATOM 2801 C C . SER A 1 391 ? 13.697 14.621 -31.773 1.00 93.94 391 SER A C 1
ATOM 2803 O O . SER A 1 391 ? 13.204 15.154 -32.768 1.00 93.94 391 SER A O 1
ATOM 2805 N N . ALA A 1 392 ? 12.951 14.221 -30.736 1.00 91.88 392 ALA A N 1
ATOM 2806 C CA . ALA A 1 392 ? 11.507 14.400 -30.693 1.00 91.88 392 ALA A CA 1
ATOM 2807 C C . ALA A 1 392 ? 11.113 15.878 -30.613 1.00 91.88 392 ALA A C 1
ATOM 2809 O O . ALA A 1 392 ? 11.675 16.651 -29.838 1.00 91.88 392 ALA A O 1
ATOM 2810 N N . SER A 1 393 ? 10.092 16.260 -31.384 1.00 92.00 393 SER A N 1
ATOM 2811 C CA . SER A 1 393 ? 9.542 17.622 -31.372 1.00 92.00 393 SER A CA 1
ATOM 2812 C C . SER A 1 393 ? 8.930 17.999 -30.023 1.00 92.00 393 SER A C 1
ATOM 2814 O O . SER A 1 393 ? 8.839 19.179 -29.690 1.00 92.00 393 SER A O 1
ATOM 2816 N N . THR A 1 394 ? 8.512 16.990 -29.260 1.00 87.00 394 THR A N 1
ATOM 2817 C CA . THR A 1 394 ? 7.927 17.119 -27.929 1.00 87.00 394 THR A CA 1
ATOM 2818 C C . THR A 1 394 ? 8.711 16.220 -26.976 1.00 87.00 394 THR A C 1
ATOM 2820 O O . THR A 1 394 ? 8.868 15.031 -27.274 1.00 87.00 394 THR A O 1
ATOM 2823 N N . PRO A 1 395 ? 9.213 16.746 -25.844 1.00 85.94 395 PRO A N 1
ATOM 2824 C CA . PRO A 1 395 ? 9.920 15.928 -24.871 1.00 85.94 395 PRO A CA 1
ATOM 2825 C C . PRO A 1 395 ? 8.973 14.880 -24.272 1.00 85.94 395 PRO A C 1
ATOM 2827 O O . PRO A 1 395 ? 7.792 15.174 -24.066 1.00 85.94 395 PRO A O 1
ATOM 2830 N N . PRO A 1 396 ? 9.465 13.668 -23.969 1.00 86.56 396 PRO A N 1
ATOM 2831 C CA . PRO A 1 396 ? 8.640 12.670 -23.314 1.00 86.56 396 PRO A CA 1
ATOM 2832 C C . PRO A 1 396 ? 8.283 13.101 -21.889 1.00 86.56 396 PRO A C 1
ATOM 2834 O O . PRO A 1 396 ? 9.068 13.755 -21.201 1.00 86.56 396 PRO A O 1
ATOM 2837 N N . VAL A 1 397 ? 7.106 12.679 -21.434 1.00 81.69 397 VAL A N 1
ATOM 2838 C CA . VAL A 1 397 ? 6.641 12.864 -20.055 1.00 81.69 397 VAL A CA 1
ATOM 2839 C C . VAL A 1 397 ? 7.444 11.973 -19.102 1.00 81.69 397 VAL A C 1
ATOM 2841 O O . VAL A 1 397 ? 7.727 12.371 -17.974 1.00 81.69 397 VAL A O 1
ATOM 2844 N N . VAL A 1 398 ? 7.856 10.785 -19.565 1.00 78.81 398 VAL A N 1
ATOM 2845 C CA . VAL A 1 398 ? 8.698 9.845 -18.811 1.00 78.81 398 VAL A CA 1
ATOM 2846 C C . VAL A 1 398 ? 9.681 9.129 -19.735 1.00 78.81 398 VAL A C 1
ATOM 2848 O O . VAL A 1 398 ? 9.342 8.764 -20.861 1.00 78.81 398 VAL A O 1
ATOM 2851 N N . SER A 1 399 ? 10.896 8.889 -19.238 1.00 81.75 399 SER A N 1
ATOM 2852 C CA . SER A 1 399 ? 11.920 8.072 -19.896 1.00 81.75 399 SER A CA 1
ATOM 2853 C C . SER A 1 399 ? 12.683 7.218 -18.877 1.00 81.75 399 SER A C 1
ATOM 2855 O O . SER A 1 399 ? 13.154 7.757 -17.875 1.00 81.75 399 SER A O 1
ATOM 2857 N N . GLY A 1 400 ? 12.863 5.925 -19.159 1.00 77.25 400 GLY A N 1
ATOM 2858 C CA . GLY A 1 400 ? 13.599 4.963 -18.324 1.00 77.25 400 GLY A CA 1
ATOM 2859 C C . GLY A 1 400 ? 12.716 3.836 -17.768 1.00 77.25 400 GLY A C 1
ATOM 2860 O O . GLY A 1 400 ? 11.568 3.689 -18.181 1.00 77.25 400 GLY A O 1
ATOM 2861 N N . GLY A 1 401 ? 13.251 3.029 -16.844 1.00 70.31 401 GLY A N 1
ATOM 2862 C CA . GLY A 1 401 ? 12.484 2.032 -16.087 1.00 70.31 401 GLY A CA 1
ATOM 2863 C C . GLY A 1 401 ? 13.137 0.665 -15.809 1.00 70.31 401 GLY A C 1
ATOM 2864 O O . GLY A 1 401 ? 12.681 -0.009 -14.886 1.00 70.31 401 GLY A O 1
ATOM 2865 N N . SER A 1 402 ? 14.199 0.222 -16.505 1.00 63.19 402 SER A N 1
ATOM 2866 C CA . SER A 1 402 ? 14.825 -1.093 -16.174 1.00 63.19 402 SER A CA 1
ATOM 2867 C C . SER A 1 402 ? 15.768 -1.064 -14.982 1.00 63.19 402 SER A C 1
ATOM 2869 O O . SER A 1 402 ? 15.919 -2.088 -14.310 1.00 63.19 402 SER A O 1
ATOM 2871 N N . PHE A 1 403 ? 16.431 0.067 -14.733 1.00 63.28 403 PHE A N 1
ATOM 2872 C CA . PHE A 1 403 ? 17.535 0.154 -13.773 1.00 63.28 403 PHE A CA 1
ATOM 2873 C C . PHE A 1 403 ? 17.156 -0.377 -12.381 1.00 63.28 403 PHE A C 1
ATOM 2875 O O . PHE A 1 403 ? 17.883 -1.193 -11.809 1.00 63.28 403 PHE A O 1
ATOM 2882 N N . ASP A 1 404 ? 15.978 0.000 -11.882 1.00 62.59 404 ASP A N 1
ATOM 2883 C CA . ASP A 1 404 ? 15.493 -0.401 -10.558 1.00 62.59 404 ASP A CA 1
ATOM 2884 C C . ASP A 1 404 ? 15.293 -1.922 -10.438 1.00 62.59 404 ASP A C 1
ATOM 2886 O O . ASP A 1 404 ? 15.532 -2.508 -9.379 1.00 62.59 404 ASP A O 1
ATOM 2890 N N . TRP A 1 405 ? 14.930 -2.596 -11.533 1.00 64.19 405 TRP A N 1
ATOM 2891 C CA . TRP A 1 405 ? 14.662 -4.037 -11.549 1.00 64.19 405 TRP A CA 1
ATOM 2892 C C . TRP A 1 405 ? 15.907 -4.877 -11.755 1.00 64.19 405 TRP A C 1
ATOM 2894 O O . TRP A 1 405 ? 16.071 -5.891 -11.075 1.00 64.19 405 TRP A O 1
ATOM 2904 N N . VAL A 1 406 ? 16.813 -4.450 -12.637 1.00 65.88 406 VAL A N 1
ATOM 2905 C CA . VAL A 1 406 ? 18.106 -5.130 -12.781 1.00 65.88 406 VAL A CA 1
ATOM 2906 C C . VAL A 1 406 ? 18.860 -5.067 -11.456 1.00 65.88 406 VAL A C 1
ATOM 2908 O O . VAL A 1 406 ? 19.382 -6.086 -11.016 1.00 65.88 406 VAL A O 1
ATOM 2911 N N . LYS A 1 407 ? 18.817 -3.930 -10.752 1.00 62.47 407 LYS A N 1
ATOM 2912 C CA . LYS A 1 407 ? 19.409 -3.789 -9.417 1.00 62.47 407 LYS A CA 1
ATOM 2913 C C . LYS A 1 407 ? 18.689 -4.626 -8.354 1.00 62.47 407 LYS A C 1
ATOM 2915 O O . LYS A 1 407 ? 19.345 -5.233 -7.513 1.00 62.47 407 LYS A O 1
ATOM 2920 N N . ALA A 1 408 ? 17.358 -4.735 -8.406 1.00 60.69 408 ALA A N 1
ATOM 2921 C CA . ALA A 1 408 ? 16.610 -5.621 -7.509 1.00 60.69 408 ALA A CA 1
ATOM 2922 C C . ALA A 1 408 ? 16.943 -7.113 -7.718 1.00 60.69 408 ALA A C 1
ATOM 2924 O O . ALA A 1 408 ? 16.965 -7.880 -6.756 1.00 60.69 408 ALA A O 1
ATOM 2925 N N . MET A 1 409 ? 17.203 -7.535 -8.961 1.00 68.00 409 MET A N 1
ATOM 2926 C CA . MET A 1 409 ? 17.498 -8.932 -9.314 1.00 68.00 409 MET A CA 1
ATOM 2927 C C . MET A 1 409 ? 18.989 -9.280 -9.240 1.00 68.00 409 MET A C 1
ATOM 2929 O O . MET A 1 409 ? 19.338 -10.429 -8.976 1.00 68.00 409 MET A O 1
ATOM 2933 N N . LYS A 1 410 ? 19.860 -8.292 -9.448 1.00 66.81 410 LYS A N 1
ATOM 2934 C CA . LYS A 1 410 ? 21.314 -8.371 -9.314 1.00 66.81 410 LYS A CA 1
ATOM 2935 C C . LYS A 1 410 ? 21.827 -7.160 -8.516 1.00 66.81 410 LYS A C 1
ATOM 2937 O O . LYS A 1 410 ? 22.326 -6.203 -9.108 1.00 66.81 410 LYS A O 1
ATOM 2942 N N . PRO A 1 411 ? 21.785 -7.205 -7.174 1.00 57.31 411 PRO A N 1
ATOM 2943 C CA . PRO A 1 411 ? 22.209 -6.083 -6.329 1.00 57.31 411 PRO A CA 1
ATOM 2944 C C . PRO A 1 411 ? 23.655 -5.604 -6.544 1.00 57.31 411 PRO A C 1
ATOM 2946 O O . PRO A 1 411 ? 23.970 -4.473 -6.188 1.00 57.31 411 PRO A O 1
ATOM 2949 N N . GLY A 1 412 ? 24.526 -6.445 -7.120 1.00 58.16 412 GLY A N 1
ATOM 2950 C CA . GLY A 1 412 ? 25.916 -6.103 -7.445 1.00 58.16 412 GLY A CA 1
ATOM 2951 C C . GLY A 1 412 ? 26.130 -5.436 -8.810 1.00 58.16 412 GLY A C 1
ATOM 2952 O O . GLY A 1 412 ? 27.234 -4.978 -9.084 1.00 58.16 412 GLY A O 1
ATOM 2953 N N . VAL A 1 413 ? 25.112 -5.370 -9.675 1.00 61.31 413 VAL A N 1
ATOM 2954 C CA . VAL A 1 413 ? 25.231 -4.724 -10.990 1.00 61.31 413 VAL A CA 1
ATOM 2955 C C . VAL A 1 413 ? 25.118 -3.211 -10.830 1.00 61.31 413 VAL A C 1
ATOM 2957 O O . VAL A 1 413 ? 24.128 -2.705 -10.300 1.00 61.31 413 VAL A O 1
ATOM 2960 N N . GLY A 1 414 ? 26.154 -2.491 -11.270 1.00 52.62 414 GLY A N 1
ATOM 2961 C CA . GLY A 1 414 ? 26.272 -1.051 -11.044 1.00 52.62 414 GLY A CA 1
ATOM 2962 C C . GLY A 1 414 ? 26.615 -0.693 -9.602 1.00 52.62 414 GLY A C 1
ATOM 2963 O O . GLY A 1 414 ? 26.198 0.368 -9.133 1.00 52.62 414 GLY A O 1
ATOM 2964 N N . ALA A 1 415 ? 27.340 -1.565 -8.884 1.00 46.22 415 ALA A N 1
ATOM 2965 C CA . ALA A 1 415 ? 28.091 -1.110 -7.720 1.00 46.22 415 ALA A CA 1
ATOM 2966 C C . ALA A 1 415 ? 28.858 0.154 -8.128 1.00 46.22 415 ALA A C 1
ATOM 2968 O O . ALA A 1 415 ? 29.423 0.200 -9.221 1.00 46.22 415 ALA A O 1
ATOM 2969 N N . TYR A 1 416 ? 28.810 1.189 -7.288 1.00 41.56 416 TYR A N 1
ATOM 2970 C CA . TYR A 1 416 ? 29.628 2.384 -7.459 1.00 41.56 416 TYR A CA 1
ATOM 2971 C C . TYR A 1 416 ? 31.098 1.969 -7.293 1.00 41.56 416 TYR A C 1
ATOM 2973 O O . TYR A 1 416 ? 31.689 2.134 -6.231 1.00 41.56 416 TYR A O 1
ATOM 2981 N N . GLU A 1 417 ? 31.675 1.327 -8.306 1.00 32.06 417 GLU A N 1
ATOM 2982 C CA . GLU A 1 417 ? 33.101 1.060 -8.376 1.00 32.06 417 GLU A CA 1
ATOM 2983 C C . GLU A 1 417 ? 33.784 2.401 -8.645 1.00 32.06 417 GLU A C 1
ATOM 2985 O O . GLU A 1 417 ? 33.884 2.854 -9.781 1.00 32.06 417 GLU A O 1
ATOM 2990 N N . GLY A 1 418 ? 34.200 3.060 -7.564 1.00 39.84 418 GLY A N 1
ATOM 2991 C CA . GLY A 1 418 ? 34.977 4.294 -7.614 1.00 39.84 418 GLY A CA 1
ATOM 2992 C C . GLY A 1 418 ? 34.140 5.573 -7.609 1.00 39.84 418 GLY A C 1
ATOM 2993 O O . GLY A 1 418 ? 33.945 6.203 -8.647 1.00 39.84 418 GLY A O 1
ATOM 2994 N N . LEU A 1 419 ? 33.745 5.998 -6.408 1.00 32.31 419 LEU A N 1
ATOM 2995 C CA . LEU A 1 419 ? 33.737 7.409 -6.012 1.00 32.31 419 LEU A CA 1
ATOM 2996 C C . LEU A 1 419 ? 34.612 7.567 -4.771 1.00 32.31 419 LEU A C 1
ATOM 2998 O O . LEU A 1 419 ? 34.488 6.705 -3.870 1.00 32.31 419 LEU A O 1
#

Foldseek 3Di:
DVPDLAVVSVLVVLQVLLLVLLQLLLQLLLLLFDPDPLSNQLSVQSSVLSNQQLLSVVCSQVCLLQQCLSSLCSQLSSLLSVEDQRSLLSNLLSLLVRCVRPVLSVQLVQLSVLSCVVGYDPVSPVSNVVSNVVNCVVVVVVLVVQLVLVPHRVVSVLCVLLVQAPVVADLVNLVCQQCCCQQPVRWFVLSNVLLVLLLVLLCVDPSLVSLSVSLVSSQVRSSVSCVVNNNRHNSSCSSSSSSSSSSSSSSCSNPVVSVVVSVVSCVPRHGDPDRDDHFQFDSVLLLQLLLVVLVPLAQEEEKEFAADDDDYDASSSNVVSVVSNPRDLVSYAPDQQAKYKYWYQADPVLDFLFDDDDFPVRSQVSRCVRGVRITIHIDSGNVVVVVRQVPGPGHTPDITHRPVVSCVSPVPHPSVPDD

pLDDT: mean 87.17, std 11.99, range [32.06, 98.31]